Protein AF-0000000077102905 (afdb_homodimer)

InterPro domains:
  IPR018094 Thymidylate kinase [MF_00165] (4-221)
  IPR027417 P-loop containing nucleoside triphosphate hydrolase [G3DSA:3.40.50.300] (5-215)
  IPR027417 P-loop containing nucleoside triphosphate hydrolase [SSF52540] (1-198)
  IPR039430 Thymidylate kinase-like domain [PF02223] (8-188)

Structure (mmCIF, N/CA/C/O backbone):
data_AF-0000000077102905-model_v1
#
loop_
_entity.id
_entity.type
_entity.pdbx_description
1 polymer 'Thymidylate kinase'
#
loop_
_atom_site.group_PDB
_atom_site.id
_atom_site.type_symbol
_atom_site.label_atom_id
_atom_site.label_alt_id
_atom_site.label_comp_id
_atom_site.label_asym_id
_atom_site.label_entity_id
_atom_site.label_seq_id
_atom_site.pdbx_PDB_ins_code
_atom_site.Cartn_x
_atom_site.Cartn_y
_atom_site.Cartn_z
_atom_site.occupancy
_atom_site.B_iso_or_equiv
_atom_site.auth_seq_id
_atom_site.auth_comp_id
_atom_site.auth_asym_id
_atom_site.auth_atom_id
_atom_site.pdbx_PDB_model_num
ATOM 1 N N . MET A 1 1 ? -23.781 16.062 3.779 1 74.19 1 MET A N 1
ATOM 2 C CA . MET A 1 1 ? -22.656 16.938 3.488 1 74.19 1 MET A CA 1
ATOM 3 C C . MET A 1 1 ? -21.375 16.438 4.156 1 74.19 1 MET A C 1
ATOM 5 O O . MET A 1 1 ? -21.422 15.891 5.258 1 74.19 1 MET A O 1
ATOM 9 N N . ASN A 1 2 ? -20.188 16.266 3.43 1 89.12 2 ASN A N 1
ATOM 10 C CA . ASN A 1 2 ? -18.984 15.719 4.031 1 89.12 2 ASN A CA 1
ATOM 11 C C . ASN A 1 2 ? -18.406 16.672 5.074 1 89.12 2 ASN A C 1
ATOM 13 O O . ASN A 1 2 ? -18.641 17.875 5.027 1 89.12 2 ASN A O 1
ATOM 17 N N . GLY A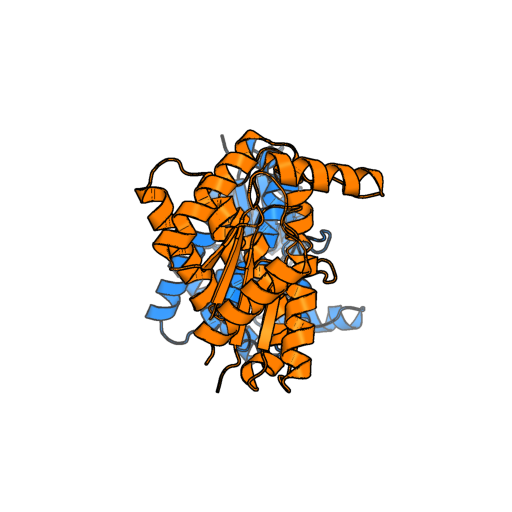 1 3 ? -17.844 16.156 6.117 1 96.62 3 GLY A N 1
ATOM 18 C CA . GLY A 1 3 ? -17.172 16.906 7.16 1 96.62 3 GLY A CA 1
ATOM 19 C C . GLY A 1 3 ? -15.992 17.719 6.645 1 96.62 3 GLY A C 1
ATOM 20 O O . GLY A 1 3 ? -15.898 18 5.449 1 96.62 3 GLY A O 1
ATOM 21 N N . LYS A 1 4 ? -15.266 18.359 7.574 1 98.06 4 LYS A N 1
ATOM 22 C CA . LYS A 1 4 ? -14.07 19.156 7.273 1 98.06 4 LYS A CA 1
ATOM 23 C C . LYS A 1 4 ? -12.812 18.438 7.762 1 98.06 4 LYS A C 1
ATOM 25 O O . LYS A 1 4 ? -12.812 17.828 8.828 1 98.06 4 LYS A O 1
ATOM 30 N N . LEU A 1 5 ? -11.789 18.484 6.949 1 98.62 5 LEU A N 1
ATOM 31 C CA . LEU A 1 5 ? -10.5 17.891 7.297 1 98.62 5 LEU A CA 1
ATOM 32 C C . LEU A 1 5 ? -9.422 18.969 7.402 1 98.62 5 LEU A C 1
ATOM 34 O O . LEU A 1 5 ? -9.117 19.656 6.418 1 98.62 5 LEU A O 1
ATOM 38 N N . ILE A 1 6 ? -8.891 19.156 8.578 1 98.69 6 ILE A N 1
ATOM 39 C CA . ILE A 1 6 ? -7.828 20.109 8.883 1 98.69 6 ILE A CA 1
ATOM 40 C C . ILE A 1 6 ? -6.531 19.359 9.172 1 98.69 6 ILE A C 1
ATOM 42 O O . ILE A 1 6 ? -6.496 18.469 10.031 1 98.69 6 ILE A O 1
ATOM 46 N N . VAL A 1 7 ? -5.445 19.734 8.484 1 98.81 7 VAL A N 1
ATOM 47 C CA . VAL A 1 7 ? -4.176 19.047 8.656 1 98.81 7 VAL A CA 1
ATOM 48 C C . VAL A 1 7 ? -3.131 20 9.219 1 98.81 7 VAL A C 1
ATOM 50 O O . VAL A 1 7 ? -2.973 21.125 8.727 1 98.81 7 VAL A O 1
ATOM 53 N N . LEU A 1 8 ? -2.465 19.562 10.266 1 98.69 8 LEU A N 1
ATOM 54 C CA . LEU A 1 8 ? -1.309 20.297 10.789 1 98.69 8 LEU A CA 1
ATOM 55 C C . LEU A 1 8 ? -0.01 19.594 10.383 1 98.69 8 LEU A C 1
ATOM 57 O O . LEU A 1 8 ? 0.156 18.391 10.617 1 98.69 8 LEU A O 1
ATOM 61 N N . GLU A 1 9 ? 0.853 20.375 9.773 1 98.5 9 GLU A N 1
ATOM 62 C CA . GLU A 1 9 ? 2.164 19.906 9.336 1 98.5 9 GLU A CA 1
ATOM 63 C C . GLU A 1 9 ? 3.285 20.672 10.039 1 98.5 9 GLU A C 1
ATOM 65 O O . GLU A 1 9 ? 3.066 21.766 10.562 1 98.5 9 GLU A O 1
ATOM 70 N N . GLY A 1 10 ? 4.426 20.078 9.977 1 96 10 GLY A N 1
ATOM 71 C CA . GLY A 1 10 ? 5.637 20.609 10.57 1 96 10 GLY A CA 1
ATOM 72 C C . GLY A 1 10 ? 6.668 19.547 10.891 1 96 10 GLY A C 1
ATOM 73 O O . GLY A 1 10 ? 6.332 18.375 11.047 1 96 10 GLY A O 1
ATOM 74 N N . ILE A 1 11 ? 7.875 20.031 10.977 1 90.62 11 ILE A N 1
ATOM 75 C CA . ILE A 1 11 ? 8.93 19.078 11.336 1 90.62 11 ILE A CA 1
ATOM 76 C C . ILE A 1 11 ? 8.742 18.609 12.773 1 90.62 11 ILE A C 1
ATOM 78 O O . ILE A 1 11 ? 7.988 19.219 13.539 1 90.62 11 ILE A O 1
ATOM 82 N N . ASP A 1 12 ? 9.328 17.469 13.062 1 86.94 12 ASP A N 1
ATOM 83 C CA . ASP A 1 12 ? 9.242 16.969 14.43 1 86.94 12 ASP A CA 1
ATOM 84 C C . ASP A 1 12 ? 9.758 18 15.43 1 86.94 12 ASP A C 1
ATOM 86 O O . ASP A 1 12 ? 10.812 18.594 15.219 1 86.94 12 ASP A O 1
ATOM 90 N N . GLY A 1 13 ? 8.969 18.25 16.453 1 86.5 13 GLY A N 1
ATOM 91 C CA . GLY A 1 13 ? 9.344 19.266 17.422 1 86.5 13 GLY A CA 1
ATOM 92 C C . GLY A 1 13 ? 8.758 20.625 17.125 1 86.5 13 GLY A C 1
ATOM 93 O O . GLY A 1 13 ? 9.047 21.609 17.828 1 86.5 13 GLY A O 1
ATOM 94 N N . SER A 1 14 ? 7.93 20.719 16.141 1 91.44 14 SER A N 1
ATOM 95 C CA . SER A 1 14 ? 7.367 22 15.734 1 91.44 14 SER A CA 1
ATOM 96 C C . SER A 1 14 ? 6.184 22.375 16.625 1 91.44 14 SER A C 1
ATOM 98 O O . SER A 1 14 ? 5.727 23.531 16.594 1 91.44 14 SER A O 1
ATOM 100 N N . GLY A 1 15 ? 5.645 21.422 17.391 1 91.81 15 GLY A N 1
ATOM 101 C CA . GLY A 1 15 ? 4.523 21.703 18.281 1 91.81 15 GLY A CA 1
ATOM 102 C C . GLY A 1 15 ? 3.186 21.297 17.688 1 91.81 15 GLY A C 1
ATOM 103 O O . GLY A 1 15 ? 2.137 21.781 18.125 1 91.81 15 GLY A O 1
ATOM 104 N N . LYS A 1 16 ? 3.166 20.422 16.672 1 93.81 16 LYS A N 1
ATOM 105 C CA . LYS A 1 16 ? 1.957 20 15.961 1 93.81 16 LYS A CA 1
ATOM 106 C C . LYS A 1 16 ? 0.938 19.406 16.938 1 93.81 16 LYS A C 1
ATOM 108 O O . LYS A 1 16 ? -0.224 19.812 16.953 1 93.81 16 LYS A O 1
ATOM 113 N N . ALA A 1 17 ? 1.426 18.484 17.781 1 93.75 17 ALA A N 1
ATOM 114 C CA . ALA A 1 17 ? 0.521 17.781 18.688 1 93.75 17 ALA A CA 1
ATOM 115 C C . ALA A 1 17 ? -0.108 18.766 19.688 1 93.75 17 ALA A C 1
ATOM 117 O O . ALA A 1 17 ? -1.302 18.672 19.984 1 93.75 17 ALA A O 1
ATOM 118 N N . THR A 1 18 ? 0.679 19.672 20.156 1 95.88 18 THR A N 1
ATOM 119 C CA . THR A 1 18 ? 0.189 20.688 21.078 1 95.88 18 THR A CA 1
ATOM 120 C C . THR A 1 18 ? -0.851 21.578 20.406 1 95.88 18 THR A C 1
ATOM 122 O O . THR A 1 18 ? -1.946 21.781 20.938 1 95.88 18 THR A O 1
ATOM 125 N N . GLN A 1 19 ? -0.541 22.094 19.297 1 98.25 19 GLN A N 1
ATOM 126 C CA . GLN A 1 19 ? -1.398 23.047 18.609 1 98.25 19 GLN A CA 1
ATOM 127 C C . GLN A 1 19 ? -2.67 22.391 18.094 1 98.25 19 GLN A C 1
ATOM 129 O O . GLN A 1 19 ? -3.742 23 18.109 1 98.25 19 GLN A O 1
ATOM 134 N N . SER A 1 20 ? -2.588 21.141 17.609 1 98.38 20 SER A N 1
ATOM 135 C CA . SER A 1 20 ? -3.785 20.438 17.156 1 98.38 20 SER A CA 1
ATOM 136 C C . SER A 1 20 ? -4.715 20.125 18.312 1 98.38 20 SER A C 1
ATOM 138 O O . SER A 1 20 ? -5.938 20.156 18.172 1 98.38 20 SER A O 1
ATOM 140 N N . GLY A 1 21 ? -4.121 19.766 19.453 1 98.38 21 GLY A N 1
ATOM 141 C CA . GLY A 1 21 ? -4.93 19.562 20.656 1 98.38 21 GLY A CA 1
ATOM 142 C C . GLY A 1 21 ? -5.688 20.812 21.078 1 98.38 21 GLY A C 1
ATOM 143 O O . GLY A 1 21 ? -6.871 20.734 21.406 1 98.38 21 GLY A O 1
ATOM 144 N N . LEU A 1 22 ? -5.035 21.938 21.109 1 98.69 22 LEU A N 1
ATOM 145 C CA . LEU A 1 22 ? -5.668 23.188 21.469 1 98.69 22 LEU A CA 1
ATOM 146 C C . LEU A 1 22 ? -6.75 23.562 20.453 1 98.69 22 LEU A C 1
ATOM 148 O O . LEU A 1 22 ? -7.805 24.078 20.844 1 98.69 22 LEU A O 1
ATOM 152 N N . LEU A 1 23 ? -6.48 23.344 19.203 1 98.62 23 LEU A N 1
ATOM 153 C CA . LEU A 1 23 ? -7.477 23.594 18.172 1 98.62 23 LEU A CA 1
ATOM 154 C C . LEU A 1 23 ? -8.727 22.766 18.406 1 98.62 23 LEU A C 1
ATOM 156 O O . LEU A 1 23 ? -9.852 23.266 18.25 1 98.62 23 LEU A O 1
ATOM 160 N N . GLU A 1 24 ? -8.508 21.438 18.672 1 98.69 24 GLU A N 1
ATOM 161 C CA . GLU A 1 24 ? -9.625 20.562 18.984 1 98.69 24 GLU A CA 1
ATOM 162 C C . GLU A 1 24 ? -10.484 21.156 20.109 1 98.69 24 GLU A C 1
ATOM 164 O O . GLU A 1 24 ? -11.703 21.25 19.984 1 98.69 24 GLU A O 1
ATOM 169 N N . ASP A 1 25 ? -9.867 21.594 21.188 1 98.44 25 ASP A N 1
ATOM 170 C CA . ASP A 1 25 ? -10.562 22.156 22.344 1 98.44 25 ASP A CA 1
ATOM 171 C C . ASP A 1 25 ? -11.367 23.391 21.938 1 98.44 25 ASP A C 1
ATOM 173 O O . ASP A 1 25 ? -12.531 23.531 22.328 1 98.44 25 ASP A O 1
ATOM 177 N N . HIS A 1 26 ? -10.75 24.234 21.172 1 98.12 26 HIS A N 1
ATOM 178 C CA . HIS A 1 26 ? -11.398 25.469 20.75 1 98.12 26 HIS A CA 1
ATOM 179 C C . HIS A 1 26 ? -12.641 25.172 19.906 1 98.12 26 HIS A C 1
ATOM 181 O O . HIS A 1 26 ? -13.68 25.797 20.078 1 98.12 26 HIS A O 1
ATOM 187 N N . LEU A 1 27 ? -12.555 24.219 19.016 1 97.94 27 LEU A N 1
ATOM 188 C CA . LEU A 1 27 ? -13.656 23.891 18.125 1 97.94 27 LEU A CA 1
ATOM 189 C C . LEU A 1 27 ? -14.789 23.203 18.875 1 97.94 27 LEU A C 1
ATOM 191 O O . LEU A 1 27 ? -15.969 23.469 18.609 1 97.94 27 LEU A O 1
ATOM 195 N N . ILE A 1 28 ? -14.375 22.344 19.828 1 98.12 28 ILE A N 1
ATOM 196 C CA . ILE A 1 28 ? -15.383 21.688 20.656 1 98.12 28 ILE A CA 1
ATOM 197 C C . ILE A 1 28 ? -16.156 22.734 21.453 1 98.12 28 ILE A C 1
ATOM 199 O O . ILE A 1 28 ? -17.391 22.688 21.516 1 98.12 28 ILE A O 1
ATOM 203 N N . LYS A 1 29 ? -15.484 23.688 22 1 97.5 29 LYS A N 1
ATOM 204 C CA . LYS A 1 29 ? -16.109 24.766 22.766 1 97.5 29 LYS A CA 1
ATOM 205 C C . LYS A 1 29 ? -17.047 25.594 21.906 1 97.5 29 LYS A C 1
ATOM 207 O O . LYS A 1 29 ? -18 26.203 22.406 1 97.5 29 LYS A O 1
ATOM 212 N N . ARG A 1 30 ? -16.828 25.562 20.688 1 95.94 30 ARG A N 1
ATOM 213 C CA . ARG A 1 30 ? -17.656 26.297 19.75 1 95.94 30 ARG A CA 1
ATOM 214 C C . ARG A 1 30 ? -18.797 25.438 19.219 1 95.94 30 ARG A C 1
ATOM 216 O O . ARG A 1 30 ? -19.484 25.812 18.266 1 95.94 30 ARG A O 1
ATOM 223 N N . GLY A 1 31 ? -18.906 24.172 19.688 1 96.38 31 GLY A N 1
ATOM 224 C CA . GLY A 1 31 ? -20.047 23.328 19.406 1 96.38 31 GLY A CA 1
ATOM 225 C C . GLY A 1 31 ? -19.828 22.391 18.234 1 96.38 31 GLY A C 1
ATOM 226 O O . GLY A 1 31 ? -20.781 21.812 17.703 1 96.38 31 GLY A O 1
ATOM 227 N N . LYS A 1 32 ? -18.594 22.281 17.812 1 97 32 LYS A N 1
ATOM 228 C CA . LYS A 1 32 ? -18.312 21.391 16.688 1 97 32 LYS A CA 1
ATOM 229 C C . LYS A 1 32 ? -18.062 19.969 17.172 1 97 32 LYS A C 1
ATOM 231 O O . LYS A 1 32 ? -17.547 19.75 18.281 1 97 32 LYS A O 1
ATOM 236 N N . ASP A 1 33 ? -18.531 18.984 16.391 1 97.69 33 ASP A N 1
ATOM 237 C CA . ASP A 1 33 ? -18.125 17.594 16.594 1 97.69 33 ASP A CA 1
ATOM 238 C C . ASP A 1 33 ? -16.75 17.344 15.984 1 97.69 33 ASP A C 1
ATOM 240 O O . ASP A 1 33 ? -16.562 17.438 14.773 1 97.69 33 ASP A O 1
ATOM 244 N N . VAL A 1 34 ? -15.758 17.047 16.875 1 98.5 34 VAL A N 1
ATOM 245 C CA . VAL A 1 34 ? -14.367 17.031 16.422 1 98.5 34 VAL A CA 1
ATOM 246 C C . VAL A 1 34 ? -13.742 15.672 16.719 1 98.5 34 VAL A C 1
ATOM 248 O O . VAL A 1 34 ? -13.992 15.086 17.766 1 98.5 34 VAL A O 1
ATOM 251 N N . MET A 1 35 ? -13.023 15.141 15.773 1 98.62 35 MET A N 1
ATOM 252 C CA . MET A 1 35 ? -12.164 13.977 15.961 1 98.62 35 MET A CA 1
ATOM 253 C C . MET A 1 35 ? -10.711 14.312 15.633 1 98.62 35 MET A C 1
ATOM 255 O O . MET A 1 35 ? -10.438 14.945 14.609 1 98.62 35 MET A O 1
ATOM 259 N N . HIS A 1 36 ? -9.867 13.977 16.516 1 98.56 36 HIS A N 1
ATOM 260 C CA . HIS A 1 36 ? -8.43 14.195 16.359 1 98.56 36 HIS A CA 1
ATOM 261 C C . HIS A 1 36 ? -7.715 12.891 16.016 1 98.56 36 HIS A C 1
ATOM 263 O O . HIS A 1 36 ? -7.852 11.898 16.734 1 98.56 36 HIS A O 1
ATOM 269 N N . ILE A 1 37 ? -6.969 12.875 14.906 1 98.31 37 ILE A N 1
ATOM 270 C CA . ILE A 1 37 ? -6.242 11.68 14.469 1 98.31 37 ILE A CA 1
ATOM 271 C C . ILE A 1 37 ? -4.793 12.047 14.156 1 98.31 37 ILE A C 1
ATOM 273 O O . ILE A 1 37 ? -4.445 13.227 14.094 1 98.31 37 ILE A O 1
ATOM 277 N N . SER A 1 38 ? -3.99 11.07 14.039 1 98.06 38 SER A N 1
ATOM 278 C CA . SER A 1 38 ? -2.58 11.266 13.711 1 98.06 38 SER A CA 1
ATOM 279 C C . SER A 1 38 ? -2.066 10.156 12.797 1 98.06 38 SER A C 1
ATOM 281 O O . SER A 1 38 ? -2.576 9.039 12.82 1 98.06 38 SER A O 1
ATOM 283 N N . PHE A 1 39 ? -1.075 10.508 12.008 1 98.12 39 PHE A N 1
ATOM 284 C CA . PHE A 1 39 ? -0.438 9.523 11.133 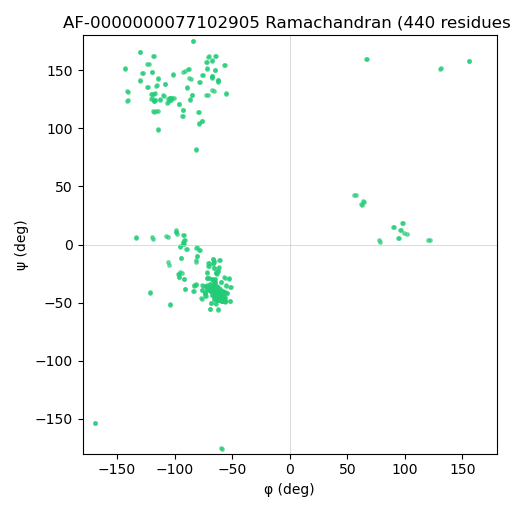1 98.12 39 PHE A CA 1
ATOM 285 C C . PHE A 1 39 ? 1.075 9.547 11.312 1 98.12 39 PHE A C 1
ATOM 287 O O . PHE A 1 39 ? 1.666 10.602 11.531 1 98.12 39 PHE A O 1
ATOM 294 N N . PRO A 1 40 ? 1.642 8.469 11.156 1 97.81 40 PRO A N 1
ATOM 295 C CA . PRO A 1 40 ? 1.045 7.141 11.016 1 97.81 40 PRO A CA 1
ATOM 296 C C . PRO A 1 40 ? 0.139 6.773 12.188 1 97.81 40 PRO A C 1
ATOM 298 O O . PRO A 1 40 ? 0.26 7.352 13.266 1 97.81 40 PRO A O 1
ATOM 301 N N . ASP A 1 41 ? -0.799 5.902 11.945 1 98.06 41 ASP A N 1
ATOM 302 C CA . ASP A 1 41 ? -1.675 5.438 13.016 1 98.06 41 ASP A CA 1
ATOM 303 C C . ASP A 1 41 ? -1.005 4.336 13.828 1 98.06 41 ASP A C 1
ATOM 305 O O . ASP A 1 41 ? -1.374 3.166 13.727 1 98.06 41 ASP A O 1
ATOM 309 N N . TYR A 1 42 ? -0.178 4.699 14.758 1 95.69 42 TYR A N 1
ATOM 310 C CA . TYR A 1 42 ? 0.683 3.77 15.477 1 95.69 42 TYR A CA 1
ATOM 311 C C . TYR A 1 42 ? -0.132 2.885 16.422 1 95.69 42 TYR A C 1
ATOM 313 O O . TYR A 1 42 ? 0.347 1.844 16.875 1 95.69 42 TYR A O 1
ATOM 321 N N . GLY A 1 43 ? -1.262 3.285 16.703 1 96 43 GLY A N 1
ATOM 322 C CA . GLY A 1 43 ? -2.125 2.492 17.578 1 96 43 GLY A CA 1
ATOM 323 C C . GLY A 1 43 ? -2.826 1.365 16.844 1 96 43 GLY A C 1
ATOM 324 O O . GLY A 1 43 ? -3.555 0.58 17.453 1 96 43 GLY A O 1
ATOM 325 N N . SER A 1 44 ? -2.637 1.265 15.57 1 97.25 44 SER A N 1
ATOM 326 C CA . SER A 1 44 ? -3.291 0.27 14.727 1 97.25 44 SER A CA 1
ATOM 327 C C . SER A 1 44 ? -2.27 -0.638 14.055 1 97.25 44 SER A C 1
ATOM 329 O O . SER A 1 44 ? -1.177 -0.193 13.695 1 97.25 44 SER A O 1
ATOM 331 N N . PRO A 1 45 ? -2.637 -1.919 13.812 1 97.56 45 PRO A N 1
ATOM 332 C CA . PRO A 1 45 ? -1.759 -2.791 13.031 1 97.56 45 PRO A CA 1
ATOM 333 C C . PRO A 1 45 ? -1.529 -2.277 11.609 1 97.56 45 PRO A C 1
ATOM 335 O O . PRO A 1 45 ? -0.593 -2.713 10.938 1 97.56 45 PRO A O 1
ATOM 338 N N . SER A 1 46 ? -2.324 -1.315 11.195 1 98.06 46 SER A N 1
ATOM 339 C CA . SER A 1 46 ? -2.225 -0.807 9.828 1 98.06 46 SER A CA 1
ATOM 340 C C . SER A 1 46 ? -0.897 -0.092 9.602 1 98.06 46 SER A C 1
ATOM 342 O O . SER A 1 46 ? -0.491 0.126 8.461 1 98.06 46 SER A O 1
ATOM 344 N N . SER A 1 47 ? -0.202 0.276 10.672 1 98.5 47 SER A N 1
ATOM 345 C CA . SER A 1 47 ? 1.039 1.032 10.539 1 98.5 47 SER A CA 1
ATOM 346 C C . SER A 1 47 ? 2.248 0.105 10.477 1 98.5 47 SER A C 1
ATOM 348 O O . SER A 1 47 ? 3.391 0.563 10.523 1 98.5 47 SER A O 1
ATOM 350 N N . ALA A 1 48 ? 2.014 -1.213 10.383 1 98.31 48 ALA A N 1
ATOM 351 C CA . ALA A 1 48 ? 3.092 -2.195 10.438 1 98.31 48 ALA A CA 1
ATOM 352 C C . ALA A 1 48 ? 4.141 -1.918 9.367 1 98.31 48 ALA A C 1
ATOM 354 O O . ALA A 1 48 ? 5.344 -1.926 9.641 1 98.31 48 ALA A O 1
ATOM 355 N N . LEU A 1 49 ? 3.719 -1.641 8.141 1 98.31 49 LEU A N 1
ATOM 356 C CA . LEU A 1 49 ? 4.652 -1.429 7.043 1 98.31 49 LEU A CA 1
ATOM 357 C C . LEU A 1 49 ? 5.414 -0.119 7.219 1 98.31 49 LEU A C 1
ATOM 359 O O . LEU A 1 49 ? 6.609 -0.045 6.922 1 98.31 49 LEU A O 1
ATOM 363 N N . VAL A 1 50 ? 4.73 0.9 7.715 1 97.81 50 VAL A N 1
ATOM 364 C CA . VAL A 1 50 ? 5.383 2.176 8 1 97.81 50 VAL A CA 1
ATOM 365 C C . VAL A 1 50 ? 6.445 1.984 9.078 1 97.81 50 VAL A C 1
ATOM 367 O O . VAL A 1 50 ? 7.555 2.508 8.961 1 97.81 50 VAL A O 1
ATOM 370 N N . LYS A 1 51 ? 6.078 1.223 10.094 1 97 51 LYS A N 1
ATOM 371 C CA . LYS A 1 51 ? 7.031 0.933 11.164 1 97 51 LYS A CA 1
ATOM 372 C C . LYS A 1 51 ? 8.258 0.208 10.625 1 97 51 LYS A C 1
ATOM 374 O O . LYS A 1 51 ? 9.391 0.543 10.984 1 97 51 LYS A O 1
ATOM 379 N N . MET A 1 52 ? 8.062 -0.751 9.781 1 96.69 52 MET A N 1
ATOM 380 C CA . MET A 1 52 ? 9.172 -1.459 9.148 1 96.69 52 MET A CA 1
ATOM 381 C C . MET A 1 52 ? 10.047 -0.498 8.352 1 96.69 52 MET A C 1
ATOM 383 O O . MET A 1 52 ? 11.281 -0.554 8.438 1 96.69 52 MET A O 1
ATOM 387 N N . TYR A 1 53 ? 9.414 0.365 7.66 1 96.62 53 TYR A N 1
ATOM 388 C CA . TYR A 1 53 ? 10.109 1.361 6.852 1 96.62 53 TYR A CA 1
ATOM 389 C C . TYR A 1 53 ? 10.953 2.281 7.727 1 96.62 53 TYR A C 1
ATOM 391 O O . TYR A 1 53 ? 12.141 2.482 7.461 1 96.62 53 TYR A O 1
ATOM 399 N N . LEU A 1 54 ? 10.375 2.777 8.789 1 93.69 54 LEU A N 1
ATOM 400 C CA . LEU A 1 54 ? 11.023 3.744 9.672 1 93.69 54 LEU A CA 1
ATOM 401 C C . LEU A 1 54 ? 12.125 3.08 10.484 1 93.69 54 LEU A C 1
ATOM 403 O O . LEU A 1 54 ? 13.078 3.744 10.914 1 93.69 54 LEU A O 1
ATOM 407 N N . ASN A 1 55 ? 11.953 1.765 10.625 1 93.19 55 ASN A N 1
ATOM 408 C CA . ASN A 1 55 ? 12.969 1.005 11.344 1 93.19 55 ASN A CA 1
ATOM 409 C C . ASN A 1 55 ? 14.172 0.685 10.461 1 93.19 55 ASN A C 1
ATOM 411 O O . ASN A 1 55 ? 15.156 0.119 10.922 1 93.19 55 ASN A O 1
ATOM 415 N N . GLY A 1 56 ? 14.039 0.942 9.203 1 93.88 56 GLY A N 1
ATOM 416 C CA . GLY A 1 56 ? 15.141 0.716 8.281 1 93.88 56 GLY A CA 1
ATOM 417 C C . GLY A 1 56 ? 15.141 -0.677 7.676 1 93.88 56 GLY A C 1
ATOM 418 O O . GLY A 1 56 ? 16.141 -1.116 7.113 1 93.88 56 GLY A O 1
ATOM 419 N N . ASP A 1 57 ? 14.031 -1.402 7.793 1 94.69 57 ASP A N 1
ATOM 420 C CA . ASP A 1 57 ? 13.945 -2.775 7.305 1 94.69 57 ASP A CA 1
ATOM 421 C C . ASP A 1 57 ? 14.102 -2.83 5.789 1 94.69 57 ASP A C 1
ATOM 423 O O . ASP A 1 57 ? 14.508 -3.855 5.238 1 94.69 57 ASP A O 1
ATOM 427 N N . PHE A 1 58 ? 13.789 -1.755 5.102 1 96.31 58 PHE A N 1
ATOM 428 C CA . PHE A 1 58 ? 13.844 -1.732 3.643 1 96.31 58 PHE A CA 1
ATOM 429 C C . PHE A 1 58 ? 15.055 -0.938 3.158 1 96.31 58 PHE A C 1
ATOM 431 O O . PHE A 1 58 ? 15.156 -0.614 1.973 1 96.31 58 PHE A O 1
ATOM 438 N N . GLY A 1 59 ? 15.828 -0.568 4.066 1 92.38 59 GLY A N 1
ATOM 439 C CA . GLY A 1 59 ? 16.969 0.303 3.824 1 92.38 59 GLY A CA 1
ATOM 440 C C . GLY A 1 59 ? 17.047 1.463 4.797 1 92.38 59 GLY A C 1
ATOM 441 O O . GLY A 1 59 ? 16.031 2.016 5.199 1 92.38 59 GLY A O 1
ATOM 442 N N . ARG A 1 60 ? 18.25 1.948 5.051 1 88.56 60 ARG A N 1
ATOM 443 C CA . ARG A 1 60 ? 18.438 2.904 6.137 1 88.56 60 ARG A CA 1
ATOM 444 C C . ARG A 1 60 ? 18.625 4.316 5.598 1 88.56 60 ARG A C 1
ATOM 446 O O . ARG A 1 60 ? 18.438 5.293 6.324 1 88.56 60 ARG A O 1
ATOM 453 N N . ALA A 1 61 ? 18.938 4.422 4.352 1 85.81 61 ALA A N 1
ATOM 454 C CA . ALA A 1 61 ? 19.078 5.75 3.764 1 85.81 61 ALA A CA 1
ATOM 455 C C . ALA A 1 61 ? 17.75 6.234 3.172 1 85.81 61 ALA A C 1
ATOM 457 O O . ALA A 1 61 ? 16.953 5.434 2.684 1 85.81 61 ALA A O 1
ATOM 458 N N . PRO A 1 62 ? 17.469 7.523 3.146 1 79.62 62 PRO A N 1
ATOM 459 C CA . PRO A 1 62 ? 16.203 8.055 2.617 1 79.62 62 PRO A CA 1
ATOM 460 C C . PRO A 1 62 ? 15.953 7.645 1.17 1 79.62 62 PRO A C 1
ATOM 462 O O . PRO A 1 62 ? 14.797 7.477 0.765 1 79.62 62 PRO A O 1
ATOM 465 N N . GLY A 1 63 ? 17 7.422 0.452 1 86.94 63 GLY A N 1
ATOM 466 C CA . GLY A 1 63 ? 16.859 7.105 -0.961 1 86.94 63 GLY A CA 1
ATOM 467 C C . GLY A 1 63 ? 16.781 5.613 -1.233 1 86.94 63 GLY A C 1
ATOM 468 O O . GLY A 1 63 ? 16.594 5.195 -2.377 1 86.94 63 GLY A O 1
ATOM 469 N N . ASP A 1 64 ? 16.844 4.785 -0.207 1 92.06 64 ASP A N 1
ATOM 470 C CA . ASP A 1 64 ? 16.875 3.34 -0.386 1 92.06 64 ASP A CA 1
ATOM 471 C C . ASP A 1 64 ? 15.539 2.807 -0.872 1 92.06 64 ASP A C 1
ATOM 473 O O . ASP A 1 64 ? 15.469 1.752 -1.506 1 92.06 64 ASP A O 1
ATOM 477 N N . VAL A 1 65 ? 14.516 3.521 -0.496 1 96.38 65 VAL A N 1
ATOM 478 C CA . VAL A 1 65 ? 13.172 3.223 -0.984 1 96.38 65 VAL A CA 1
ATOM 479 C C . VAL A 1 65 ? 12.688 4.359 -1.882 1 96.38 65 VAL A C 1
ATOM 481 O O . VAL A 1 65 ? 12.75 5.531 -1.502 1 96.38 65 VAL A O 1
ATOM 484 N N . ASN A 1 66 ? 12.297 4.039 -3.086 1 97.56 66 ASN A N 1
ATOM 485 C CA . ASN A 1 66 ? 11.883 5.086 -4.016 1 97.56 66 ASN A CA 1
ATOM 486 C C . ASN A 1 66 ? 10.625 5.801 -3.525 1 97.56 66 ASN A C 1
ATOM 488 O O . ASN A 1 66 ? 9.898 5.277 -2.676 1 97.56 66 ASN A O 1
ATOM 492 N N . PRO A 1 67 ? 10.312 6.973 -4.035 1 98 67 PRO A N 1
ATOM 493 C CA . PRO A 1 67 ? 9.242 7.801 -3.48 1 98 67 PRO A CA 1
ATOM 494 C C . PRO A 1 67 ? 7.859 7.168 -3.658 1 98 67 PRO A C 1
ATOM 496 O O . PRO A 1 67 ? 6.969 7.387 -2.834 1 98 67 PRO A O 1
ATOM 499 N N . TYR A 1 68 ? 7.648 6.391 -4.73 1 98.69 68 TYR A N 1
ATOM 500 C CA . TYR A 1 68 ? 6.352 5.77 -4.973 1 98.69 68 TYR A CA 1
ATOM 501 C C . TYR A 1 68 ? 6.059 4.699 -3.926 1 98.69 68 TYR A C 1
ATOM 503 O O . TYR A 1 68 ? 5.02 4.742 -3.262 1 98.69 68 TYR A O 1
ATOM 511 N N . ALA A 1 69 ? 7.023 3.803 -3.73 1 98.62 69 ALA A N 1
ATOM 512 C CA . ALA A 1 69 ? 6.867 2.729 -2.754 1 98.62 69 ALA A CA 1
ATOM 513 C C . ALA A 1 69 ? 6.699 3.289 -1.345 1 98.62 69 ALA A C 1
ATOM 515 O O . ALA A 1 69 ? 5.777 2.902 -0.621 1 98.62 69 ALA A O 1
ATOM 516 N N . ALA A 1 70 ? 7.578 4.227 -0.982 1 98.25 70 ALA A N 1
ATOM 517 C CA . ALA A 1 70 ? 7.5 4.832 0.346 1 98.25 70 ALA A CA 1
ATOM 518 C C . ALA A 1 70 ? 6.141 5.477 0.576 1 98.25 70 ALA A C 1
ATOM 520 O O . ALA A 1 70 ? 5.543 5.324 1.646 1 98.25 70 ALA A O 1
ATOM 521 N N . SER A 1 71 ? 5.625 6.148 -0.408 1 98.75 71 SER A N 1
ATOM 522 C CA . SER A 1 71 ? 4.332 6.82 -0.297 1 98.75 71 SER A CA 1
ATOM 523 C C . SER A 1 71 ? 3.203 5.82 -0.088 1 98.75 71 SER A C 1
ATOM 525 O O . SER A 1 71 ? 2.295 6.059 0.711 1 98.75 71 SER A O 1
ATOM 527 N N . MET A 1 72 ? 3.264 4.715 -0.778 1 98.88 72 MET A N 1
ATOM 528 C CA . MET A 1 72 ? 2.195 3.723 -0.685 1 98.88 72 MET A CA 1
ATOM 529 C C . MET A 1 72 ? 2.137 3.117 0.713 1 98.88 72 MET A C 1
ATOM 531 O O . MET A 1 72 ? 1.055 2.816 1.22 1 98.88 72 MET A O 1
ATOM 535 N N . LEU A 1 73 ? 3.312 2.934 1.354 1 98.69 73 LEU A N 1
ATOM 536 C CA . LEU A 1 73 ? 3.346 2.375 2.701 1 98.69 73 LEU A CA 1
ATOM 537 C C . LEU A 1 73 ? 2.549 3.244 3.67 1 98.69 73 LEU A C 1
ATOM 539 O O . LEU A 1 73 ? 1.791 2.727 4.496 1 98.69 73 LEU A O 1
ATOM 543 N N . TYR A 1 74 ? 2.654 4.562 3.543 1 98.75 74 TYR A N 1
ATOM 544 C CA . TYR A 1 74 ? 1.914 5.488 4.395 1 98.75 74 TYR A CA 1
ATOM 545 C C . TYR A 1 74 ? 0.452 5.566 3.967 1 98.75 74 TYR A C 1
ATOM 547 O O . TYR A 1 74 ? -0.442 5.648 4.812 1 98.75 74 TYR A O 1
ATOM 555 N N . ALA A 1 75 ? 0.222 5.551 2.68 1 98.88 75 ALA A N 1
ATOM 556 C CA . ALA A 1 75 ? -1.11 5.789 2.131 1 98.88 75 ALA A CA 1
ATOM 557 C C . ALA A 1 75 ? -2.076 4.68 2.533 1 98.88 75 ALA A C 1
ATOM 559 O O . ALA A 1 75 ? -3.238 4.945 2.855 1 98.88 75 ALA A O 1
ATOM 560 N N . VAL A 1 76 ? -1.596 3.455 2.523 1 98.88 76 VAL A N 1
ATOM 561 C CA . VAL A 1 76 ? -2.49 2.352 2.859 1 98.88 76 VAL A CA 1
ATOM 562 C C . VAL A 1 76 ? -2.801 2.375 4.355 1 98.88 76 VAL A C 1
ATOM 564 O O . VAL A 1 76 ? -3.871 1.931 4.777 1 98.88 76 VAL A O 1
ATOM 567 N N . ASP A 1 77 ? -1.894 2.889 5.188 1 98.88 77 ASP A N 1
ATOM 568 C CA . ASP A 1 77 ? -2.199 3.141 6.59 1 98.88 77 ASP A CA 1
ATOM 569 C C . ASP A 1 77 ? -3.336 4.152 6.734 1 98.88 77 ASP A C 1
ATOM 571 O O . ASP A 1 77 ? -4.258 3.949 7.527 1 98.88 77 ASP A O 1
ATOM 575 N N . ARG A 1 78 ? -3.25 5.234 5.965 1 98.88 78 ARG A N 1
ATOM 576 C CA . ARG A 1 78 ? -4.293 6.25 5.98 1 98.88 78 ARG A CA 1
ATOM 577 C C . ARG A 1 78 ? -5.621 5.68 5.488 1 98.88 78 ARG A C 1
ATOM 579 O O . ARG A 1 78 ? -6.68 5.996 6.039 1 98.88 78 ARG A O 1
ATOM 586 N N . PHE A 1 79 ? -5.551 4.812 4.473 1 98.88 79 PHE A N 1
ATOM 587 C CA . PHE A 1 79 ? -6.754 4.16 3.963 1 98.88 79 PHE A CA 1
ATOM 588 C C . PHE A 1 79 ? -7.438 3.354 5.059 1 98.88 79 PHE A C 1
ATOM 590 O O . PHE A 1 79 ? -8.648 3.48 5.27 1 98.88 79 PHE A O 1
ATOM 597 N N . ALA A 1 80 ? -6.652 2.561 5.75 1 98.81 80 ALA A N 1
ATOM 598 C CA . ALA A 1 80 ? -7.199 1.732 6.82 1 98.81 80 ALA A CA 1
ATOM 599 C C . ALA A 1 80 ? -7.805 2.592 7.926 1 98.81 80 ALA A C 1
ATOM 601 O O . ALA A 1 80 ? -8.898 2.307 8.414 1 98.81 80 ALA A O 1
ATOM 602 N N . SER A 1 81 ? -7.094 3.621 8.32 1 98.75 81 SER A N 1
ATOM 603 C CA . SER A 1 81 ? -7.578 4.527 9.359 1 98.75 81 SER A CA 1
ATOM 604 C C . SER A 1 81 ? -8.898 5.176 8.953 1 98.75 81 SER A C 1
ATOM 606 O O . SER A 1 81 ? -9.852 5.195 9.742 1 98.75 81 SER A O 1
ATOM 608 N N . PHE A 1 82 ? -8.953 5.668 7.715 1 98.75 82 PHE A N 1
ATOM 609 C CA . PHE A 1 82 ? -10.164 6.312 7.215 1 98.75 82 PHE A CA 1
ATOM 610 C C . PHE A 1 82 ? -11.344 5.352 7.266 1 98.75 82 PHE A C 1
ATOM 612 O O . PHE A 1 82 ? -12.391 5.68 7.824 1 98.75 82 PHE A O 1
ATOM 619 N N . ARG A 1 83 ? -11.125 4.129 6.789 1 98 83 ARG A N 1
ATOM 620 C CA . ARG A 1 83 ? -12.203 3.148 6.668 1 98 83 ARG A CA 1
ATOM 621 C C . ARG A 1 83 ? -12.672 2.68 8.039 1 98 83 ARG A C 1
ATOM 623 O O . ARG A 1 83 ? -13.859 2.447 8.25 1 98 83 ARG A O 1
ATOM 630 N N . MET A 1 84 ? -11.758 2.598 8.984 1 97.44 84 MET A N 1
ATOM 631 C CA . MET A 1 84 ? -12.062 1.951 10.258 1 97.44 84 MET A CA 1
ATOM 632 C C . MET A 1 84 ? -12.469 2.98 11.305 1 97.44 84 MET A C 1
ATOM 634 O O . MET A 1 84 ? -13.234 2.672 12.219 1 97.44 84 MET A O 1
ATOM 638 N N . LYS A 1 85 ? -11.992 4.219 11.188 1 97.88 85 LYS A N 1
ATOM 639 C CA . LYS A 1 85 ? -12.062 5.062 12.383 1 97.88 85 LYS A CA 1
ATOM 640 C C . LYS A 1 85 ? -12.883 6.324 12.109 1 97.88 85 LYS A C 1
ATOM 642 O O . LYS A 1 85 ? -13.664 6.75 12.961 1 97.88 85 LYS A O 1
ATOM 647 N N . TRP A 1 86 ? -12.68 6.941 10.898 1 98.25 86 TRP A N 1
ATOM 648 C CA . TRP A 1 86 ? -13.227 8.289 10.922 1 98.25 86 TRP A CA 1
ATOM 649 C C . TRP A 1 86 ? -14.047 8.57 9.664 1 98.25 86 TRP A C 1
ATOM 651 O O . TRP A 1 86 ? -14.602 9.656 9.5 1 98.25 86 TRP A O 1
ATOM 661 N N . LYS A 1 87 ? -14.273 7.57 8.805 1 98 87 LYS A N 1
ATOM 662 C CA . LYS A 1 87 ? -15.055 7.742 7.586 1 98 87 LYS A CA 1
ATOM 663 C C . LYS A 1 87 ? -16.5 8.141 7.914 1 98 87 LYS A 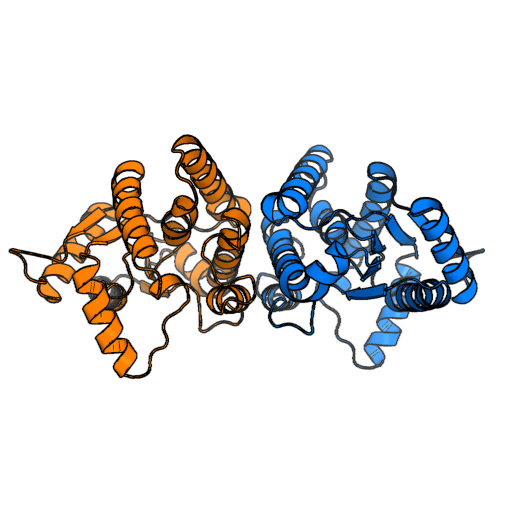C 1
ATOM 665 O O . LYS A 1 87 ? -17 9.148 7.406 1 98 87 LYS A O 1
ATOM 670 N N . SER A 1 88 ? -17.203 7.348 8.727 1 97.69 88 SER A N 1
ATOM 671 C CA . SER A 1 88 ? -18.594 7.637 9.078 1 97.69 88 SER A CA 1
ATOM 672 C C . SER A 1 88 ? -18.719 8.992 9.766 1 97.69 88 SER A C 1
ATOM 674 O O . SER A 1 88 ? -19.641 9.766 9.469 1 97.69 88 SER A O 1
ATOM 676 N N . PHE A 1 89 ? -17.828 9.289 10.672 1 98.31 89 PHE A N 1
ATOM 677 C CA . PHE A 1 89 ? -17.812 10.562 11.391 1 98.31 89 PHE A CA 1
ATOM 678 C C . PHE A 1 89 ? -17.688 11.727 10.414 1 98.31 89 PHE A C 1
ATOM 680 O O . PHE A 1 89 ? -18.453 12.695 10.5 1 98.31 89 PHE A O 1
ATOM 687 N N . TYR A 1 90 ? -16.75 11.594 9.453 1 98.5 90 TYR A N 1
ATOM 688 C CA . TYR A 1 90 ? -16.484 12.609 8.438 1 98.5 90 TYR A CA 1
ATOM 689 C C . TYR A 1 90 ? -17.688 12.773 7.512 1 98.5 90 TYR A C 1
ATOM 691 O O . TYR A 1 90 ? -18.109 13.898 7.23 1 98.5 90 TYR A O 1
ATOM 699 N N . GLU A 1 91 ? -18.219 11.633 7.117 1 97.69 91 GLU A N 1
ATOM 700 C CA . GLU A 1 91 ? -19.328 11.656 6.172 1 97.69 91 GLU A CA 1
ATOM 701 C C . GLU A 1 91 ? -20.594 12.188 6.828 1 97.69 91 GLU A C 1
ATOM 703 O O . GLU A 1 91 ? -21.531 12.594 6.137 1 97.69 91 GLU A O 1
ATOM 708 N N . ASN A 1 92 ? -20.641 12.25 8.148 1 97.5 92 ASN A N 1
ATOM 709 C CA . ASN A 1 92 ? -21.797 12.766 8.883 1 97.5 92 ASN A CA 1
ATOM 710 C C . ASN A 1 92 ? -21.578 14.219 9.297 1 97.5 92 ASN A C 1
ATOM 712 O O . ASN A 1 92 ? -22.281 14.727 10.18 1 97.5 92 ASN A O 1
ATOM 716 N N . GLY A 1 93 ? -20.531 14.844 8.766 1 97.25 93 GLY A N 1
ATOM 717 C CA . GLY A 1 93 ? -20.391 16.281 8.914 1 97.25 93 GLY A CA 1
ATOM 718 C C . GLY A 1 93 ? -19.391 16.672 9.992 1 97.25 93 GLY A C 1
ATOM 719 O O . GLY A 1 93 ? -19.266 17.844 10.328 1 97.25 93 GLY A O 1
ATOM 720 N N . GLY A 1 94 ? -18.641 15.734 10.547 1 97.69 94 GLY A N 1
ATOM 721 C CA . GLY A 1 94 ? -17.672 15.992 11.609 1 97.69 94 GLY A CA 1
ATOM 722 C C . GLY A 1 94 ? -16.438 16.719 11.133 1 97.69 94 GLY A C 1
ATOM 723 O O . GLY A 1 94 ? -16.109 16.688 9.945 1 97.69 94 GLY A O 1
ATOM 724 N N . VAL A 1 95 ? -15.75 17.406 12.094 1 98.25 95 VAL A N 1
ATOM 725 C CA . VAL A 1 95 ? -14.469 18.047 11.82 1 98.25 95 VAL A CA 1
ATOM 726 C C . VAL A 1 95 ? -13.328 17.125 12.25 1 98.25 95 VAL A C 1
ATOM 728 O O . VAL A 1 95 ? -13.258 16.703 13.406 1 98.25 95 VAL A O 1
ATOM 731 N N . VAL A 1 96 ? -12.492 16.781 11.281 1 98.75 96 VAL A N 1
ATOM 732 C CA . VAL A 1 96 ? -11.344 15.938 11.57 1 98.75 96 VAL A CA 1
ATOM 733 C C . VAL A 1 96 ? -10.062 16.781 11.578 1 98.75 96 VAL A C 1
ATOM 735 O O . VAL A 1 96 ? -9.812 17.547 10.641 1 98.75 96 VAL A O 1
ATOM 738 N N . ILE A 1 97 ? -9.297 16.719 12.648 1 98.88 97 ILE A N 1
ATOM 739 C CA . ILE A 1 97 ? -7.973 17.328 12.758 1 98.88 97 ILE A CA 1
ATOM 740 C C . ILE A 1 97 ? -6.902 16.234 12.695 1 98.88 97 ILE A C 1
ATOM 742 O O . ILE A 1 97 ? -6.895 15.312 13.508 1 98.88 97 ILE A O 1
ATOM 746 N N . ALA A 1 98 ? -6.027 16.359 11.742 1 98.75 98 ALA A N 1
ATOM 747 C CA . ALA A 1 98 ? -5.016 15.32 11.547 1 98.75 98 ALA A CA 1
ATOM 748 C C . ALA A 1 98 ? -3.611 15.875 11.773 1 98.75 98 ALA A C 1
ATOM 750 O O . ALA A 1 98 ? -3.227 16.875 11.156 1 98.75 98 ALA A O 1
ATOM 751 N N . ASP A 1 99 ? -2.898 15.25 12.656 1 98.44 99 ASP A N 1
ATOM 752 C CA . ASP A 1 99 ? -1.454 15.461 12.688 1 98.44 99 ASP A CA 1
ATOM 753 C C . ASP A 1 99 ? -0.765 14.703 11.562 1 98.44 99 ASP A C 1
ATOM 755 O O . ASP A 1 99 ? -0.607 13.477 11.641 1 98.44 99 ASP A O 1
ATOM 759 N N . ARG A 1 100 ? -0.341 15.43 10.578 1 98.56 100 ARG A N 1
ATOM 760 C CA . ARG A 1 100 ? 0.19 14.883 9.328 1 98.56 100 ARG A CA 1
ATOM 761 C C . ARG A 1 100 ? -0.898 14.172 8.539 1 98.56 100 ARG A C 1
ATOM 763 O O . ARG A 1 100 ? -1.956 13.844 9.078 1 98.56 100 ARG A O 1
ATOM 770 N N . TYR A 1 101 ? -0.702 13.992 7.25 1 98.69 101 TYR A N 1
ATOM 771 C CA . TYR A 1 101 ? -1.625 13.359 6.316 1 98.69 101 TYR A CA 1
ATOM 772 C C . TYR A 1 101 ? -0.945 13.086 4.98 1 98.69 101 TYR A C 1
ATOM 774 O O . TYR A 1 101 ? 0.252 12.789 4.938 1 98.69 101 TYR A O 1
ATOM 782 N N . THR A 1 102 ? -1.668 13.023 3.869 1 98.69 102 THR A N 1
ATOM 783 C CA . THR A 1 102 ? -1.124 12.883 2.523 1 98.69 102 THR A CA 1
ATOM 784 C C . THR A 1 102 ? -0.076 13.961 2.25 1 98.69 102 THR A C 1
ATOM 786 O O . THR A 1 102 ? 0.908 13.711 1.55 1 98.69 102 THR A O 1
ATOM 789 N N . THR A 1 103 ? -0.222 15.094 2.898 1 98.69 103 THR A N 1
ATOM 790 C CA . THR A 1 103 ? 0.664 16.234 2.729 1 98.69 103 THR A CA 1
ATOM 791 C C . THR A 1 103 ? 2.074 15.914 3.209 1 98.69 103 THR A C 1
ATOM 793 O O . THR A 1 103 ? 3.057 16.406 2.65 1 98.69 103 THR A O 1
ATOM 796 N N . SER A 1 104 ? 2.154 15.031 4.184 1 98.25 104 SER A N 1
ATOM 797 C CA . SER A 1 104 ? 3.473 14.602 4.652 1 98.25 104 SER A CA 1
ATOM 798 C C . SER A 1 104 ? 4.203 13.797 3.584 1 98.25 104 SER A C 1
ATOM 800 O O . SER A 1 104 ? 5.422 13.922 3.432 1 98.25 104 SER A O 1
ATOM 802 N N . ASN A 1 105 ? 3.471 12.914 2.83 1 98.25 105 ASN A N 1
ATOM 803 C CA . ASN A 1 105 ? 4.074 12.227 1.69 1 98.25 105 ASN A CA 1
ATOM 804 C C . ASN A 1 105 ? 4.609 13.219 0.661 1 98.25 105 ASN A C 1
ATOM 806 O O . ASN A 1 105 ? 5.691 13.023 0.105 1 98.25 105 ASN A O 1
ATOM 810 N N . MET A 1 106 ? 3.814 14.312 0.419 1 98.5 106 MET A N 1
ATOM 811 C CA . MET A 1 106 ? 4.27 15.336 -0.52 1 98.5 106 MET A CA 1
ATOM 812 C C . MET A 1 106 ? 5.633 15.883 -0.111 1 98.5 106 MET A C 1
ATOM 814 O O . MET A 1 106 ? 6.562 15.906 -0.918 1 98.5 106 MET A O 1
ATOM 818 N N . VAL A 1 107 ? 5.754 16.234 1.149 1 97.69 107 VAL A N 1
ATOM 819 C CA . VAL A 1 107 ? 6.945 16.891 1.667 1 97.69 107 VAL A CA 1
ATOM 820 C C . VAL A 1 107 ? 8.117 15.914 1.666 1 97.69 107 VAL A C 1
ATOM 822 O O . VAL A 1 107 ? 9.133 16.156 1.011 1 97.69 107 VAL A O 1
ATOM 825 N N . HIS A 1 108 ? 7.988 14.789 2.279 1 96.25 108 HIS A N 1
ATOM 826 C CA . HIS A 1 108 ? 9.094 13.883 2.547 1 96.25 108 HIS A CA 1
ATOM 827 C C . HIS A 1 108 ? 9.586 13.219 1.263 1 96.25 108 HIS A C 1
ATOM 829 O O . HIS A 1 108 ? 10.789 13.109 1.034 1 96.25 108 HIS A O 1
ATOM 835 N N . GLN A 1 109 ? 8.695 12.875 0.38 1 97.12 109 GLN A N 1
ATOM 836 C CA . GLN A 1 109 ? 9.094 12.039 -0.75 1 97.12 109 GLN A CA 1
ATOM 837 C C . GLN A 1 109 ? 9.5 12.898 -1.946 1 97.12 109 GLN A C 1
ATOM 839 O O . GLN A 1 109 ? 10.359 12.508 -2.738 1 97.12 109 GLN A O 1
ATOM 844 N N . MET A 1 110 ? 8.898 14.086 -2.068 1 95.81 110 MET A N 1
ATOM 845 C CA . MET A 1 110 ? 9.312 14.93 -3.188 1 95.81 110 MET A CA 1
ATOM 846 C C . MET A 1 110 ? 10.766 15.367 -3.031 1 95.81 110 MET A C 1
ATOM 848 O O . MET A 1 110 ? 11.406 15.758 -4.008 1 95.81 110 MET A O 1
ATOM 852 N N . THR A 1 111 ? 11.312 15.312 -1.759 1 94.75 111 THR A N 1
ATOM 853 C CA . THR A 1 111 ? 12.695 15.719 -1.511 1 94.75 111 THR A CA 1
ATOM 854 C C . THR A 1 111 ? 13.672 14.781 -2.213 1 94.75 111 THR A C 1
ATOM 856 O O . THR A 1 111 ? 14.859 15.094 -2.346 1 94.75 111 THR A O 1
ATOM 859 N N . LYS A 1 112 ? 13.188 13.68 -2.637 1 94.5 112 LYS A N 1
ATOM 860 C CA . LYS A 1 112 ? 14.039 12.695 -3.289 1 94.5 112 LYS A CA 1
ATOM 861 C C . LYS A 1 112 ? 14.32 13.078 -4.738 1 94.5 112 LYS A C 1
ATOM 863 O O . LYS A 1 112 ? 15.133 12.438 -5.41 1 94.5 112 LYS A O 1
ATOM 868 N N . TYR A 1 113 ? 13.703 14.164 -5.219 1 95.69 113 TYR A N 1
ATOM 869 C CA . TYR A 1 113 ? 13.93 14.688 -6.562 1 95.69 113 TYR A CA 1
ATOM 870 C C . TYR A 1 113 ? 14.555 16.078 -6.504 1 95.69 113 TYR A C 1
ATOM 872 O O . TYR A 1 113 ? 14.117 16.938 -5.727 1 95.69 113 TYR A O 1
ATOM 880 N N . ASP A 1 114 ? 15.516 16.297 -7.316 1 92.19 114 ASP A N 1
ATOM 881 C CA . ASP A 1 114 ? 16.078 17.641 -7.469 1 92.19 114 ASP A CA 1
ATOM 882 C C . ASP A 1 114 ? 15.414 18.391 -8.625 1 92.19 114 ASP A C 1
ATOM 884 O O . ASP A 1 114 ? 15.352 19.609 -8.625 1 92.19 114 ASP A O 1
ATOM 888 N N . ASP A 1 115 ? 14.883 17.656 -9.547 1 94.94 115 ASP A N 1
ATOM 889 C CA . ASP A 1 115 ? 14.281 18.188 -10.758 1 94.94 115 ASP A CA 1
ATOM 890 C C . ASP A 1 115 ? 12.828 18.594 -10.508 1 94.94 115 ASP A C 1
ATOM 892 O O . ASP A 1 115 ? 12.023 17.797 -10.031 1 94.94 115 ASP A O 1
ATOM 896 N N . GLU A 1 116 ? 12.445 19.812 -10.875 1 95.44 116 GLU A N 1
ATOM 897 C CA . GLU A 1 116 ? 11.109 20.359 -10.641 1 95.44 116 GLU A CA 1
ATOM 898 C C . GLU A 1 116 ? 10.055 19.578 -11.414 1 95.44 116 GLU A C 1
ATOM 900 O O . GLU A 1 116 ? 8.945 19.359 -10.93 1 95.44 116 GLU A O 1
ATOM 905 N N . GLY A 1 117 ? 10.43 19.219 -12.586 1 97.25 117 GLY A N 1
ATOM 906 C CA . GLY A 1 117 ? 9.508 18.422 -13.383 1 97.25 117 GLY A CA 1
ATOM 907 C C . GLY A 1 117 ? 9.164 17.094 -12.75 1 97.25 117 GLY A C 1
ATOM 908 O O . GLY A 1 117 ? 7.992 16.703 -12.727 1 97.25 117 GLY A O 1
ATOM 909 N N . LYS A 1 118 ? 10.18 16.422 -12.219 1 97.56 118 LYS A N 1
ATOM 910 C CA . LYS A 1 118 ? 9.969 15.148 -11.555 1 97.56 118 LYS A CA 1
ATOM 911 C C . LYS A 1 118 ? 9.156 15.328 -10.273 1 97.56 118 LYS A C 1
ATOM 913 O O . LYS A 1 118 ? 8.336 14.477 -9.93 1 97.56 118 LYS A O 1
ATOM 918 N N . ARG A 1 119 ? 9.375 16.438 -9.594 1 97.81 119 ARG A N 1
ATOM 919 C CA . ARG A 1 119 ? 8.586 16.734 -8.406 1 97.81 119 ARG A CA 1
ATOM 920 C C . ARG A 1 119 ? 7.109 16.906 -8.766 1 97.81 119 ARG A C 1
ATOM 922 O O . ARG A 1 119 ? 6.238 16.359 -8.086 1 97.81 119 ARG A O 1
ATOM 929 N N . LYS A 1 120 ? 6.859 17.594 -9.828 1 98.12 120 LYS A N 1
ATOM 930 C CA . LYS A 1 120 ? 5.484 17.844 -10.258 1 98.12 120 LYS A CA 1
ATOM 931 C C . LYS A 1 120 ? 4.793 16.562 -10.672 1 98.12 120 LYS A C 1
ATOM 933 O O . LYS A 1 120 ? 3.627 16.328 -10.344 1 98.12 120 LYS A O 1
ATOM 938 N N . GLU A 1 121 ? 5.523 15.766 -11.406 1 98.38 121 GLU A N 1
ATOM 939 C CA . GLU A 1 121 ? 4.996 14.461 -11.812 1 98.38 121 GLU A CA 1
ATOM 940 C C . GLU A 1 121 ? 4.656 13.602 -10.594 1 98.38 121 GLU A C 1
ATOM 942 O O . GLU A 1 121 ? 3.586 13 -10.539 1 98.38 121 GLU A O 1
ATOM 947 N N . PHE A 1 122 ? 5.547 13.617 -9.688 1 98.5 122 PHE A N 1
ATOM 948 C CA . PHE A 1 122 ? 5.352 12.836 -8.477 1 98.5 122 PHE A CA 1
ATOM 949 C C . PHE A 1 122 ? 4.148 13.344 -7.688 1 98.5 122 PHE A C 1
ATOM 951 O O . PHE A 1 122 ? 3.324 12.555 -7.227 1 98.5 122 PHE A O 1
ATOM 958 N N . LEU A 1 123 ? 4.023 14.633 -7.523 1 98.69 123 LEU A N 1
ATOM 959 C CA . LEU A 1 123 ? 2.93 15.219 -6.758 1 98.69 123 LEU A CA 1
ATOM 960 C C . LEU A 1 123 ? 1.587 14.938 -7.422 1 98.69 123 LEU A C 1
ATOM 962 O O . LEU A 1 123 ? 0.591 14.695 -6.738 1 98.69 123 LEU A O 1
ATOM 966 N N . SER A 1 124 ? 1.553 14.953 -8.719 1 98.75 124 SER A N 1
ATOM 967 C CA . SER A 1 124 ? 0.34 14.609 -9.453 1 98.75 124 SER A CA 1
ATOM 968 C C . SER A 1 124 ? -0.038 13.148 -9.234 1 98.75 124 SER A C 1
ATOM 970 O O . SER A 1 124 ? -1.21 12.828 -9.023 1 98.75 124 SER A O 1
ATOM 972 N N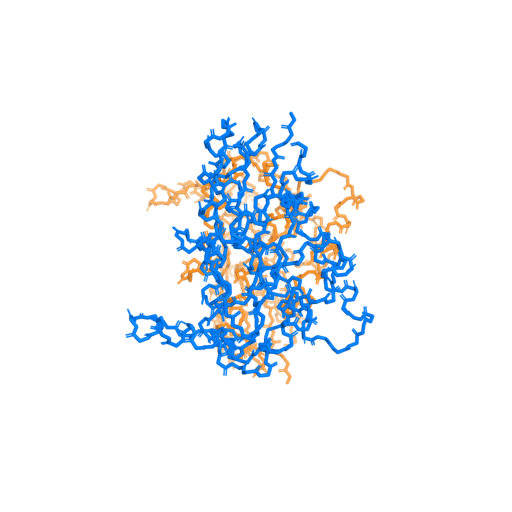 . TRP A 1 125 ? 0.957 12.289 -9.344 1 98.75 125 TRP A N 1
ATOM 973 C CA . TRP A 1 125 ? 0.743 10.875 -9.078 1 98.75 125 TRP A CA 1
ATOM 974 C C . TRP A 1 125 ? 0.202 10.656 -7.668 1 98.75 125 TRP A C 1
ATOM 976 O O . TRP A 1 125 ? -0.771 9.922 -7.477 1 98.75 125 TRP A O 1
ATOM 986 N N . LEU A 1 126 ? 0.821 11.328 -6.727 1 98.81 126 LEU A N 1
ATOM 987 C CA . LEU A 1 126 ? 0.437 11.188 -5.328 1 98.81 126 LEU A CA 1
ATOM 988 C C . LEU A 1 126 ? -1.009 11.617 -5.113 1 98.81 126 LEU A C 1
ATOM 990 O O . LEU A 1 126 ? -1.763 10.953 -4.402 1 98.81 126 LEU A O 1
ATOM 994 N N . ASP A 1 127 ? -1.361 12.727 -5.68 1 98.69 127 ASP A N 1
ATOM 995 C CA . ASP A 1 127 ? -2.717 13.258 -5.609 1 98.69 127 ASP A CA 1
ATOM 996 C C . ASP A 1 127 ? -3.736 12.25 -6.129 1 98.69 127 ASP A C 1
ATOM 998 O O . ASP A 1 127 ? -4.715 11.938 -5.445 1 98.69 127 ASP A O 1
ATOM 1002 N N . HIS A 1 128 ? -3.449 11.711 -7.254 1 98.75 128 HIS A N 1
ATOM 1003 C CA . HIS A 1 128 ? -4.344 10.742 -7.875 1 98.75 128 HIS A CA 1
ATOM 1004 C C . HIS A 1 128 ? -4.441 9.469 -7.039 1 98.75 128 HIS A C 1
ATOM 1006 O O . HIS A 1 128 ? -5.539 8.961 -6.805 1 98.75 128 HIS A O 1
ATOM 1012 N N . MET A 1 129 ? -3.32 8.93 -6.59 1 98.81 129 MET A N 1
ATOM 1013 C CA . MET A 1 129 ? -3.275 7.684 -5.832 1 98.81 129 MET A CA 1
ATOM 1014 C C . MET A 1 129 ? -4.016 7.824 -4.508 1 98.81 129 MET A C 1
ATOM 1016 O O . MET A 1 129 ? -4.875 7.004 -4.18 1 98.81 129 MET A O 1
ATOM 1020 N N . GLU A 1 130 ? -3.844 8.906 -3.781 1 98.75 130 GLU A N 1
ATOM 1021 C CA . GLU A 1 130 ? -4.398 9.016 -2.436 1 98.75 130 GLU A CA 1
ATOM 1022 C C . GLU A 1 130 ? -5.859 9.461 -2.477 1 98.75 130 GLU A C 1
ATOM 1024 O O . GLU A 1 130 ? -6.699 8.906 -1.767 1 98.75 130 GLU A O 1
ATOM 1029 N N . TYR A 1 131 ? -6.199 10.398 -3.379 1 98.75 131 TYR A N 1
ATOM 1030 C CA . TYR A 1 131 ? -7.531 10.992 -3.299 1 98.75 131 TYR A CA 1
ATOM 1031 C C . TYR A 1 131 ? -8.492 10.297 -4.258 1 98.75 131 TYR A C 1
ATOM 1033 O O . TYR A 1 131 ? -9.703 10.273 -4.023 1 98.75 131 TYR A O 1
ATOM 1041 N N . GLU A 1 132 ? -8.031 9.68 -5.328 1 98.5 132 GLU A N 1
ATOM 1042 C CA . GLU A 1 132 ? -8.922 9.023 -6.281 1 98.5 132 GLU A CA 1
ATOM 1043 C C . GLU A 1 132 ? -8.883 7.508 -6.117 1 98.5 132 GLU A C 1
ATOM 1045 O O . GLU A 1 132 ? -9.922 6.875 -5.918 1 98.5 132 GLU A O 1
ATOM 1050 N N . GLU A 1 133 ? -7.727 6.906 -6.109 1 98.62 133 GLU A N 1
ATOM 1051 C CA . GLU A 1 133 ? -7.625 5.453 -6.027 1 98.62 133 GLU A CA 1
ATOM 1052 C C . GLU A 1 133 ? -7.949 4.953 -4.625 1 98.62 133 GLU A C 1
ATOM 1054 O O . GLU A 1 133 ? -8.68 3.973 -4.461 1 98.62 133 GLU A O 1
ATOM 1059 N N . LEU A 1 134 ? -7.449 5.68 -3.615 1 98.75 134 LEU A N 1
ATOM 1060 C CA . LEU A 1 134 ? -7.711 5.266 -2.242 1 98.75 134 LEU A CA 1
ATOM 1061 C C . LEU A 1 134 ? -8.922 5.992 -1.675 1 98.75 134 LEU A C 1
ATOM 1063 O O . LEU A 1 134 ? -9.391 5.668 -0.581 1 98.75 134 LEU A O 1
ATOM 1067 N N . GLU A 1 135 ? -9.391 7.031 -2.379 1 98.25 135 GLU A N 1
ATOM 1068 C CA . GLU A 1 135 ? -10.625 7.754 -2.078 1 98.25 135 GLU A CA 1
ATOM 1069 C C . GLU A 1 135 ? -10.547 8.43 -0.714 1 98.25 135 GLU A C 1
ATOM 1071 O O . GLU A 1 135 ? -11.539 8.469 0.022 1 98.25 135 GLU A O 1
ATOM 1076 N N . LEU A 1 136 ? -9.359 8.875 -0.366 1 98.69 136 LEU A N 1
ATOM 1077 C CA . LEU A 1 136 ? -9.188 9.648 0.864 1 98.69 136 LEU A CA 1
ATOM 1078 C C . LEU A 1 136 ? -9.703 11.07 0.692 1 98.69 136 LEU A C 1
ATOM 1080 O O . LEU A 1 136 ? -9.57 11.656 -0.384 1 98.69 136 LEU A O 1
ATOM 1084 N N . PRO A 1 137 ? -10.25 11.664 1.725 1 98.56 137 PRO A N 1
ATOM 1085 C CA . PRO A 1 137 ? -10.719 13.047 1.61 1 98.56 137 PRO A CA 1
ATOM 1086 C C . PRO A 1 137 ? -9.578 14.047 1.426 1 98.56 137 PRO A C 1
ATOM 1088 O O . PRO A 1 137 ? -8.508 13.883 2.014 1 98.56 137 PRO A O 1
ATOM 1091 N N . ARG A 1 138 ? -9.82 15.055 0.665 1 98.31 138 ARG A N 1
ATOM 1092 C CA . ARG A 1 138 ? -8.875 16.156 0.537 1 98.31 138 ARG A CA 1
ATOM 1093 C C . ARG A 1 138 ? -8.969 17.094 1.739 1 98.31 138 ARG A C 1
ATOM 1095 O O . ARG A 1 138 ? -10.062 17.375 2.232 1 98.31 138 ARG A O 1
ATOM 1102 N N . PRO A 1 139 ? -7.859 17.547 2.186 1 98.31 139 PRO A N 1
ATOM 1103 C CA . PRO A 1 139 ? -7.926 18.531 3.266 1 98.31 139 PRO A CA 1
ATOM 1104 C C . PRO A 1 139 ? -8.633 19.812 2.844 1 98.31 139 PRO A C 1
ATOM 1106 O O . PRO A 1 139 ? -8.461 20.266 1.711 1 98.31 139 PRO A O 1
ATOM 1109 N N . ASP A 1 140 ? -9.406 20.344 3.766 1 97.81 140 ASP A N 1
ATOM 1110 C CA . ASP A 1 140 ? -9.977 21.688 3.572 1 97.81 140 ASP A CA 1
ATOM 1111 C C . ASP A 1 140 ? -8.969 22.766 3.93 1 97.81 140 ASP A C 1
ATOM 1113 O O . ASP A 1 140 ? -8.969 23.844 3.334 1 97.81 140 ASP A O 1
ATOM 1117 N N . VAL A 1 141 ? -8.164 22.469 4.922 1 98.06 141 VAL A N 1
ATOM 1118 C CA . VAL A 1 141 ? -7.152 23.391 5.418 1 98.06 141 VAL A CA 1
ATOM 1119 C C . VAL A 1 141 ? -5.879 22.625 5.762 1 98.06 141 VAL A C 1
ATOM 1121 O O . VAL A 1 141 ? -5.938 21.547 6.359 1 98.06 141 VAL A O 1
ATOM 1124 N N . VAL A 1 142 ? -4.773 23.094 5.305 1 98.69 142 VAL A N 1
ATOM 1125 C CA . VAL A 1 142 ? -3.467 22.609 5.73 1 98.69 142 VAL A CA 1
ATOM 1126 C C . VAL A 1 142 ? -2.666 23.75 6.359 1 98.69 142 VAL A C 1
ATOM 1128 O O . VAL A 1 142 ? -2.494 24.797 5.746 1 98.69 142 VAL A O 1
ATOM 1131 N N . ILE A 1 143 ? -2.193 23.531 7.578 1 98.69 143 ILE A N 1
ATOM 1132 C CA . ILE A 1 143 ? -1.415 24.531 8.297 1 98.69 143 ILE A CA 1
ATOM 1133 C C . ILE A 1 143 ? -0.013 24 8.578 1 98.69 143 ILE A C 1
ATOM 1135 O O . ILE A 1 143 ? 0.144 22.953 9.203 1 98.69 143 ILE A O 1
ATOM 1139 N N . LEU A 1 144 ? 0.984 24.734 8.125 1 98.69 144 LEU A N 1
ATOM 1140 C CA . LEU A 1 144 ? 2.373 24.453 8.477 1 98.69 144 LEU A CA 1
ATOM 1141 C C . LEU A 1 144 ? 2.791 25.266 9.703 1 98.69 144 LEU A C 1
ATOM 1143 O O . LEU A 1 144 ? 2.746 26.5 9.68 1 98.69 144 LEU A O 1
ATOM 1147 N N . LEU A 1 145 ? 3.096 24.578 10.75 1 98.12 145 LEU A N 1
ATOM 1148 C CA . LEU A 1 145 ? 3.818 25.219 11.836 1 98.12 145 LEU A CA 1
ATOM 1149 C C . LEU A 1 145 ? 5.301 25.344 11.516 1 98.12 145 LEU A C 1
ATOM 1151 O O . LEU A 1 145 ? 6.047 24.359 11.633 1 98.12 145 LEU A O 1
ATOM 1155 N N . ASP A 1 146 ? 5.672 26.547 11.18 1 96.94 146 ASP A N 1
ATOM 1156 C CA . ASP A 1 146 ? 7 26.812 10.633 1 96.94 146 ASP A CA 1
ATOM 1157 C C . ASP A 1 146 ? 7.98 27.203 11.742 1 96.94 146 ASP A C 1
ATOM 1159 O O . ASP A 1 146 ? 7.852 28.266 12.344 1 96.94 146 ASP A O 1
ATOM 1163 N N . VAL A 1 147 ? 8.891 26.312 11.984 1 93.5 147 VAL A N 1
ATOM 1164 C CA . VAL A 1 147 ? 9.945 26.531 12.969 1 93.5 147 VAL A CA 1
ATOM 1165 C C . VAL A 1 147 ? 11.305 26.219 12.352 1 93.5 147 VAL A C 1
ATOM 1167 O O . VAL A 1 147 ? 11.438 25.266 11.578 1 93.5 147 VAL A O 1
ATOM 1170 N N . PRO A 1 148 ? 12.328 26.984 12.672 1 89.69 148 PRO A N 1
ATOM 1171 C CA . PRO A 1 148 ? 13.656 26.656 12.156 1 89.69 148 PRO A CA 1
ATOM 1172 C C . PRO A 1 148 ? 14.156 25.297 12.648 1 89.69 148 PRO A C 1
ATOM 1174 O O . PRO A 1 148 ? 13.953 24.953 13.812 1 89.69 148 PRO A O 1
ATOM 1177 N N . PRO A 1 149 ? 14.805 24.578 11.703 1 87.06 149 PRO A N 1
ATOM 1178 C CA . PRO A 1 149 ? 15.312 23.266 12.07 1 87.06 149 PRO A CA 1
ATOM 1179 C C . PRO A 1 149 ? 16.156 23.281 13.344 1 87.06 149 PRO A C 1
ATOM 1181 O O . PRO A 1 149 ? 16.094 22.344 14.141 1 87.06 149 PRO A O 1
ATOM 1184 N N . ALA A 1 150 ? 16.922 24.328 13.539 1 84 150 ALA A N 1
ATOM 1185 C CA . ALA A 1 150 ? 17.797 24.422 14.711 1 84 150 ALA A CA 1
ATOM 1186 C C . ALA A 1 150 ? 16.984 24.453 16 1 84 150 ALA A C 1
ATOM 1188 O O . ALA A 1 150 ? 17.406 23.891 17.016 1 84 150 ALA A O 1
ATOM 1189 N N . VAL A 1 151 ? 15.93 25.062 15.938 1 82.56 151 VAL A N 1
ATOM 1190 C CA . VAL A 1 151 ? 15.047 25.156 17.094 1 82.56 151 VAL A CA 1
ATOM 1191 C C . VAL A 1 151 ? 14.352 23.812 17.328 1 82.56 151 VAL A C 1
ATOM 1193 O O . VAL A 1 151 ? 14.266 23.328 18.453 1 82.56 151 VAL A O 1
ATOM 1196 N N . SER A 1 152 ? 13.875 23.219 16.234 1 79.69 152 SER A N 1
ATOM 1197 C CA . SER A 1 152 ? 13.172 21.938 16.297 1 79.69 152 SER A CA 1
ATOM 1198 C C . SER A 1 152 ? 14.062 20.828 16.859 1 79.69 152 SER A C 1
ATOM 1200 O O . SER A 1 152 ? 13.617 20.016 17.672 1 79.69 152 SER A O 1
ATOM 1202 N N . LYS A 1 153 ? 15.289 20.828 16.359 1 78.44 153 LYS A N 1
ATOM 1203 C CA . LYS A 1 153 ? 16.25 19.812 16.812 1 78.44 153 LYS A CA 1
ATOM 1204 C C . LYS A 1 153 ? 16.422 19.875 18.328 1 78.44 153 LYS A C 1
ATOM 1206 O O . LYS A 1 153 ? 16.531 18.828 18.984 1 78.44 153 LYS A O 1
ATOM 1211 N N . LYS A 1 154 ? 16.469 21.047 18.844 1 77.38 154 LYS A N 1
ATOM 1212 C CA . LYS A 1 154 ? 16.609 21.219 20.281 1 77.38 154 LYS A CA 1
ATOM 1213 C C . LYS A 1 154 ? 15.414 20.641 21.016 1 77.38 154 LYS A C 1
ATOM 1215 O O . LYS A 1 154 ? 15.578 19.969 22.047 1 77.38 154 LYS A O 1
ATOM 1220 N N . LEU A 1 155 ? 14.328 20.766 20.453 1 71.44 155 LEU A N 1
ATOM 1221 C CA . LEU A 1 155 ? 13.102 20.281 21.078 1 71.44 155 LEU A CA 1
ATOM 1222 C C . LEU A 1 155 ? 12.992 18.766 20.984 1 71.44 155 LEU A C 1
ATOM 1224 O O . LEU A 1 155 ? 12.539 18.125 21.938 1 71.44 155 LEU A O 1
ATOM 1228 N N . VAL A 1 156 ? 13.484 18.172 19.859 1 68.75 156 VAL A N 1
ATOM 1229 C CA . VAL A 1 156 ? 13.461 16.734 19.656 1 68.75 156 VAL A CA 1
ATOM 1230 C C . VAL A 1 156 ? 14.438 16.047 20.609 1 68.75 156 VAL A C 1
ATOM 1232 O O . VAL A 1 156 ? 14.109 15.023 21.203 1 68.75 156 VAL A O 1
ATOM 1235 N N . ARG A 1 157 ? 15.547 16.688 20.781 1 71.69 157 ARG A N 1
ATOM 1236 C CA . ARG A 1 157 ? 16.578 16.141 21.672 1 71.69 157 ARG A CA 1
ATOM 1237 C C . ARG A 1 157 ? 16.094 16.172 23.125 1 71.69 157 ARG A C 1
ATOM 1239 O O . ARG A 1 157 ? 16.359 15.227 23.875 1 71.69 157 ARG A O 1
ATOM 1246 N N . GLU A 1 158 ? 15.445 17.172 23.422 1 68.81 158 GLU A N 1
ATOM 1247 C CA . GLU A 1 158 ? 14.914 17.281 24.781 1 68.81 158 GLU A CA 1
ATOM 1248 C C . GLU A 1 158 ? 13.875 16.203 25.047 1 68.81 158 GLU A C 1
ATOM 1250 O O . GLU A 1 158 ? 13.836 15.633 26.141 1 68.81 158 GLU A O 1
ATOM 1255 N N . ARG A 1 159 ? 13.195 15.844 24.062 1 67.19 159 ARG A N 1
ATOM 1256 C CA . ARG A 1 159 ? 12.188 14.789 24.188 1 67.19 159 ARG A CA 1
ATOM 1257 C C . ARG A 1 159 ? 12.836 13.414 24.234 1 67.19 159 ARG A C 1
ATOM 1259 O O . ARG A 1 159 ? 12.406 12.539 24.984 1 67.19 159 ARG A O 1
ATOM 1266 N N . ALA A 1 160 ? 13.812 13.234 23.266 1 64.12 160 ALA A N 1
ATOM 1267 C CA . ALA A 1 160 ? 14.508 11.961 23.203 1 64.12 160 ALA A CA 1
ATOM 1268 C C . ALA A 1 160 ? 15.156 11.609 24.531 1 64.12 160 ALA A C 1
ATOM 1270 O O . ALA A 1 160 ? 15.18 10.438 24.938 1 64.12 160 ALA A O 1
ATOM 1271 N N . LYS A 1 161 ? 15.656 12.492 25.281 1 63.16 161 LYS A N 1
ATOM 1272 C CA . LYS A 1 161 ? 16.25 12.297 26.609 1 63.16 161 LYS A CA 1
ATOM 1273 C C . LYS A 1 161 ? 15.227 11.734 27.594 1 63.16 161 LYS A C 1
ATOM 1275 O O . LYS A 1 161 ? 15.594 11.102 28.578 1 63.16 161 LYS A O 1
ATOM 1280 N N . GLN A 1 162 ? 13.945 11.898 27.234 1 61.75 162 GLN A N 1
ATOM 1281 C CA . GLN A 1 162 ? 12.867 11.445 28.109 1 61.75 162 GLN A CA 1
ATOM 1282 C C . GLN A 1 162 ? 12.336 10.086 27.672 1 61.75 162 GLN A C 1
ATOM 1284 O O . GLN A 1 162 ? 11.266 9.664 28.109 1 61.75 162 GLN A O 1
ATOM 1289 N N . GLY A 1 163 ? 13.031 9.367 26.719 1 60.69 163 GLY A N 1
ATOM 1290 C CA . GLY A 1 163 ? 12.703 7.992 26.391 1 60.69 163 GLY A CA 1
ATOM 1291 C C . GLY A 1 163 ? 12.312 7.801 24.938 1 60.69 163 GLY A C 1
ATOM 1292 O O . GLY A 1 163 ? 11.828 6.73 24.547 1 60.69 163 GLY A O 1
ATOM 1293 N N . GLY A 1 164 ? 12.406 8.852 24.219 1 59.84 164 GLY A N 1
ATOM 1294 C CA . GLY A 1 164 ? 12.016 8.664 22.828 1 59.84 164 GLY A CA 1
ATOM 1295 C C . GLY A 1 164 ? 13.156 8.195 21.953 1 59.84 164 GLY A C 1
ATOM 1296 O O . GLY A 1 164 ? 14.305 8.133 22.391 1 59.84 164 GLY A O 1
ATOM 1297 N N . SER A 1 165 ? 12.844 7.402 20.828 1 58.56 165 SER A N 1
ATOM 1298 C CA . SER A 1 165 ? 13.844 7.02 19.828 1 58.56 165 SER A CA 1
ATOM 1299 C C . SER A 1 165 ? 13.742 7.879 18.578 1 58.56 165 SER A C 1
ATOM 1301 O O . SER A 1 165 ? 12.664 8.391 18.25 1 58.56 165 SER A O 1
ATOM 1303 N N . MET A 1 166 ? 14.938 8.172 17.922 1 67.25 166 MET A N 1
ATOM 1304 C CA . MET A 1 166 ? 14.977 8.867 16.641 1 67.25 166 MET A CA 1
ATOM 1305 C C . MET A 1 166 ? 14.898 7.875 15.484 1 67.25 166 MET A C 1
ATOM 1307 O O . MET A 1 166 ? 15.562 6.84 15.5 1 67.25 166 MET A O 1
ATOM 1311 N N . ASP A 1 167 ? 14.07 8.203 14.5 1 72.31 167 ASP A N 1
ATOM 1312 C CA . ASP A 1 167 ? 14.008 7.359 13.312 1 72.31 167 ASP A CA 1
ATOM 1313 C C . ASP A 1 167 ? 15.102 7.727 12.32 1 72.31 167 ASP A C 1
ATOM 1315 O O . ASP A 1 167 ? 15.898 8.633 12.57 1 72.31 167 ASP A O 1
ATOM 1319 N N . ILE A 1 168 ? 15.273 7.066 11.273 1 71.44 168 ILE A N 1
ATOM 1320 C CA . ILE A 1 168 ? 16.391 7.195 10.336 1 71.44 168 ILE A CA 1
ATOM 1321 C C . ILE A 1 168 ? 16.359 8.586 9.703 1 71.44 168 ILE A C 1
ATOM 1323 O O . ILE A 1 168 ? 17.406 9.109 9.305 1 71.44 168 ILE A O 1
ATOM 1327 N N . HIS A 1 169 ? 15.234 9.156 9.672 1 72.31 169 HIS A N 1
ATOM 1328 C CA . HIS A 1 169 ? 15.125 10.453 9 1 72.31 169 HIS A CA 1
ATOM 1329 C C . HIS A 1 169 ? 15.539 11.586 9.93 1 72.31 169 HIS A C 1
ATOM 1331 O O . HIS A 1 169 ? 16.188 12.547 9.492 1 72.31 169 HIS A O 1
ATOM 1337 N N . GLU A 1 170 ? 15.242 11.453 11.188 1 67.31 170 GLU A N 1
ATOM 1338 C CA . GLU A 1 170 ? 15.562 12.469 12.18 1 67.31 170 GLU A CA 1
ATOM 1339 C C . GLU A 1 170 ? 17.078 12.609 12.359 1 67.31 170 GLU A C 1
ATOM 1341 O O . GLU A 1 170 ? 17.562 13.641 12.828 1 67.31 170 GLU A O 1
ATOM 1346 N N . GLN A 1 171 ? 17.734 11.664 11.805 1 67.19 171 GLN A N 1
ATOM 1347 C CA . GLN A 1 171 ? 19.172 11.602 12.016 1 67.19 171 GLN A CA 1
ATOM 1348 C C . GLN A 1 171 ? 19.922 12.289 10.883 1 67.19 171 GLN A C 1
ATOM 1350 O O . GLN A 1 171 ? 21.141 12.484 10.961 1 67.19 171 GLN A O 1
ATOM 1355 N N . HIS A 1 172 ? 19.172 12.75 9.93 1 76.94 172 HIS A N 1
ATOM 1356 C CA . HIS A 1 172 ? 19.812 13.336 8.766 1 76.94 172 HIS A CA 1
ATOM 1357 C C . HIS A 1 172 ? 19.516 14.82 8.648 1 76.94 172 HIS A C 1
ATOM 1359 O O . HIS A 1 172 ? 18.469 15.211 8.133 1 76.94 172 HIS A O 1
ATOM 1365 N N . SER A 1 173 ? 20.438 15.703 9.094 1 78.69 173 SER A N 1
ATOM 1366 C CA . SER A 1 173 ? 20.234 17.141 9.125 1 78.69 173 SER A CA 1
ATOM 1367 C C . SER A 1 173 ? 19.938 17.688 7.734 1 78.69 173 SER A C 1
ATOM 1369 O O . SER A 1 173 ? 19.062 18.562 7.574 1 78.69 173 SER A O 1
ATOM 1371 N N . ALA A 1 174 ? 20.719 17.203 6.754 1 84.25 174 ALA A N 1
ATOM 1372 C CA . ALA A 1 174 ? 20.484 17.656 5.383 1 84.25 174 ALA A CA 1
ATOM 1373 C C . ALA A 1 174 ? 19.078 17.328 4.918 1 84.25 174 ALA A C 1
ATOM 1375 O O . ALA A 1 174 ? 18.438 18.109 4.211 1 84.25 174 ALA A O 1
ATOM 1376 N N . TYR A 1 175 ? 18.594 16.297 5.375 1 86.5 175 TYR A N 1
ATOM 1377 C CA . TYR A 1 175 ? 17.234 15.867 5.047 1 86.5 175 TYR A CA 1
ATOM 1378 C C . TYR A 1 175 ? 16.203 16.812 5.641 1 86.5 175 TYR A C 1
ATOM 1380 O O . TYR A 1 175 ? 15.242 17.203 4.969 1 86.5 175 TYR A O 1
ATOM 1388 N N . LEU A 1 176 ? 16.406 17.203 6.859 1 86.88 176 LEU A N 1
ATOM 1389 C CA . LEU A 1 176 ? 15.477 18.109 7.531 1 86.88 176 LEU A CA 1
ATOM 1390 C C . LEU A 1 176 ? 15.43 19.453 6.836 1 86.88 176 LEU A C 1
ATOM 1392 O O . LEU A 1 176 ? 14.359 20.062 6.719 1 86.88 176 LEU A O 1
ATOM 1396 N N . GLU A 1 177 ? 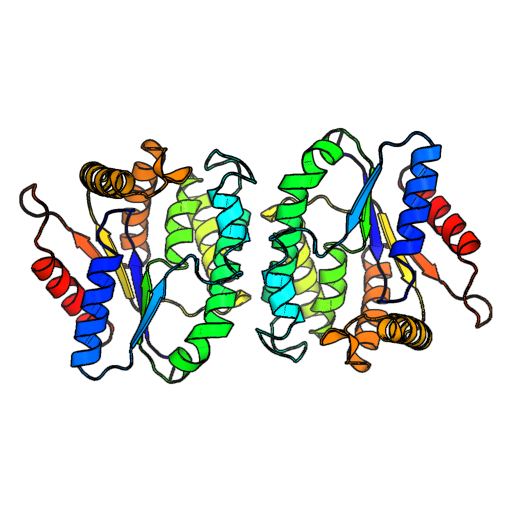16.531 19.859 6.422 1 89.56 177 GLU A N 1
ATOM 1397 C CA . GLU A 1 177 ? 16.594 21.109 5.688 1 89.56 177 GLU A CA 1
ATOM 1398 C C . GLU A 1 177 ? 15.828 21.016 4.371 1 89.56 177 GLU A C 1
ATOM 1400 O O . GLU A 1 177 ? 15.117 21.953 3.992 1 89.56 177 GLU A O 1
ATOM 1405 N N . LYS A 1 178 ? 16.016 19.891 3.699 1 92.19 178 LYS A N 1
ATOM 1406 C CA . LYS A 1 178 ? 15.281 19.656 2.463 1 92.19 178 LYS A CA 1
ATOM 1407 C C . LYS A 1 178 ? 13.773 19.656 2.719 1 92.19 178 LYS A C 1
ATOM 1409 O O . LYS A 1 178 ? 13 20.156 1.902 1 92.19 178 LYS A O 1
ATOM 1414 N N . CYS A 1 179 ? 13.398 19.109 3.82 1 93.88 179 CYS A N 1
ATOM 1415 C CA . CYS A 1 179 ? 11.984 19.078 4.176 1 93.88 179 CYS A CA 1
ATOM 1416 C C . CYS A 1 179 ? 11.461 20.484 4.414 1 93.88 179 CYS A C 1
ATOM 1418 O O . CYS A 1 179 ? 10.367 20.828 3.961 1 93.88 179 CYS A O 1
ATOM 1420 N N . CYS A 1 180 ? 12.242 21.281 5.121 1 93.69 180 CYS A N 1
ATOM 1421 C CA . CYS A 1 180 ? 11.844 22.656 5.383 1 93.69 180 CYS A CA 1
ATOM 1422 C C . CYS A 1 180 ? 11.641 23.422 4.078 1 93.69 180 CYS A C 1
ATOM 1424 O O . CYS A 1 180 ? 10.648 24.141 3.928 1 93.69 180 CYS A O 1
ATOM 1426 N N . ASP A 1 181 ? 12.531 23.203 3.168 1 94.75 181 ASP A N 1
ATOM 1427 C CA . ASP A 1 181 ? 12.398 23.828 1.856 1 94.75 181 ASP A CA 1
ATOM 1428 C C . ASP A 1 181 ? 11.156 23.328 1.127 1 94.75 181 ASP A C 1
ATOM 1430 O O . ASP A 1 181 ? 10.445 24.109 0.495 1 94.75 181 ASP A O 1
ATOM 1434 N N . ALA A 1 182 ? 10.93 22.062 1.192 1 96.62 182 ALA A N 1
ATOM 1435 C CA . ALA A 1 182 ? 9.766 21.453 0.55 1 96.62 182 ALA A CA 1
ATOM 1436 C C . ALA A 1 182 ? 8.469 22.031 1.104 1 96.62 182 ALA A C 1
ATOM 1438 O O . ALA A 1 182 ? 7.535 22.328 0.348 1 96.62 182 ALA A O 1
ATOM 1439 N N . TYR A 1 183 ? 8.438 22.234 2.389 1 97.62 183 TYR A N 1
ATOM 1440 C CA . TYR A 1 183 ? 7.262 22.828 3.012 1 97.62 183 TYR A CA 1
ATOM 1441 C C . TYR A 1 183 ? 6.961 24.203 2.41 1 97.62 183 TYR A C 1
ATOM 1443 O O . TYR A 1 183 ? 5.805 24.516 2.113 1 97.62 183 TYR A O 1
ATOM 1451 N N . GLN A 1 184 ? 7.992 24.938 2.246 1 96.75 184 GLN A N 1
ATOM 1452 C CA . GLN A 1 184 ? 7.801 26.281 1.717 1 96.75 184 GLN A CA 1
ATOM 1453 C C . GLN A 1 184 ? 7.254 26.234 0.293 1 96.75 184 GLN A C 1
ATOM 1455 O O . GLN A 1 184 ? 6.328 26.984 -0.043 1 96.75 184 GLN A O 1
ATOM 1460 N N . VAL A 1 185 ? 7.809 25.375 -0.51 1 97.25 185 VAL A N 1
ATOM 1461 C CA . VAL A 1 185 ? 7.371 25.219 -1.893 1 97.25 185 VAL A CA 1
ATOM 1462 C C . VAL A 1 185 ? 5.906 24.797 -1.925 1 97.25 185 VAL A C 1
ATOM 1464 O O . VAL A 1 185 ? 5.109 25.328 -2.695 1 97.25 185 VAL A O 1
ATOM 1467 N N . LEU A 1 186 ? 5.535 23.906 -1.1 1 98.19 186 LEU A N 1
ATOM 1468 C CA . LEU A 1 186 ? 4.188 23.344 -1.108 1 98.19 186 LEU A CA 1
ATOM 1469 C C . LEU A 1 186 ? 3.178 24.359 -0.561 1 98.19 186 LEU A C 1
ATOM 1471 O O . LEU A 1 186 ? 2.027 24.391 -1.004 1 98.19 186 LEU A O 1
ATOM 1475 N N . CYS A 1 187 ? 3.561 25.172 0.443 1 97.94 187 CYS A N 1
ATOM 1476 C CA . CYS A 1 187 ? 2.699 26.234 0.923 1 97.94 187 CYS A CA 1
ATOM 1477 C C . CYS A 1 187 ? 2.312 27.172 -0.214 1 97.94 187 CYS A C 1
ATOM 1479 O O . CYS A 1 187 ? 1.146 27.547 -0.351 1 97.94 187 CYS A O 1
ATOM 1481 N N . GLU A 1 188 ? 3.27 27.438 -1.006 1 97.25 188 GLU A N 1
ATOM 1482 C CA . GLU A 1 188 ? 3.033 28.344 -2.127 1 97.25 188 GLU A CA 1
ATOM 1483 C C . GLU A 1 188 ? 2.219 27.672 -3.223 1 97.25 188 GLU A C 1
ATOM 1485 O O . GLU A 1 188 ? 1.306 28.266 -3.789 1 97.25 188 GLU A O 1
ATOM 1490 N N . THR A 1 189 ? 2.508 26.438 -3.541 1 97.12 189 THR A N 1
ATOM 1491 C CA . THR A 1 189 ? 1.919 25.719 -4.66 1 97.12 189 THR A CA 1
ATOM 1492 C C . THR A 1 189 ? 0.461 25.375 -4.371 1 97.12 189 THR A C 1
ATOM 1494 O O . THR A 1 189 ? -0.38 25.406 -5.273 1 97.12 189 THR A O 1
ATOM 1497 N N . TYR A 1 190 ? 0.154 25.078 -3.127 1 97.44 190 TYR A N 1
ATOM 1498 C CA . TYR A 1 190 ? -1.164 24.531 -2.83 1 97.44 190 TYR A CA 1
ATOM 1499 C C . TYR A 1 190 ? -1.932 25.438 -1.879 1 97.44 190 TYR A C 1
ATOM 1501 O O . TYR A 1 190 ? -2.973 25.062 -1.343 1 97.44 190 TYR A O 1
ATOM 1509 N N . ASP A 1 191 ? -1.379 26.594 -1.584 1 96.38 191 ASP A N 1
ATOM 1510 C CA . ASP A 1 191 ? -2.021 27.609 -0.752 1 96.38 191 ASP A CA 1
ATOM 1511 C C . ASP A 1 191 ? -2.234 27.094 0.671 1 96.38 191 ASP A C 1
ATOM 1513 O O . ASP A 1 191 ? -3.316 27.25 1.24 1 96.38 191 ASP A O 1
ATOM 1517 N N . TRP A 1 192 ? -1.255 26.297 1.201 1 97.94 192 TRP A N 1
ATOM 1518 C CA . TRP A 1 192 ? -1.252 25.969 2.621 1 97.94 192 TRP A CA 1
ATOM 1519 C C . TRP A 1 192 ? -1.037 27.219 3.473 1 97.94 192 TRP A C 1
ATOM 1521 O O . TRP A 1 192 ? -0.416 28.172 3.023 1 97.94 192 TRP A O 1
ATOM 1531 N N . LEU A 1 193 ? -1.571 27.219 4.656 1 97.94 193 LEU A N 1
ATOM 1532 C CA . LEU A 1 193 ? -1.342 28.328 5.57 1 97.94 193 LEU A CA 1
ATOM 1533 C C . LEU A 1 193 ? -0.063 28.125 6.375 1 97.94 193 LEU A C 1
ATOM 1535 O O . LEU A 1 193 ? 0.125 27.062 6.98 1 97.94 193 LEU A O 1
ATOM 1539 N N . ARG A 1 194 ? 0.805 29.078 6.293 1 97.88 194 ARG A N 1
ATOM 1540 C CA . ARG A 1 194 ? 2.057 29.031 7.039 1 97.88 194 ARG A CA 1
ATOM 1541 C C . ARG A 1 194 ? 1.985 29.906 8.289 1 97.88 194 ARG A C 1
ATOM 1543 O O . ARG A 1 194 ? 1.651 31.094 8.203 1 97.88 194 ARG A O 1
ATOM 1550 N N . ILE A 1 195 ? 2.273 29.344 9.383 1 98 195 ILE A N 1
ATOM 1551 C CA . ILE A 1 195 ? 2.316 30.078 10.641 1 98 195 ILE A CA 1
ATOM 1552 C C . ILE A 1 195 ? 3.723 30.016 11.234 1 98 195 ILE A C 1
ATOM 1554 O O . ILE A 1 195 ? 4.195 28.938 11.609 1 98 195 ILE A O 1
ATOM 1558 N N . SER A 1 196 ? 4.379 31.141 11.328 1 97.12 196 SER A N 1
ATOM 1559 C CA . SER A 1 196 ? 5.695 31.203 11.953 1 97.12 196 SER A CA 1
ATOM 1560 C C . SER A 1 196 ? 5.598 31.047 13.461 1 97.12 196 SER A C 1
ATOM 1562 O O . SER A 1 196 ? 4.848 31.766 14.125 1 97.12 196 SER A O 1
ATOM 1564 N N . CYS A 1 197 ? 6.414 30.125 13.922 1 96.31 197 CYS A N 1
ATOM 1565 C CA . CYS A 1 197 ? 6.406 29.906 15.367 1 96.31 197 CYS A CA 1
ATOM 1566 C C . CYS A 1 197 ? 7.441 30.781 16.062 1 96.31 197 CYS A C 1
ATOM 1568 O O . CYS A 1 197 ? 7.625 30.688 17.281 1 96.31 197 CYS A O 1
ATOM 1570 N N . MET A 1 198 ? 8.062 31.594 15.305 1 94.62 198 MET A N 1
ATOM 1571 C CA . MET A 1 198 ? 9.102 32.469 15.828 1 94.62 198 MET A CA 1
ATOM 1572 C C . MET A 1 198 ? 8.664 33.938 15.734 1 94.62 198 MET A C 1
ATOM 1574 O O . MET A 1 198 ? 7.957 34.312 14.805 1 94.62 198 MET A O 1
ATOM 1578 N N . ALA A 1 199 ? 9.023 34.688 16.719 1 93.38 199 ALA A N 1
ATOM 1579 C CA . ALA A 1 199 ? 8.906 36.125 16.703 1 93.38 199 ALA A CA 1
ATOM 1580 C C . ALA A 1 199 ? 10.109 36.781 17.375 1 93.38 199 ALA A C 1
ATOM 1582 O O . ALA A 1 199 ? 10.453 36.438 18.516 1 93.38 199 ALA A O 1
ATOM 1583 N N . ASP A 1 200 ? 10.781 37.625 16.688 1 92.62 200 ASP A N 1
ATOM 1584 C CA . ASP A 1 200 ? 11.945 38.375 17.172 1 92.62 200 ASP A CA 1
ATOM 1585 C C . ASP A 1 200 ? 13.031 37.406 17.656 1 92.62 200 ASP A C 1
ATOM 1587 O O . ASP A 1 200 ? 13.555 37.594 18.766 1 92.62 200 ASP A O 1
ATOM 1591 N N . GLY A 1 201 ? 13.258 36.344 16.922 1 87.81 201 GLY A N 1
ATOM 1592 C CA . GLY A 1 201 ? 14.336 35.406 17.203 1 87.81 201 GLY A CA 1
ATOM 1593 C C . GLY A 1 201 ? 14.016 34.438 18.328 1 87.81 201 GLY A C 1
ATOM 1594 O O . GLY A 1 201 ? 14.867 33.656 18.75 1 87.81 201 GLY A O 1
ATOM 1595 N N . ARG A 1 202 ? 12.82 34.594 18.812 1 92.62 202 ARG A N 1
ATOM 1596 C CA . ARG A 1 202 ? 12.414 33.719 19.922 1 92.62 202 ARG A CA 1
ATOM 1597 C C . ARG A 1 202 ? 11.156 32.938 19.562 1 92.62 202 ARG A C 1
ATOM 1599 O O . ARG A 1 202 ? 10.352 33.375 18.734 1 92.62 202 ARG A O 1
ATOM 1606 N N . LEU A 1 203 ? 11 31.812 20.219 1 92.94 203 LEU A N 1
ATOM 1607 C CA . LEU A 1 203 ? 9.789 31.016 20.062 1 92.94 203 LEU A CA 1
ATOM 1608 C C . LEU A 1 203 ? 8.57 31.75 20.609 1 92.94 203 LEU A C 1
ATOM 1610 O O . LEU A 1 203 ? 8.625 32.312 21.719 1 92.94 203 LEU A O 1
ATOM 1614 N N . ARG A 1 204 ? 7.551 31.766 19.844 1 96.12 204 ARG A N 1
ATOM 1615 C CA . ARG A 1 204 ? 6.301 32.375 20.297 1 96.12 204 ARG A CA 1
ATOM 1616 C C . ARG A 1 204 ? 5.645 31.531 21.391 1 96.12 204 ARG A C 1
ATOM 1618 O O . ARG A 1 204 ? 5.965 30.344 21.531 1 96.12 204 ARG A O 1
ATOM 1625 N N . SER A 1 205 ? 4.719 32.188 22.125 1 96.31 205 SER A N 1
ATOM 1626 C CA . SER A 1 205 ? 4.008 31.422 23.141 1 96.31 205 SER A CA 1
ATOM 1627 C C . SER A 1 205 ? 3.021 30.453 22.516 1 96.31 205 SER A C 1
ATOM 1629 O O . S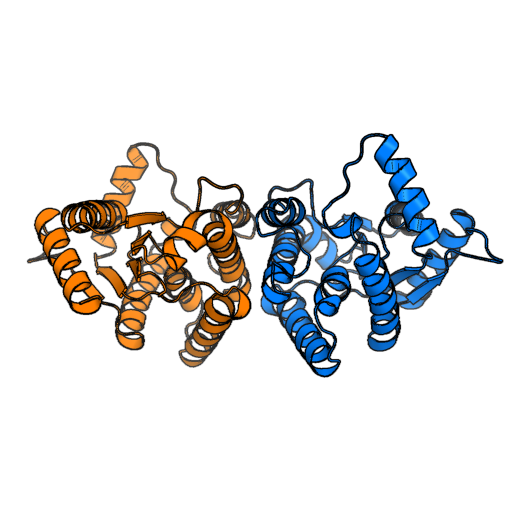ER A 1 205 ? 2.492 30.703 21.438 1 96.31 205 SER A O 1
ATOM 1631 N N . THR A 1 206 ? 2.783 29.359 23.219 1 96.69 206 THR A N 1
ATOM 1632 C CA . THR A 1 206 ? 1.818 28.359 22.781 1 96.69 206 THR A CA 1
ATOM 1633 C C . THR A 1 206 ? 0.458 29 22.516 1 96.69 206 THR A C 1
ATOM 1635 O O . THR A 1 206 ? -0.188 28.703 21.516 1 96.69 206 THR A O 1
ATOM 1638 N N . ASP A 1 207 ? 0.043 29.922 23.391 1 97.75 207 ASP A N 1
ATOM 1639 C CA . ASP A 1 207 ? -1.267 30.547 23.297 1 97.75 207 ASP A CA 1
ATOM 1640 C C . ASP A 1 207 ? -1.344 31.469 22.078 1 97.75 207 ASP A C 1
ATOM 1642 O O . ASP A 1 207 ? -2.379 31.531 21.406 1 97.75 207 ASP A O 1
ATOM 1646 N N . ASP A 1 208 ? -0.31 32.156 21.859 1 97.62 208 ASP A N 1
ATOM 1647 C CA . ASP A 1 208 ? -0.266 33.031 20.703 1 97.62 208 ASP A CA 1
ATOM 1648 C C . ASP A 1 208 ? -0.396 32.25 19.406 1 97.62 208 ASP A C 1
ATOM 1650 O O . ASP A 1 208 ? -1.151 32.656 18.516 1 97.62 208 ASP A O 1
ATOM 1654 N N . ILE A 1 209 ? 0.334 31.219 19.281 1 98.12 209 ILE A N 1
ATOM 1655 C CA . ILE A 1 209 ? 0.282 30.375 18.094 1 98.12 209 ILE A CA 1
ATOM 1656 C C . ILE A 1 209 ? -1.11 29.75 17.953 1 98.12 209 ILE A C 1
ATOM 1658 O O . ILE A 1 209 ? -1.682 29.734 16.859 1 98.12 209 ILE A O 1
ATOM 1662 N N . SER A 1 210 ? -1.662 29.312 19.078 1 98.5 210 SER A N 1
ATOM 1663 C CA . SER A 1 210 ? -2.977 28.672 19.094 1 98.5 210 SER A CA 1
ATOM 1664 C C . SER A 1 210 ? -4.055 29.625 18.562 1 98.5 210 SER A C 1
ATOM 1666 O O . SER A 1 210 ? -4.93 29.203 17.812 1 98.5 210 SER A O 1
ATOM 1668 N N . LYS A 1 211 ? -3.947 30.844 19.016 1 98.12 211 LYS A N 1
ATOM 1669 C CA . LYS A 1 211 ? -4.906 31.844 18.547 1 98.12 211 LYS A CA 1
ATOM 1670 C C . LYS A 1 211 ? -4.809 32.031 17.031 1 98.12 211 LYS A C 1
ATOM 1672 O O . LYS A 1 211 ? -5.828 32.094 16.344 1 98.12 211 LYS A O 1
ATOM 1677 N N . GLU A 1 212 ? -3.646 32.125 16.578 1 98.31 212 GLU A N 1
ATOM 1678 C CA . GLU A 1 212 ? -3.453 32.312 15.141 1 98.31 212 GLU A CA 1
ATOM 1679 C C . GLU A 1 212 ? -3.932 31.078 14.352 1 98.31 212 GLU A C 1
ATOM 1681 O O . GLU A 1 212 ? -4.512 31.219 13.273 1 98.31 212 GLU A O 1
ATOM 1686 N N . VAL A 1 213 ? -3.656 29.906 14.844 1 98.44 213 VAL A N 1
ATOM 1687 C CA . VAL A 1 213 ? -4.121 28.672 14.211 1 98.44 213 VAL A CA 1
ATOM 1688 C C . VAL A 1 213 ? -5.645 28.672 14.133 1 98.44 213 VAL A C 1
ATOM 1690 O O . VAL A 1 213 ? -6.219 28.406 13.078 1 98.44 213 VAL A O 1
ATOM 1693 N N . LEU A 1 214 ? -6.293 28.984 15.258 1 98.31 214 LEU A N 1
ATOM 1694 C CA . LEU A 1 214 ? -7.75 29 15.297 1 98.31 214 LEU A CA 1
ATOM 1695 C C . LEU A 1 214 ? -8.305 30 14.297 1 98.31 214 LEU A C 1
ATOM 1697 O O . LEU A 1 214 ? -9.234 29.703 13.547 1 98.31 214 LEU A O 1
ATOM 1701 N N . ASP A 1 215 ? -7.742 31.188 14.32 1 97.62 215 ASP A N 1
ATOM 1702 C CA . ASP A 1 215 ? -8.195 32.25 13.414 1 97.62 215 ASP A CA 1
ATOM 1703 C C . ASP A 1 215 ? -8.062 31.797 11.953 1 97.62 215 ASP A C 1
ATOM 1705 O O . ASP A 1 215 ? -8.945 32.062 11.141 1 97.62 215 ASP A O 1
ATOM 1709 N N . ALA A 1 216 ? -6.961 31.203 11.648 1 96.5 216 ALA A N 1
ATOM 1710 C CA . ALA A 1 216 ? -6.699 30.719 10.297 1 96.5 216 ALA A CA 1
ATOM 1711 C C . ALA A 1 216 ? -7.742 29.688 9.875 1 96.5 216 ALA A C 1
ATOM 1713 O O . ALA A 1 216 ? -8.258 29.734 8.758 1 96.5 216 ALA A O 1
ATOM 1714 N N . VAL A 1 217 ? -8.055 28.75 10.719 1 97.44 217 VAL A N 1
ATOM 1715 C CA . VAL A 1 217 ? -9.016 27.688 10.438 1 97.44 217 VAL A CA 1
ATOM 1716 C C . VAL A 1 217 ? -10.406 28.281 10.242 1 97.44 217 VAL A C 1
ATOM 1718 O O . VAL A 1 217 ? -11.102 27.953 9.281 1 97.44 217 VAL A O 1
ATOM 1721 N N . LEU A 1 218 ? -10.789 29.188 11.125 1 95.88 218 LEU A N 1
ATOM 1722 C CA . LEU A 1 218 ? -12.117 29.781 11.055 1 95.88 218 LEU A CA 1
ATOM 1723 C C . LEU A 1 218 ? -12.281 30.625 9.797 1 95.88 218 LEU A C 1
ATOM 1725 O O . LEU A 1 218 ? -13.367 30.703 9.227 1 95.88 218 LEU A O 1
ATOM 1729 N N . SER A 1 219 ? -11.227 31.203 9.422 1 93.62 219 SER A N 1
ATOM 1730 C CA . SER A 1 219 ? -11.266 32.031 8.219 1 93.62 219 SER A CA 1
ATOM 1731 C C . SER A 1 219 ? -11.484 31.188 6.969 1 93.62 219 SER A C 1
ATOM 1733 O O . SER A 1 219 ? -12.055 31.656 5.98 1 93.62 219 SER A O 1
ATOM 1735 N N . ARG A 1 220 ? -11.023 29.953 6.992 1 90.62 220 ARG A N 1
ATOM 1736 C CA . ARG A 1 220 ? -11.102 29.078 5.824 1 90.62 220 ARG A CA 1
ATOM 1737 C C . ARG A 1 220 ? -12.391 28.266 5.832 1 90.62 220 ARG A C 1
ATOM 1739 O O . ARG A 1 220 ? -12.938 27.938 4.773 1 90.62 220 ARG A O 1
ATOM 1746 N N . LEU A 1 221 ? -12.883 27.781 7.012 1 87.25 221 LEU A N 1
ATOM 1747 C CA . LEU A 1 221 ? -14.039 26.891 7.094 1 87.25 221 LEU A CA 1
ATOM 1748 C C . LEU A 1 221 ? -15.328 27.703 7.215 1 87.25 221 LEU A C 1
ATOM 1750 O O . LEU A 1 221 ? -16.422 27.188 6.961 1 87.25 221 LEU A O 1
ATOM 1754 N N . GLY A 1 222 ? -15.312 29.062 7.32 1 76.56 222 GLY A N 1
ATOM 1755 C CA . GLY A 1 222 ? -16.484 29.891 7.516 1 76.56 222 GLY A CA 1
ATOM 1756 C C . GLY A 1 222 ? -17.109 29.734 8.891 1 76.56 222 GLY A C 1
ATOM 1757 O O . GLY A 1 222 ? -16.859 28.75 9.578 1 76.56 222 GLY A O 1
ATOM 1758 N N . MET B 1 1 ? 23.203 -11.531 -13.023 1 73.88 1 MET B N 1
ATOM 1759 C CA . MET B 1 1 ? 22.016 -11.992 -13.742 1 73.88 1 MET B CA 1
ATOM 1760 C C . MET B 1 1 ? 20.875 -12.258 -12.781 1 73.88 1 MET B C 1
ATOM 1762 O O . MET B 1 1 ? 21.094 -12.711 -11.656 1 73.88 1 MET B O 1
ATOM 1766 N N . ASN B 1 2 ? 19.609 -11.672 -12.969 1 89.12 2 ASN B N 1
ATOM 1767 C CA . ASN B 1 2 ? 18.516 -11.852 -12.023 1 89.12 2 ASN B CA 1
ATOM 1768 C C . ASN B 1 2 ? 18.016 -13.289 -12.016 1 89.12 2 ASN B C 1
ATOM 1770 O O . ASN B 1 2 ? 18.172 -14.016 -13.008 1 89.12 2 ASN B O 1
ATOM 1774 N N . GLY B 1 3 ? 17.641 -13.812 -10.898 1 96.62 3 GLY B N 1
ATOM 1775 C CA . GLY B 1 3 ? 17.062 -15.141 -10.734 1 96.62 3 GLY B CA 1
ATOM 1776 C C . GLY B 1 3 ? 15.773 -15.328 -11.531 1 96.62 3 GLY B C 1
ATOM 1777 O O . GLY B 1 3 ? 15.516 -14.594 -12.484 1 96.62 3 GLY B O 1
ATOM 1778 N N . LYS B 1 4 ? 15.141 -16.5 -11.359 1 98.06 4 LYS B N 1
ATOM 1779 C CA . LYS B 1 4 ? 13.875 -16.828 -12 1 98.06 4 LYS B CA 1
ATOM 1780 C C . LYS B 1 4 ? 12.727 -16.844 -10.992 1 98.06 4 LYS B C 1
ATOM 1782 O O . LYS B 1 4 ? 12.906 -17.281 -9.852 1 98.06 4 LYS B O 1
ATOM 1787 N N . LEU B 1 5 ? 11.609 -16.297 -11.391 1 98.62 5 LEU B N 1
ATOM 1788 C CA . LEU B 1 5 ? 10.406 -16.266 -10.562 1 98.62 5 LEU B CA 1
ATOM 1789 C C . LEU B 1 5 ? 9.297 -17.094 -11.188 1 98.62 5 LEU B C 1
ATOM 1791 O O . LEU B 1 5 ? 8.836 -16.797 -12.289 1 98.62 5 LEU B O 1
ATOM 1795 N N . ILE B 1 6 ? 8.898 -18.156 -10.531 1 98.69 6 ILE B N 1
ATOM 1796 C CA . ILE B 1 6 ? 7.828 -19.047 -10.945 1 98.69 6 ILE B CA 1
ATOM 1797 C C . ILE B 1 6 ? 6.625 -18.891 -10.023 1 98.69 6 ILE B C 1
ATOM 1799 O O . ILE B 1 6 ? 6.754 -18.984 -8.797 1 98.69 6 ILE B O 1
ATOM 1803 N N . VAL B 1 7 ? 5.453 -18.672 -10.609 1 98.81 7 VAL B N 1
ATOM 1804 C CA . VAL B 1 7 ? 4.258 -18.422 -9.805 1 98.81 7 VAL B CA 1
ATOM 1805 C C . VAL B 1 7 ? 3.238 -19.531 -10.062 1 98.81 7 VAL B C 1
ATOM 1807 O O . VAL B 1 7 ? 2.951 -19.875 -11.211 1 98.81 7 VAL B O 1
ATOM 1810 N N . LEU B 1 8 ? 2.732 -20.109 -8.977 1 98.75 8 LEU B N 1
ATOM 1811 C CA . LEU B 1 8 ? 1.608 -21.031 -9.062 1 98.75 8 LEU B CA 1
ATOM 1812 C C . LEU B 1 8 ? 0.314 -20.359 -8.617 1 98.75 8 LEU B C 1
ATOM 1814 O O . LEU B 1 8 ? 0.251 -19.781 -7.531 1 98.75 8 LEU B O 1
ATOM 1818 N N . GLU B 1 9 ? -0.667 -20.438 -9.492 1 98.5 9 GLU B N 1
ATOM 1819 C CA . GLU B 1 9 ? -1.991 -19.875 -9.242 1 98.5 9 GLU B CA 1
ATOM 1820 C C . GLU B 1 9 ? -3.061 -20.969 -9.25 1 98.5 9 GLU B C 1
ATOM 1822 O O . GLU B 1 9 ? -2.846 -22.047 -9.797 1 98.5 9 GLU B O 1
ATOM 1827 N N . GLY B 1 10 ? -4.168 -20.609 -8.688 1 96.06 10 GLY B N 1
ATOM 1828 C CA . GLY B 1 10 ? -5.324 -21.484 -8.578 1 96.06 10 GLY B CA 1
ATOM 1829 C C . GLY B 1 10 ? -6.246 -21.125 -7.43 1 96.06 10 GLY B C 1
ATOM 1830 O O . GLY B 1 10 ? -5.824 -20.469 -6.477 1 96.06 10 GLY B O 1
ATOM 1831 N N . ILE B 1 11 ? -7.453 -21.562 -7.582 1 90.81 11 ILE B N 1
ATOM 1832 C CA . ILE B 1 11 ? -8.398 -21.312 -6.504 1 90.81 11 ILE B CA 1
ATOM 1833 C C . ILE B 1 11 ? -7.996 -22.109 -5.266 1 90.81 11 ILE B C 1
ATOM 1835 O O . ILE B 1 11 ? -7.188 -23.031 -5.352 1 90.81 11 ILE B O 1
ATOM 1839 N N . ASP B 1 12 ? -8.469 -21.641 -4.121 1 87.19 12 ASP B N 1
ATOM 1840 C CA . ASP B 1 12 ? -8.18 -22.375 -2.893 1 87.19 12 ASP B CA 1
ATOM 1841 C C . ASP B 1 12 ? -8.633 -23.828 -3 1 87.19 12 ASP B C 1
ATOM 1843 O O . ASP B 1 12 ? -9.742 -24.109 -3.459 1 87.19 12 ASP B O 1
ATOM 1847 N N . GLY B 1 13 ? -7.734 -24.719 -2.668 1 86.62 13 GLY B N 1
ATOM 1848 C CA . GLY B 1 13 ? -8.039 -26.141 -2.783 1 86.62 13 GLY B CA 1
ATOM 1849 C C . GLY B 1 13 ? -7.582 -26.75 -4.098 1 86.62 13 GLY B C 1
ATOM 1850 O O . GLY B 1 13 ? -7.836 -27.922 -4.367 1 86.62 13 GLY B O 1
ATOM 1851 N N . SER B 1 14 ? -6.898 -25.984 -4.891 1 91.62 14 SER B N 1
ATOM 1852 C CA . SER B 1 14 ? -6.469 -26.469 -6.199 1 91.62 14 SER B CA 1
ATOM 1853 C C . SER B 1 14 ? -5.211 -27.312 -6.094 1 91.62 14 SER B C 1
ATOM 1855 O O . SER B 1 14 ? -4.836 -28 -7.051 1 91.62 14 SER B O 1
ATOM 1857 N N . GLY B 1 15 ? -4.52 -27.281 -4.941 1 91.88 15 GLY B N 1
ATOM 1858 C CA . GLY B 1 15 ? -3.309 -28.062 -4.754 1 91.88 15 GLY B CA 1
ATOM 1859 C C . GLY B 1 15 ? -2.037 -27.266 -4.98 1 91.88 15 GLY B C 1
ATOM 1860 O O . GLY B 1 15 ? -0.969 -27.828 -5.203 1 91.88 15 GLY B O 1
ATOM 1861 N N . LYS B 1 16 ? -2.1 -25.922 -4.941 1 93.88 16 LYS B N 1
ATOM 1862 C CA . LYS B 1 16 ? -0.967 -25.031 -5.203 1 93.88 16 LYS B CA 1
ATOM 1863 C C . LYS B 1 16 ? 0.198 -25.344 -4.266 1 93.88 16 LYS B C 1
ATOM 1865 O O . LYS B 1 16 ? 1.328 -25.531 -4.719 1 93.88 16 LYS B O 1
ATOM 1870 N N . ALA B 1 17 ? -0.125 -25.438 -2.967 1 93.81 17 ALA B N 1
ATOM 1871 C CA . ALA B 1 17 ? 0.927 -25.641 -1.976 1 93.81 17 ALA B CA 1
ATOM 1872 C C . ALA B 1 17 ? 1.618 -26.984 -2.184 1 93.81 17 ALA B C 1
ATOM 1874 O O . ALA B 1 17 ? 2.842 -27.094 -2.078 1 93.81 17 ALA B O 1
ATOM 1875 N N . THR B 1 18 ? 0.845 -27.984 -2.504 1 95.88 18 THR B N 1
ATOM 1876 C CA . THR B 1 18 ? 1.388 -29.312 -2.766 1 95.88 18 THR B CA 1
ATOM 1877 C C . THR B 1 18 ? 2.281 -29.297 -4 1 95.88 18 THR B C 1
ATOM 1879 O O . THR B 1 18 ? 3.422 -29.766 -3.953 1 95.88 18 THR B O 1
ATOM 1882 N N . GLN B 1 19 ? 1.807 -28.766 -5.043 1 98.25 19 GLN B N 1
ATOM 1883 C CA . GLN B 1 19 ? 2.516 -28.812 -6.316 1 98.25 19 GLN B CA 1
ATOM 1884 C C . GLN B 1 19 ? 3.746 -27.906 -6.293 1 98.25 19 GLN B C 1
ATOM 1886 O O . GLN B 1 19 ? 4.773 -28.234 -6.895 1 98.25 19 GLN B O 1
ATOM 1891 N N . SER B 1 20 ? 3.674 -26.75 -5.633 1 98.38 20 SER B N 1
ATOM 1892 C CA . SER B 1 20 ? 4.844 -25.875 -5.527 1 98.38 20 SER B CA 1
ATOM 1893 C C . SER B 1 20 ? 5.93 -26.516 -4.668 1 98.38 20 SER B C 1
ATOM 1895 O O . SER B 1 20 ? 7.121 -26.359 -4.941 1 98.38 20 SER B O 1
ATOM 1897 N N . GLY B 1 21 ? 5.512 -27.219 -3.605 1 98.44 21 GLY B N 1
ATOM 1898 C CA . GLY B 1 21 ? 6.477 -27.953 -2.805 1 98.44 21 GLY B CA 1
ATOM 1899 C C . GLY B 1 21 ? 7.207 -29.031 -3.588 1 98.44 21 GLY B C 1
ATOM 1900 O O . GLY B 1 21 ? 8.43 -29.156 -3.48 1 98.44 21 GLY B O 1
ATOM 1901 N N . LEU B 1 22 ? 6.496 -29.797 -4.352 1 98.69 22 LEU B N 1
ATOM 1902 C CA . LEU B 1 22 ? 7.094 -30.844 -5.18 1 98.69 22 LEU B CA 1
ATOM 1903 C C . LEU B 1 22 ? 8.016 -30.234 -6.234 1 98.69 22 LEU B C 1
ATOM 1905 O O . LEU B 1 22 ? 9.078 -30.797 -6.523 1 98.69 22 LEU B O 1
ATOM 1909 N N . LEU B 1 23 ? 7.602 -29.141 -6.82 1 98.62 23 LEU B N 1
ATOM 1910 C CA . LEU B 1 23 ? 8.438 -28.453 -7.789 1 98.62 23 LEU B CA 1
ATOM 1911 C C . LEU B 1 23 ? 9.758 -28.031 -7.156 1 98.62 23 LEU B C 1
ATOM 1913 O O . LEU B 1 23 ? 10.82 -28.172 -7.773 1 98.62 23 LEU B O 1
ATOM 1917 N N . GLU B 1 24 ? 9.664 -27.406 -5.941 1 98.69 24 GLU B N 1
ATOM 1918 C CA . GLU B 1 24 ? 10.859 -27.031 -5.207 1 98.69 24 GLU B CA 1
ATOM 1919 C C . GLU B 1 24 ? 11.812 -28.219 -5.062 1 98.69 24 GLU B C 1
ATOM 1921 O O . GLU B 1 24 ? 13.008 -28.109 -5.371 1 98.69 24 GLU B O 1
ATOM 1926 N N . ASP B 1 25 ? 11.312 -29.359 -4.637 1 98.5 25 ASP B N 1
ATOM 1927 C CA . ASP B 1 25 ? 12.109 -30.562 -4.449 1 98.5 25 ASP B CA 1
ATOM 1928 C C . ASP B 1 25 ? 12.789 -30.984 -5.754 1 98.5 25 ASP B C 1
ATOM 1930 O O . ASP B 1 25 ? 13.977 -31.312 -5.77 1 98.5 25 ASP B O 1
ATOM 1934 N N . HIS B 1 26 ? 12.031 -30.984 -6.793 1 98.19 26 HIS B N 1
ATOM 1935 C CA . HIS B 1 26 ? 12.547 -31.391 -8.094 1 98.19 26 HIS B CA 1
ATOM 1936 C C . HIS B 1 26 ? 13.68 -30.484 -8.547 1 98.19 26 HIS B C 1
ATOM 1938 O O . HIS B 1 26 ? 14.695 -30.969 -9.062 1 98.19 26 HIS B O 1
ATOM 1944 N N . LEU B 1 27 ? 13.547 -29.188 -8.367 1 97.94 27 LEU B N 1
ATOM 1945 C CA . LEU B 1 27 ? 14.539 -28.234 -8.82 1 97.94 27 LEU B CA 1
ATOM 1946 C C . LEU B 1 27 ? 15.797 -28.312 -7.965 1 97.94 27 LEU B C 1
ATOM 1948 O O . LEU B 1 27 ? 16.922 -28.203 -8.477 1 97.94 27 LEU B O 1
ATOM 1952 N N . ILE B 1 28 ? 15.562 -28.516 -6.648 1 98.12 28 ILE B N 1
ATOM 1953 C CA . ILE B 1 28 ? 16.703 -28.672 -5.758 1 98.12 28 ILE B CA 1
ATOM 1954 C C . ILE B 1 28 ? 17.516 -29.906 -6.164 1 98.12 28 ILE B C 1
ATOM 1956 O O . ILE B 1 28 ? 18.734 -29.859 -6.238 1 98.12 28 ILE B O 1
ATOM 1960 N N . LYS B 1 29 ? 16.859 -30.984 -6.465 1 97.5 29 LYS B N 1
ATOM 1961 C CA . LYS B 1 29 ? 17.5 -32.219 -6.891 1 97.5 29 LYS B CA 1
ATOM 1962 C C . LYS B 1 29 ? 18.266 -32.031 -8.188 1 97.5 29 LYS B C 1
ATOM 1964 O O . LYS B 1 29 ? 19.234 -32.75 -8.461 1 97.5 29 LYS B O 1
ATOM 1969 N N . ARG B 1 30 ? 17.891 -31.078 -8.891 1 95.94 30 ARG B N 1
ATOM 1970 C CA . ARG B 1 30 ? 18.562 -30.781 -10.156 1 95.94 30 ARG B CA 1
ATOM 1971 C C . ARG B 1 30 ? 19.672 -29.766 -9.969 1 95.94 30 ARG B C 1
ATOM 1973 O O . ARG B 1 30 ? 20.203 -29.234 -10.945 1 95.94 30 ARG B O 1
ATOM 1980 N N . GLY B 1 31 ? 19.922 -29.312 -8.734 1 96.38 31 GLY B N 1
ATOM 1981 C CA . GLY B 1 31 ? 21.062 -28.484 -8.398 1 96.38 31 GLY B CA 1
ATOM 1982 C C . GLY B 1 31 ? 20.75 -27 -8.383 1 96.38 31 GLY B C 1
ATOM 1983 O O . GLY B 1 31 ? 21.672 -26.172 -8.367 1 96.38 31 GLY B O 1
ATOM 1984 N N . LYS B 1 32 ? 19.484 -26.688 -8.414 1 97 32 LYS B N 1
ATOM 1985 C CA . LYS B 1 32 ? 19.109 -25.266 -8.383 1 97 32 LYS B CA 1
ATOM 1986 C C . LYS B 1 32 ? 19.016 -24.75 -6.953 1 97 32 LYS B C 1
ATOM 1988 O O . LYS B 1 32 ? 18.656 -25.5 -6.043 1 97 32 LYS B O 1
ATOM 1993 N N . ASP B 1 33 ? 19.453 -23.5 -6.742 1 97.69 33 ASP B N 1
ATOM 1994 C CA . ASP B 1 33 ? 19.156 -22.797 -5.5 1 97.69 33 ASP B CA 1
ATOM 1995 C C . ASP B 1 33 ? 17.719 -22.25 -5.504 1 97.69 33 ASP B C 1
ATOM 1997 O O . ASP B 1 33 ? 17.391 -21.391 -6.316 1 97.69 33 ASP B O 1
ATOM 2001 N N . VAL B 1 34 ? 16.875 -22.797 -4.598 1 98.5 34 VAL B N 1
ATOM 2002 C CA . VAL B 1 34 ? 15.445 -22.516 -4.695 1 98.5 34 VAL B CA 1
ATOM 2003 C C . VAL B 1 34 ? 14.945 -21.922 -3.381 1 98.5 34 VAL B C 1
ATOM 2005 O O . VAL B 1 34 ? 15.367 -22.344 -2.301 1 98.5 34 VAL B O 1
ATOM 2008 N N . MET B 1 35 ? 14.156 -20.906 -3.463 1 98.62 35 MET B N 1
ATOM 2009 C CA . MET B 1 35 ? 13.391 -20.359 -2.336 1 98.62 35 MET B CA 1
ATOM 2010 C C . MET B 1 35 ? 11.898 -20.422 -2.617 1 98.62 35 MET B C 1
ATOM 2012 O O . MET B 1 35 ? 11.453 -20.047 -3.705 1 98.62 35 MET B O 1
ATOM 2016 N N . HIS B 1 36 ? 11.188 -20.953 -1.706 1 98.56 36 HIS B N 1
ATOM 2017 C CA . HIS B 1 36 ? 9.734 -21.047 -1.787 1 98.56 36 HIS B CA 1
ATOM 2018 C C . HIS B 1 36 ? 9.055 -20 -0.908 1 98.56 36 HIS B C 1
ATOM 2020 O O . HIS B 1 36 ? 9.336 -19.922 0.289 1 98.56 36 HIS B O 1
ATOM 2026 N N . ILE B 1 37 ? 8.18 -19.172 -1.494 1 98.31 37 ILE B N 1
ATOM 2027 C CA . ILE B 1 37 ? 7.473 -18.141 -0.751 1 98.31 37 ILE B CA 1
ATOM 2028 C C . ILE B 1 37 ? 5.977 -18.203 -1.049 1 98.31 37 ILE B C 1
ATOM 2030 O O . ILE B 1 37 ? 5.555 -18.938 -1.956 1 98.31 37 ILE B O 1
ATOM 2034 N N . SER B 1 38 ? 5.223 -17.547 -0.262 1 98.06 38 SER B N 1
ATOM 2035 C CA . SER B 1 38 ? 3.775 -17.5 -0.441 1 98.06 38 SER B CA 1
ATOM 2036 C C . SER B 1 38 ? 3.215 -16.125 -0.099 1 98.06 38 SER B C 1
ATOM 2038 O O . SER B 1 38 ? 3.789 -15.398 0.717 1 98.06 38 SER B O 1
ATOM 2040 N N . PHE B 1 39 ? 2.123 -15.797 -0.749 1 98.12 39 PHE B N 1
ATOM 2041 C CA . PHE B 1 39 ? 1.44 -14.539 -0.46 1 98.12 39 PHE B CA 1
ATOM 2042 C C . PHE B 1 39 ? -0.037 -14.781 -0.173 1 98.12 39 PHE B C 1
ATOM 2044 O O . PHE B 1 39 ? -0.657 -15.656 -0.779 1 98.12 39 PHE B O 1
ATOM 2051 N N . PRO B 1 40 ? -0.548 -14.016 0.639 1 97.81 40 PRO B N 1
ATOM 2052 C CA . PRO B 1 40 ? 0.105 -13.031 1.503 1 97.81 40 PRO B CA 1
ATOM 2053 C C . PRO B 1 40 ? 1.172 -13.648 2.404 1 97.81 40 PRO B C 1
ATOM 2055 O O . PRO B 1 40 ? 1.151 -14.852 2.65 1 97.81 40 PRO B O 1
ATOM 2058 N N . ASP B 1 41 ? 2.121 -12.852 2.795 1 98.12 41 ASP B N 1
ATOM 2059 C CA . ASP B 1 41 ? 3.15 -13.328 3.711 1 98.12 41 ASP B CA 1
ATOM 2060 C C . ASP B 1 41 ? 2.658 -13.305 5.156 1 98.12 41 ASP B C 1
ATOM 2062 O O . ASP B 1 41 ? 3.078 -12.453 5.941 1 98.12 41 ASP B O 1
ATOM 2066 N N . TYR B 1 42 ? 1.933 -14.297 5.555 1 95.69 42 TYR B N 1
ATOM 2067 C CA . TYR B 1 42 ? 1.229 -14.312 6.832 1 95.69 42 TYR B CA 1
ATOM 2068 C C . TYR B 1 42 ? 2.209 -14.43 7.996 1 95.69 42 TYR B C 1
ATOM 2070 O O . TYR B 1 42 ? 1.857 -14.156 9.141 1 95.69 42 TYR B O 1
ATOM 2078 N N . GLY B 1 43 ? 3.342 -14.844 7.723 1 95.94 43 GLY B N 1
ATOM 2079 C CA . GLY B 1 43 ? 4.355 -14.961 8.758 1 95.94 43 GLY B CA 1
ATOM 2080 C C . GLY B 1 43 ? 5.031 -13.641 9.086 1 95.94 43 GLY B C 1
ATOM 2081 O O . GLY B 1 43 ? 5.883 -13.57 9.977 1 95.94 43 GLY B O 1
ATOM 2082 N N . SER B 1 44 ? 4.684 -12.602 8.406 1 97.25 44 SER B N 1
ATOM 2083 C CA . SER B 1 44 ? 5.289 -11.289 8.562 1 97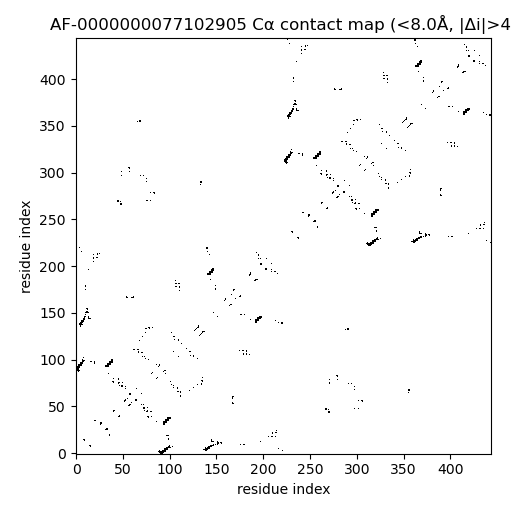.25 44 SER B CA 1
ATOM 2084 C C . SER B 1 44 ? 4.25 -10.25 8.977 1 97.25 44 SER B C 1
ATOM 2086 O O . SER B 1 44 ? 3.094 -10.32 8.555 1 97.25 44 SER B O 1
ATOM 2088 N N . PRO B 1 45 ? 4.656 -9.227 9.766 1 97.56 45 PRO B N 1
ATOM 2089 C CA . PRO B 1 45 ? 3.746 -8.117 10.062 1 97.56 45 PRO B CA 1
ATOM 2090 C C . PRO B 1 45 ? 3.307 -7.367 8.812 1 97.56 45 PRO B C 1
ATOM 2092 O O . PRO B 1 45 ? 2.324 -6.621 8.844 1 97.56 45 PRO B O 1
ATOM 2095 N N . SER B 1 46 ? 3.979 -7.609 7.703 1 98.06 46 SER B N 1
ATOM 2096 C CA . SER B 1 46 ? 3.676 -6.891 6.473 1 98.06 46 SER B CA 1
ATOM 2097 C C . SER B 1 46 ? 2.289 -7.246 5.949 1 98.06 46 SER B C 1
ATOM 2099 O O . SER B 1 46 ? 1.727 -6.527 5.121 1 98.06 46 SER B O 1
ATOM 2101 N N . SER B 1 47 ? 1.712 -8.328 6.43 1 98.5 47 SER B N 1
ATOM 2102 C CA . SER B 1 47 ? 0.421 -8.781 5.922 1 98.5 47 SER B CA 1
ATOM 2103 C C . SER B 1 47 ? -0.728 -8.219 6.75 1 98.5 47 SER B C 1
ATOM 2105 O O . SER B 1 47 ? -1.881 -8.617 6.574 1 98.5 47 SER B O 1
ATOM 2107 N N . ALA B 1 48 ? -0.429 -7.301 7.676 1 98.31 48 ALA B N 1
ATOM 2108 C CA . ALA B 1 48 ? -1.431 -6.781 8.602 1 98.31 48 ALA B CA 1
ATOM 2109 C C . ALA B 1 48 ? -2.621 -6.195 7.852 1 98.31 48 ALA B C 1
ATOM 2111 O O . ALA B 1 48 ? -3.775 -6.48 8.18 1 98.31 48 ALA B O 1
ATOM 2112 N N . LEU B 1 49 ? -2.375 -5.398 6.82 1 98.31 49 LEU B N 1
ATOM 2113 C CA . LEU B 1 49 ? -3.453 -4.742 6.09 1 98.31 49 LEU B CA 1
ATOM 2114 C C . LEU B 1 49 ? -4.262 -5.754 5.289 1 98.31 49 LEU B C 1
ATOM 2116 O O . LEU B 1 49 ? -5.488 -5.645 5.199 1 98.31 49 LEU B O 1
ATOM 2120 N N . VAL B 1 50 ? -3.584 -6.746 4.73 1 97.81 50 VAL B N 1
ATOM 2121 C CA . VAL B 1 50 ? -4.27 -7.809 4.004 1 97.81 50 VAL B CA 1
ATOM 2122 C C . VAL B 1 50 ? -5.176 -8.586 4.957 1 97.81 50 VAL B C 1
ATOM 2124 O O . VAL B 1 50 ? -6.324 -8.891 4.625 1 97.81 50 VAL B O 1
ATOM 2127 N N . LYS B 1 51 ? -4.637 -8.867 6.137 1 97 51 LYS B N 1
ATOM 2128 C CA . LYS B 1 51 ? -5.426 -9.57 7.145 1 97 51 LYS B CA 1
ATOM 2129 C C . LYS B 1 51 ? -6.668 -8.766 7.523 1 97 51 LYS B C 1
ATOM 2131 O O . LYS B 1 51 ? -7.762 -9.32 7.629 1 97 51 LYS B O 1
ATOM 2136 N N . MET B 1 52 ? -6.531 -7.488 7.707 1 96.75 52 MET B N 1
ATOM 2137 C CA . MET B 1 52 ? -7.664 -6.617 8 1 96.75 52 MET B CA 1
ATOM 2138 C C . MET B 1 52 ? -8.688 -6.664 6.871 1 96.75 52 MET B C 1
ATOM 2140 O O . MET B 1 52 ? -9.891 -6.766 7.125 1 96.75 52 MET B O 1
ATOM 2144 N N . TYR B 1 53 ? -8.203 -6.648 5.695 1 96.69 53 TYR B N 1
ATOM 2145 C CA . TYR B 1 53 ? -9.055 -6.695 4.512 1 96.69 53 TYR B CA 1
ATOM 2146 C C . TYR B 1 53 ? -9.836 -8 4.453 1 96.69 53 TYR B C 1
ATOM 2148 O O . TYR B 1 53 ? -11.062 -7.996 4.285 1 96.69 53 TYR B O 1
ATOM 2156 N N . LEU B 1 54 ? -9.156 -9.102 4.664 1 93.75 54 LEU B N 1
ATOM 2157 C CA . LEU B 1 54 ? -9.742 -10.438 4.551 1 93.75 54 LEU B CA 1
ATOM 2158 C C . LEU B 1 54 ? -10.695 -10.703 5.707 1 93.75 54 LEU B C 1
ATOM 2160 O O . LEU B 1 54 ? -11.625 -11.508 5.578 1 93.75 54 LEU B O 1
ATOM 2164 N N . ASN B 1 55 ? -10.43 -9.969 6.789 1 93.25 55 ASN B N 1
ATOM 2165 C CA . ASN B 1 55 ? -11.297 -10.102 7.953 1 93.25 55 ASN B CA 1
ATOM 2166 C C . ASN B 1 55 ? -12.578 -9.281 7.793 1 93.25 55 ASN B C 1
ATOM 2168 O O . ASN B 1 55 ? -13.469 -9.344 8.648 1 93.25 55 ASN B O 1
ATOM 2172 N N . GLY B 1 56 ? -12.625 -8.469 6.797 1 93.94 56 GLY B N 1
ATOM 2173 C CA . GLY B 1 56 ? -13.812 -7.68 6.531 1 93.94 56 GLY B CA 1
ATOM 2174 C C . GLY B 1 56 ? -13.805 -6.332 7.23 1 93.94 56 GLY B C 1
ATOM 2175 O O . GLY B 1 56 ? -14.844 -5.676 7.34 1 93.94 56 GLY B O 1
ATOM 2176 N N . ASP B 1 57 ? -12.648 -5.895 7.723 1 94.81 57 ASP B N 1
ATOM 2177 C CA . ASP B 1 57 ? -12.539 -4.645 8.469 1 94.81 57 ASP B CA 1
ATOM 2178 C C . ASP B 1 57 ? -12.875 -3.445 7.586 1 94.81 57 ASP B C 1
ATOM 2180 O O . ASP B 1 57 ? -13.273 -2.389 8.086 1 94.81 57 ASP B O 1
ATOM 2184 N N . PHE B 1 58 ? -12.742 -3.582 6.281 1 96.31 58 PHE B N 1
ATOM 2185 C CA . PHE B 1 58 ? -12.977 -2.477 5.363 1 96.31 58 PHE B CA 1
ATOM 2186 C C . PHE B 1 58 ? -14.281 -2.674 4.598 1 96.31 58 PHE B C 1
ATOM 2188 O O . PHE B 1 58 ? -14.555 -1.967 3.627 1 96.31 58 PHE B O 1
ATOM 2195 N N . GLY B 1 59 ? -14.961 -3.648 4.988 1 92.38 59 GLY B N 1
ATOM 2196 C CA . GLY B 1 59 ? -16.172 -4.082 4.309 1 92.38 59 GLY B CA 1
ATOM 2197 C C . GLY B 1 59 ? -16.203 -5.57 4.031 1 92.38 59 GLY B C 1
ATOM 2198 O O . GLY B 1 59 ? -15.164 -6.168 3.715 1 92.38 59 GLY B O 1
ATOM 2199 N N . ARG B 1 6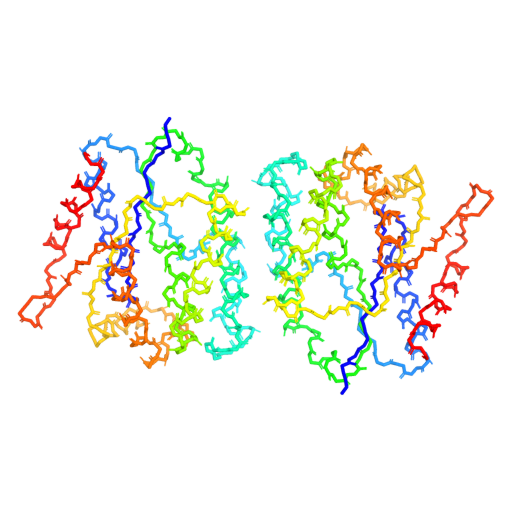0 ? -17.375 -6.152 3.973 1 88.56 60 ARG B N 1
ATOM 2200 C CA . ARG B 1 60 ? -17.469 -7.609 3.938 1 88.56 60 ARG B CA 1
ATOM 2201 C C . ARG B 1 60 ? -17.828 -8.102 2.537 1 88.56 60 ARG B C 1
ATOM 2203 O O . ARG B 1 60 ? -17.594 -9.266 2.209 1 88.56 60 ARG B O 1
ATOM 2210 N N . ALA B 1 61 ? -18.281 -7.223 1.715 1 86.12 61 ALA B N 1
ATOM 2211 C CA . ALA B 1 61 ? -18.594 -7.621 0.342 1 86.12 61 ALA B CA 1
ATOM 2212 C C . ALA B 1 61 ? -17.391 -7.391 -0.57 1 86.12 61 ALA B C 1
ATOM 2214 O O . ALA B 1 61 ? -16.609 -6.457 -0.36 1 86.12 61 ALA B O 1
ATOM 2215 N N . PRO B 1 62 ? -17.172 -8.172 -1.619 1 79.81 62 PRO B N 1
ATOM 2216 C CA . PRO B 1 62 ? -16.031 -8.031 -2.521 1 79.81 62 PRO B CA 1
ATOM 2217 C C . PRO B 1 62 ? -15.938 -6.633 -3.139 1 79.81 62 PRO B C 1
ATOM 2219 O O . PRO B 1 62 ? -14.836 -6.145 -3.41 1 79.81 62 PRO B O 1
ATOM 2222 N N . GLY B 1 63 ? -17.047 -5.992 -3.285 1 87 63 GLY B N 1
ATOM 2223 C CA . GLY B 1 63 ? -17.062 -4.695 -3.939 1 87 63 GLY B CA 1
ATOM 2224 C C . GLY B 1 63 ? -16.938 -3.535 -2.969 1 87 63 GLY B C 1
ATOM 2225 O O . GLY B 1 63 ? -16.875 -2.377 -3.383 1 87 63 GLY B O 1
ATOM 2226 N N . ASP B 1 64 ? -16.828 -3.811 -1.681 1 92.19 64 ASP B N 1
ATOM 2227 C CA . ASP B 1 64 ? -16.812 -2.756 -0.671 1 92.19 64 ASP B CA 1
ATOM 2228 C C . ASP B 1 64 ? -15.508 -1.962 -0.733 1 92.19 64 ASP B C 1
ATOM 2230 O O . ASP B 1 64 ? -15.461 -0.8 -0.323 1 92.19 64 ASP B O 1
ATOM 2234 N N . VAL B 1 65 ? -14.484 -2.654 -1.178 1 96.44 65 VAL B N 1
ATOM 2235 C CA . VAL B 1 65 ? -13.195 -2.01 -1.424 1 96.44 65 VAL B CA 1
ATOM 2236 C C . VAL B 1 65 ? -12.898 -2.006 -2.922 1 96.44 65 VAL B C 1
ATOM 2238 O O . VAL B 1 65 ? -12.984 -3.045 -3.58 1 96.44 65 VAL B O 1
ATOM 2241 N N . ASN B 1 66 ? -12.656 -0.849 -3.482 1 97.62 66 ASN B N 1
ATOM 2242 C CA . ASN B 1 66 ? -12.422 -0.774 -4.922 1 97.62 66 ASN B CA 1
ATOM 2243 C C . ASN B 1 66 ? -11.156 -1.528 -5.324 1 97.62 66 ASN B C 1
ATOM 2245 O O . ASN B 1 66 ? -10.297 -1.8 -4.48 1 97.62 66 ASN B O 1
ATOM 2249 N N . PRO B 1 67 ? -10.977 -1.866 -6.578 1 98 67 PRO B N 1
ATOM 2250 C CA . PRO B 1 67 ? -9.891 -2.752 -7.004 1 98 67 PRO B CA 1
ATOM 2251 C C . PRO B 1 67 ? -8.508 -2.131 -6.805 1 98 67 PRO B C 1
ATOM 2253 O O . PRO B 1 67 ? -7.535 -2.848 -6.566 1 98 67 PRO B O 1
ATOM 2256 N N . TYR B 1 68 ? -8.391 -0.799 -6.898 1 98.69 68 TYR B N 1
ATOM 2257 C CA . TYR B 1 68 ? -7.105 -0.138 -6.734 1 98.69 68 TYR B CA 1
ATOM 2258 C C . TYR B 1 68 ? -6.617 -0.245 -5.297 1 98.69 68 TYR B C 1
ATOM 2260 O O . TYR B 1 68 ? -5.508 -0.719 -5.043 1 98.69 68 TYR B O 1
ATOM 2268 N N . ALA B 1 69 ? -7.496 0.118 -4.363 1 98.62 69 ALA B N 1
ATOM 2269 C CA . ALA B 1 69 ? -7.152 0.057 -2.945 1 98.62 69 ALA B CA 1
ATOM 2270 C C . ALA B 1 69 ? -6.844 -1.374 -2.516 1 98.62 69 ALA B C 1
ATOM 2272 O O . ALA B 1 69 ? -5.82 -1.63 -1.876 1 98.62 69 ALA B O 1
ATOM 2273 N N . ALA B 1 70 ? -7.723 -2.299 -2.902 1 98.25 70 ALA B N 1
ATOM 2274 C CA . ALA B 1 70 ? -7.516 -3.701 -2.547 1 98.25 70 ALA B CA 1
ATOM 2275 C C . ALA B 1 70 ? -6.176 -4.207 -3.072 1 98.25 70 ALA B C 1
ATOM 2277 O O . ALA B 1 70 ? -5.441 -4.895 -2.357 1 98.25 70 ALA B O 1
ATOM 2278 N N . SER B 1 71 ? -5.828 -3.852 -4.27 1 98.75 71 SER B N 1
ATOM 2279 C CA . SER B 1 71 ? -4.574 -4.289 -4.883 1 98.75 71 SER B CA 1
ATOM 2280 C C . SER B 1 71 ? -3.371 -3.746 -4.117 1 98.75 71 SER B C 1
ATOM 2282 O O . SER B 1 71 ? -2.385 -4.461 -3.916 1 98.75 71 SER B O 1
ATOM 2284 N N . MET B 1 72 ? -3.447 -2.52 -3.688 1 98.88 72 MET B N 1
ATOM 2285 C CA . MET B 1 72 ? -2.32 -1.899 -3 1 98.88 72 MET B CA 1
ATOM 2286 C C . MET B 1 72 ? -2.049 -2.59 -1.667 1 98.88 72 MET B C 1
ATOM 2288 O O . MET B 1 72 ? -0.895 -2.719 -1.254 1 98.88 72 MET B O 1
ATOM 2292 N N . LEU B 1 73 ? -3.115 -3.045 -0.98 1 98.69 73 LEU B N 1
ATOM 2293 C CA . LEU B 1 73 ? -2.943 -3.732 0.295 1 98.69 73 LEU B CA 1
ATOM 2294 C C . LEU B 1 73 ? -2.084 -4.98 0.129 1 98.69 73 LEU B C 1
ATOM 2296 O O . LEU B 1 73 ? -1.201 -5.246 0.948 1 98.69 73 LEU B O 1
ATOM 2300 N N . TYR B 1 74 ? -2.287 -5.715 -0.96 1 98.75 74 TYR B N 1
ATOM 2301 C CA . TYR B 1 74 ? -1.5 -6.914 -1.238 1 98.75 74 TYR B CA 1
ATOM 2302 C C . TYR B 1 74 ? -0.111 -6.547 -1.747 1 98.75 74 TYR B C 1
ATOM 2304 O O . TYR B 1 74 ? 0.877 -7.195 -1.397 1 98.75 74 TYR B O 1
ATOM 2312 N N . ALA B 1 75 ? -0.047 -5.531 -2.57 1 98.88 75 ALA B N 1
ATOM 2313 C CA . ALA B 1 75 ? 1.188 -5.176 -3.266 1 98.88 75 ALA B CA 1
ATOM 2314 C C . ALA B 1 75 ? 2.262 -4.727 -2.277 1 98.88 75 ALA B C 1
ATOM 2316 O O . ALA B 1 75 ? 3.436 -5.07 -2.428 1 98.88 75 ALA B O 1
ATOM 2317 N N . VAL B 1 76 ? 1.86 -3.971 -1.273 1 98.88 76 VAL B N 1
ATOM 2318 C CA . VAL B 1 76 ? 2.854 -3.479 -0.324 1 98.88 76 VAL B CA 1
ATOM 2319 C C . VAL B 1 76 ? 3.352 -4.629 0.547 1 98.88 76 VAL B C 1
ATOM 2321 O O . VAL B 1 76 ? 4.492 -4.613 1.016 1 98.88 76 VAL B O 1
ATOM 2324 N N . ASP B 1 77 ? 2.525 -5.652 0.783 1 98.88 77 ASP B N 1
ATOM 2325 C CA . ASP B 1 77 ? 2.992 -6.879 1.423 1 98.88 77 ASP B CA 1
ATOM 2326 C C . ASP B 1 77 ? 4.074 -7.559 0.587 1 98.88 77 ASP B C 1
ATOM 2328 O O . ASP B 1 77 ? 5.098 -7.988 1.12 1 98.88 77 ASP B O 1
ATOM 2332 N N . ARG B 1 78 ? 3.832 -7.652 -0.714 1 98.88 78 ARG B N 1
ATOM 2333 C CA . ARG B 1 78 ? 4.809 -8.242 -1.624 1 98.88 78 ARG B CA 1
ATOM 2334 C C . ARG B 1 78 ? 6.094 -7.426 -1.654 1 98.88 78 ARG B C 1
ATOM 2336 O O . ARG B 1 78 ? 7.191 -7.984 -1.688 1 98.88 78 ARG B O 1
ATOM 2343 N N . PHE B 1 79 ? 5.945 -6.09 -1.61 1 98.88 79 PHE B N 1
ATOM 2344 C CA . PHE B 1 79 ? 7.109 -5.215 -1.576 1 98.88 79 PHE B CA 1
ATOM 2345 C C . PHE B 1 79 ? 7.973 -5.512 -0.358 1 98.88 79 PHE B C 1
ATOM 2347 O O . PHE B 1 79 ? 9.188 -5.68 -0.479 1 98.88 79 PHE B O 1
ATOM 2354 N N . ALA B 1 80 ? 7.336 -5.594 0.785 1 98.81 80 ALA B N 1
ATOM 2355 C CA . ALA B 1 80 ? 8.062 -5.867 2.021 1 98.81 80 ALA B CA 1
ATOM 2356 C C . ALA B 1 80 ? 8.75 -7.227 1.966 1 98.81 80 ALA B C 1
ATOM 2358 O O . ALA B 1 80 ? 9.914 -7.359 2.352 1 98.81 80 ALA B O 1
ATOM 2359 N N . SER B 1 81 ? 8.031 -8.227 1.503 1 98.75 81 SER B N 1
ATOM 2360 C CA . SER B 1 81 ? 8.586 -9.57 1.386 1 98.75 81 SER B CA 1
ATOM 2361 C C . SER B 1 81 ? 9.805 -9.586 0.472 1 98.75 81 SER B C 1
ATOM 2363 O O . SER B 1 81 ? 10.844 -10.156 0.823 1 98.75 81 SER B O 1
ATOM 2365 N N . PHE B 1 82 ? 9.672 -8.938 -0.688 1 98.75 82 PHE B N 1
ATOM 2366 C CA . PHE B 1 82 ? 10.766 -8.883 -1.649 1 98.75 82 PHE B CA 1
ATOM 2367 C C . PHE B 1 82 ? 12.008 -8.242 -1.029 1 98.75 82 PHE B C 1
ATOM 2369 O O . PHE B 1 82 ? 13.094 -8.82 -1.062 1 98.75 82 PHE B O 1
ATOM 2376 N N . ARG B 1 83 ? 11.797 -7.121 -0.356 1 98 83 ARG B N 1
ATOM 2377 C CA . ARG B 1 83 ? 12.906 -6.344 0.19 1 98 83 ARG B CA 1
ATOM 2378 C C . ARG B 1 83 ? 13.57 -7.078 1.35 1 98 83 ARG B C 1
ATOM 2380 O O . ARG B 1 83 ? 14.789 -7.02 1.51 1 98 83 ARG B O 1
ATOM 2387 N N . MET B 1 84 ? 12.797 -7.809 2.109 1 97.44 84 MET B N 1
ATOM 2388 C CA . MET B 1 84 ? 13.297 -8.367 3.365 1 97.44 84 MET B CA 1
ATOM 2389 C C . MET B 1 84 ? 13.766 -9.805 3.174 1 97.44 84 MET B C 1
ATOM 2391 O O . MET B 1 84 ? 14.656 -10.266 3.887 1 97.44 84 MET B O 1
ATOM 2395 N N . LYS B 1 85 ? 13.203 -10.531 2.211 1 97.88 85 LYS B N 1
ATOM 2396 C CA . LYS B 1 85 ? 13.383 -11.977 2.293 1 97.88 85 LYS B CA 1
ATOM 2397 C C . LYS B 1 85 ? 14.078 -12.516 1.05 1 97.88 85 LYS B C 1
ATOM 2399 O O . LYS B 1 85 ? 14.953 -13.383 1.147 1 97.88 85 LYS B O 1
ATOM 2404 N N . TRP B 1 86 ? 13.688 -11.984 -0.158 1 98.25 86 TRP B N 1
ATOM 2405 C CA . TRP B 1 86 ? 14.148 -12.828 -1.257 1 98.25 86 TRP B CA 1
ATOM 2406 C C . TRP B 1 86 ? 14.789 -11.984 -2.355 1 98.25 86 TRP B C 1
ATOM 2408 O O . TRP B 1 86 ? 15.258 -12.523 -3.363 1 98.25 86 TRP B O 1
ATOM 2418 N N . LYS B 1 87 ? 14.953 -10.672 -2.146 1 98 87 LYS B N 1
ATOM 2419 C CA . LYS B 1 87 ? 15.57 -9.797 -3.141 1 98 87 LYS B CA 1
ATOM 2420 C C . LYS B 1 87 ? 17.016 -10.211 -3.424 1 98 87 LYS B C 1
ATOM 2422 O O . LYS B 1 87 ? 17.391 -10.43 -4.578 1 98 87 LYS B O 1
ATOM 2427 N N . SER B 1 88 ? 17.875 -10.281 -2.396 1 97.69 88 SER B N 1
ATOM 2428 C CA . SER B 1 88 ? 19.266 -10.648 -2.578 1 97.69 88 SER B CA 1
ATOM 2429 C C . SER B 1 88 ? 19.406 -12.031 -3.205 1 97.69 88 SER B C 1
ATOM 2431 O O . SER B 1 88 ? 20.219 -12.242 -4.098 1 97.69 88 SER B O 1
ATOM 2433 N N . PHE B 1 89 ? 18.609 -12.977 -2.748 1 98.31 89 PHE B N 1
ATOM 2434 C CA . PHE B 1 89 ? 18.609 -14.336 -3.283 1 98.31 89 PHE B CA 1
ATOM 2435 C C . PHE B 1 89 ? 18.297 -14.328 -4.773 1 98.31 89 PHE B C 1
ATOM 2437 O O . PHE B 1 89 ? 19 -14.961 -5.562 1 98.31 89 PHE B O 1
ATOM 2444 N N . TYR B 1 90 ? 17.234 -13.57 -5.152 1 98.5 90 TYR B N 1
ATOM 2445 C CA . TYR B 1 90 ? 16.797 -13.445 -6.535 1 98.5 90 TYR B CA 1
ATOM 2446 C C . TYR B 1 90 ? 17.844 -12.766 -7.395 1 98.5 90 TYR B C 1
ATOM 2448 O O . TYR B 1 90 ? 18.156 -13.242 -8.492 1 98.5 90 TYR B O 1
ATOM 2456 N N . GLU B 1 91 ? 18.406 -11.703 -6.824 1 97.69 91 GLU B N 1
ATOM 2457 C CA . GLU B 1 91 ? 19.375 -10.922 -7.574 1 97.69 91 GLU B CA 1
ATOM 2458 C C . GLU B 1 91 ? 20.688 -11.688 -7.738 1 97.69 91 GLU B C 1
ATOM 2460 O O . GLU B 1 91 ? 21.5 -11.352 -8.594 1 97.69 91 GLU B O 1
ATOM 2465 N N . ASN B 1 92 ? 20.906 -12.742 -6.961 1 97.5 92 ASN B N 1
ATOM 2466 C CA . ASN B 1 92 ? 22.109 -13.562 -7.051 1 97.5 92 ASN B CA 1
ATOM 2467 C C . ASN B 1 92 ? 21.859 -14.828 -7.875 1 97.5 92 ASN B C 1
ATOM 2469 O O . ASN B 1 92 ? 22.625 -15.781 -7.797 1 97.5 92 ASN B O 1
ATOM 2473 N N . GLY B 1 93 ? 20.719 -14.859 -8.57 1 97.19 93 GLY B N 1
ATOM 2474 C CA . GLY B 1 93 ? 20.5 -15.898 -9.562 1 97.19 93 GLY B CA 1
ATOM 2475 C C . GLY B 1 93 ? 19.641 -17.031 -9.062 1 97.19 93 GLY B C 1
ATOM 2476 O O . GLY B 1 93 ? 19.484 -18.062 -9.734 1 97.19 93 GLY B O 1
ATOM 2477 N N . GLY B 1 94 ? 19.016 -16.922 -7.902 1 97.69 94 GLY B N 1
ATOM 2478 C CA . GLY B 1 94 ? 18.188 -17.953 -7.312 1 97.69 94 GLY B CA 1
ATOM 2479 C C . GLY B 1 94 ? 16.844 -18.125 -8.023 1 97.69 94 GLY B C 1
ATOM 2480 O O . GLY B 1 94 ? 16.375 -17.219 -8.695 1 97.69 94 GLY B O 1
ATOM 2481 N N . VAL B 1 95 ? 16.25 -19.344 -7.855 1 98.25 95 VAL B N 1
ATOM 2482 C CA . VAL B 1 95 ? 14.906 -19.625 -8.352 1 98.25 95 VAL B CA 1
ATOM 2483 C C . VAL B 1 95 ? 13.891 -19.422 -7.234 1 98.25 95 VAL B C 1
ATOM 2485 O O . VAL B 1 95 ? 13.984 -20.062 -6.18 1 98.25 95 VAL B O 1
ATOM 2488 N N . VAL B 1 96 ? 12.961 -18.516 -7.469 1 98.75 96 VAL B N 1
ATOM 2489 C CA . VAL B 1 96 ? 11.906 -18.266 -6.484 1 98.75 96 VAL B CA 1
ATOM 2490 C C . VAL B 1 96 ? 10.594 -18.875 -6.969 1 98.75 96 VAL B C 1
ATOM 2492 O O . VAL B 1 96 ? 10.188 -18.672 -8.109 1 98.75 96 VAL B O 1
ATOM 2495 N N . ILE B 1 97 ? 9.969 -19.719 -6.156 1 98.88 97 ILE B N 1
ATOM 2496 C CA . ILE B 1 97 ? 8.641 -20.266 -6.391 1 98.88 97 ILE B CA 1
ATOM 2497 C C . ILE B 1 97 ? 7.633 -19.594 -5.461 1 98.88 97 ILE B C 1
ATOM 2499 O O . ILE B 1 97 ? 7.785 -19.641 -4.238 1 98.88 97 ILE B O 1
ATOM 2503 N N . ALA B 1 98 ? 6.641 -19 -6.039 1 98.75 98 ALA B N 1
ATOM 2504 C CA . ALA B 1 98 ? 5.676 -18.25 -5.234 1 98.75 98 ALA B CA 1
ATOM 2505 C C . ALA B 1 98 ? 4.281 -18.875 -5.348 1 98.75 98 ALA B C 1
ATOM 2507 O O . ALA B 1 98 ? 3.764 -19.047 -6.449 1 98.75 98 ALA B O 1
ATOM 2508 N N . ASP B 1 99 ? 3.723 -19.203 -4.215 1 98.5 99 ASP B N 1
ATOM 2509 C CA . ASP B 1 99 ? 2.285 -19.438 -4.176 1 98.5 99 ASP B CA 1
ATOM 2510 C C . ASP B 1 99 ? 1.506 -18.125 -4.203 1 98.5 99 ASP B C 1
ATOM 2512 O O . ASP B 1 99 ? 1.436 -17.422 -3.195 1 98.5 99 ASP B O 1
ATOM 2516 N N . ARG B 1 100 ? 0.91 -17.859 -5.332 1 98.56 100 ARG B N 1
ATOM 2517 C CA . ARG B 1 100 ? 0.261 -16.578 -5.625 1 98.56 100 ARG B CA 1
ATOM 2518 C C . ARG B 1 100 ? 1.282 -15.453 -5.707 1 98.56 100 ARG B C 1
ATOM 2520 O O . ARG B 1 100 ? 2.42 -15.602 -5.254 1 98.56 100 ARG B O 1
ATOM 2527 N N . TYR B 1 101 ? 0.935 -14.359 -6.344 1 98.69 101 TYR B N 1
ATOM 2528 C CA . TYR B 1 101 ? 1.768 -13.18 -6.555 1 98.69 101 TYR B CA 1
ATOM 2529 C C . TYR B 1 101 ? 0.941 -12.016 -7.094 1 98.69 101 TYR B C 1
ATOM 2531 O O . TYR B 1 101 ? -0.235 -11.875 -6.75 1 98.69 101 TYR B O 1
ATOM 2539 N N . THR B 1 102 ? 1.519 -11.086 -7.824 1 98.69 102 THR B N 1
ATOM 2540 C CA . THR B 1 102 ? 0.818 -9.992 -8.492 1 98.69 102 THR B CA 1
ATOM 2541 C C . THR B 1 102 ? -0.317 -10.531 -9.359 1 98.69 102 THR B C 1
ATOM 2543 O O . THR B 1 102 ? -1.365 -9.891 -9.484 1 98.69 102 THR B O 1
ATOM 2546 N N . THR B 1 103 ? -0.148 -11.734 -9.852 1 98.75 103 THR B N 1
ATOM 2547 C CA . THR B 1 103 ? -1.116 -12.383 -10.734 1 98.75 103 THR B CA 1
ATOM 2548 C C . THR B 1 103 ? -2.432 -12.633 -10 1 98.75 103 THR B C 1
ATOM 2550 O O . THR B 1 103 ? -3.506 -12.57 -10.602 1 98.75 103 THR B O 1
ATOM 2553 N N . SER B 1 104 ? -2.342 -12.828 -8.695 1 98.25 104 SER B N 1
ATOM 2554 C CA . SER B 1 104 ? -3.561 -12.992 -7.91 1 98.25 104 SER B CA 1
ATOM 2555 C C . SER B 1 104 ? -4.367 -11.703 -7.859 1 98.25 104 SER B C 1
ATOM 2557 O O . SER B 1 104 ? -5.598 -11.734 -7.895 1 98.25 104 SER B O 1
ATOM 2559 N N . ASN B 1 105 ? -3.682 -10.516 -7.742 1 98.25 105 ASN B N 1
ATOM 2560 C CA . ASN B 1 105 ? -4.379 -9.242 -7.852 1 98.25 105 ASN B CA 1
ATOM 2561 C C . ASN B 1 105 ? -5.105 -9.109 -9.188 1 98.25 105 ASN B C 1
ATOM 2563 O O . ASN B 1 105 ? -6.234 -8.617 -9.242 1 98.25 105 ASN B O 1
ATOM 2567 N N . MET B 1 106 ? -4.414 -9.57 -10.281 1 98.5 106 MET B N 1
ATOM 2568 C CA . MET B 1 106 ? -5.043 -9.516 -11.594 1 98.5 106 MET B CA 1
ATOM 2569 C C . MET B 1 106 ? -6.375 -10.258 -11.586 1 98.5 106 MET B C 1
ATOM 2571 O O . MET B 1 106 ? -7.402 -9.703 -12 1 98.5 106 MET B O 1
ATOM 2575 N N . VAL B 1 107 ? -6.348 -11.453 -11.055 1 97.69 107 VAL B N 1
ATOM 2576 C CA . VAL B 1 107 ? -7.504 -12.344 -11.094 1 97.69 107 VAL B CA 1
ATOM 2577 C C . VAL B 1 107 ? -8.609 -11.797 -10.195 1 97.69 107 VAL B C 1
ATOM 2579 O O . VAL B 1 107 ? -9.711 -11.5 -10.664 1 97.69 107 VAL B O 1
ATOM 2582 N N . HIS B 1 108 ? -8.344 -11.555 -8.961 1 96.31 108 HIS B N 1
ATOM 2583 C CA . HIS B 1 108 ? -9.352 -11.25 -7.953 1 96.31 108 HIS B CA 1
ATOM 2584 C C . HIS B 1 108 ? -9.953 -9.867 -8.18 1 96.31 108 HIS B C 1
ATOM 2586 O O . HIS B 1 108 ? -11.172 -9.695 -8.086 1 96.31 108 HIS B O 1
ATOM 2592 N N . GLN B 1 109 ? -9.156 -8.914 -8.57 1 97.12 109 GLN B N 1
ATOM 2593 C CA . GLN B 1 109 ? -9.648 -7.539 -8.586 1 97.12 109 GLN B CA 1
ATOM 2594 C C . GLN B 1 109 ? -10.25 -7.18 -9.945 1 97.12 109 GLN B C 1
ATOM 2596 O O . GLN B 1 109 ? -11.18 -6.375 -10.023 1 97.12 109 GLN B O 1
ATOM 2601 N N . MET B 1 110 ? -9.75 -7.797 -11.016 1 95.88 110 MET B N 1
ATOM 2602 C CA . MET B 1 110 ? -10.344 -7.492 -12.312 1 95.88 110 MET B CA 1
ATOM 2603 C C . MET B 1 110 ? -11.789 -7.977 -12.375 1 95.88 110 MET B C 1
ATOM 2605 O O . MET B 1 110 ? -12.57 -7.512 -13.203 1 95.88 110 MET B O 1
ATOM 2609 N N . THR B 1 111 ? -12.172 -8.961 -11.469 1 94.81 111 THR B N 1
ATOM 2610 C CA . THR B 1 111 ? -13.531 -9.492 -11.453 1 94.81 111 THR B CA 1
ATOM 2611 C C . THR B 1 111 ? -14.523 -8.414 -11.039 1 94.81 111 THR B C 1
ATOM 2613 O O . THR B 1 111 ? -15.734 -8.586 -11.219 1 94.81 111 THR B O 1
ATOM 2616 N N . LYS B 1 112 ? -14.039 -7.367 -10.508 1 94.5 112 LYS B N 1
ATOM 2617 C CA . LYS B 1 112 ? -14.906 -6.289 -10.047 1 94.5 112 LYS B CA 1
ATOM 2618 C C . LYS B 1 112 ? -15.391 -5.434 -11.211 1 94.5 112 LYS B C 1
ATOM 2620 O O . LYS B 1 112 ? -16.234 -4.555 -11.031 1 94.5 112 LYS B O 1
ATOM 2625 N N . TYR B 1 113 ? -14.898 -5.707 -12.438 1 95.69 113 TYR B N 1
ATOM 2626 C CA . TYR B 1 113 ? -15.328 -5.02 -13.648 1 95.69 113 TYR B CA 1
ATOM 2627 C C . TYR B 1 113 ? -16.016 -5.98 -14.609 1 95.69 113 TYR B C 1
ATOM 2629 O O . TYR B 1 113 ? -15.547 -7.098 -14.828 1 95.69 113 TYR B O 1
ATOM 2637 N N . ASP B 1 114 ? -17.078 -5.543 -15.172 1 92.19 114 ASP B N 1
ATOM 2638 C CA . ASP B 1 114 ? -17.734 -6.312 -16.219 1 92.19 114 ASP B CA 1
ATOM 2639 C C . ASP B 1 114 ? -17.281 -5.848 -17.609 1 92.19 114 ASP B C 1
ATOM 2641 O O . ASP B 1 114 ? -17.297 -6.625 -18.562 1 92.19 114 ASP B O 1
ATOM 2645 N N . ASP B 1 115 ? -16.828 -4.652 -17.672 1 94.94 115 ASP B N 1
ATOM 2646 C CA . ASP B 1 115 ? -16.406 -4.023 -18.922 1 94.94 115 ASP B CA 1
ATOM 2647 C C . ASP B 1 115 ? -14.961 -4.383 -19.266 1 94.94 115 ASP B C 1
ATOM 2649 O O . ASP B 1 115 ? -14.062 -4.199 -18.453 1 94.94 115 ASP B O 1
ATOM 2653 N N . GLU B 1 116 ? -14.711 -4.852 -20.484 1 95.5 116 GLU B N 1
ATOM 2654 C CA . GLU B 1 116 ? -13.391 -5.289 -20.922 1 95.5 116 GLU B CA 1
ATOM 2655 C C . GLU B 1 116 ? -12.398 -4.133 -20.938 1 95.5 116 GLU B C 1
ATOM 2657 O O . GLU B 1 116 ? -11.219 -4.309 -20.609 1 95.5 116 GLU B O 1
ATOM 2662 N N . GLY B 1 117 ? -12.891 -3.025 -21.344 1 97.31 117 GLY B N 1
ATOM 2663 C CA . GLY B 1 117 ? -12.031 -1.851 -21.344 1 97.31 117 GLY B CA 1
ATOM 2664 C C . GLY B 1 117 ? -11.531 -1.474 -19.969 1 97.31 117 GLY B C 1
ATOM 2665 O O . GLY B 1 117 ? -10.344 -1.178 -19.797 1 97.31 117 GLY B O 1
ATOM 2666 N N . LYS B 1 118 ? -12.438 -1.527 -19 1 97.56 118 LYS B N 1
ATOM 2667 C CA . LYS B 1 118 ? -12.062 -1.221 -17.625 1 97.56 118 LYS B CA 1
ATOM 2668 C C . LYS B 1 118 ? -11.109 -2.271 -17.062 1 97.56 118 LYS B C 1
ATOM 2670 O O . LYS B 1 118 ? -10.203 -1.944 -16.297 1 97.56 118 LYS B O 1
ATOM 2675 N N . ARG B 1 119 ? -11.305 -3.512 -17.469 1 97.81 119 ARG B N 1
ATOM 2676 C CA . ARG B 1 119 ? -10.391 -4.574 -17.062 1 97.81 119 ARG B CA 1
ATOM 2677 C C . ARG B 1 119 ? -8.984 -4.32 -17.594 1 97.81 119 ARG B C 1
ATOM 2679 O O . ARG B 1 119 ? -8.008 -4.441 -16.859 1 97.81 119 ARG B O 1
ATOM 2686 N N . LYS B 1 120 ? -8.914 -3.92 -18.828 1 98.12 120 LYS B N 1
ATOM 2687 C CA . LYS B 1 120 ? -7.625 -3.666 -19.453 1 98.12 120 LYS B CA 1
ATOM 2688 C C . LYS B 1 120 ? -6.914 -2.484 -18.797 1 98.12 120 LYS B C 1
ATOM 2690 O O . LYS B 1 120 ? -5.707 -2.527 -18.562 1 98.12 120 LYS B O 1
ATOM 2695 N N . GLU B 1 121 ? -7.688 -1.459 -18.562 1 98.38 121 GLU B N 1
ATOM 2696 C CA . GLU B 1 121 ? -7.141 -0.292 -17.875 1 98.38 121 GLU B CA 1
ATOM 2697 C C . GLU B 1 121 ? -6.602 -0.663 -16.5 1 98.38 121 GLU B C 1
ATOM 2699 O O . GLU B 1 121 ? -5.496 -0.256 -16.125 1 98.38 121 GLU B O 1
ATOM 2704 N N . PHE B 1 122 ? -7.367 -1.418 -15.828 1 98.5 122 PHE B N 1
ATOM 2705 C CA . PHE B 1 122 ? -6.98 -1.854 -14.492 1 98.5 122 PHE B CA 1
ATOM 2706 C C . PHE B 1 122 ? -5.719 -2.709 -14.547 1 98.5 122 PHE B C 1
ATOM 2708 O O . PHE B 1 122 ? -4.797 -2.512 -13.75 1 98.5 122 PHE B O 1
ATOM 2715 N N . LEU B 1 123 ? -5.645 -3.648 -15.445 1 98.69 123 LEU B N 1
ATOM 2716 C CA . LEU B 1 123 ? -4.5 -4.547 -15.562 1 98.69 123 LEU B CA 1
ATOM 2717 C C . LEU B 1 123 ? -3.236 -3.773 -15.922 1 98.69 123 LEU B C 1
ATOM 2719 O O . LEU B 1 123 ? -2.148 -4.09 -15.438 1 98.69 123 LEU B O 1
ATOM 2723 N N . SER B 1 124 ? -3.365 -2.781 -16.75 1 98.75 124 SER B N 1
ATOM 2724 C CA . SER B 1 124 ? -2.236 -1.922 -17.094 1 98.75 124 SER B CA 1
ATOM 2725 C C . SER B 1 124 ? -1.747 -1.139 -15.883 1 98.75 124 SER B C 1
ATOM 2727 O O . SER B 1 124 ? -0.541 -1.029 -15.656 1 98.75 124 SER B O 1
ATOM 2729 N N . TRP B 1 125 ? -2.697 -0.582 -15.164 1 98.75 125 TRP B N 1
ATOM 2730 C CA . TRP B 1 125 ? -2.365 0.129 -13.938 1 98.75 125 TRP B CA 1
ATOM 2731 C C . TRP B 1 125 ? -1.641 -0.788 -12.953 1 98.75 125 TRP B C 1
ATOM 2733 O O . TRP B 1 125 ? -0.61 -0.413 -12.391 1 98.75 125 TRP B O 1
ATOM 2743 N N . LEU B 1 126 ? -2.176 -1.971 -12.812 1 98.81 126 LEU B N 1
ATOM 2744 C CA . LEU B 1 126 ? -1.61 -2.939 -11.875 1 98.81 126 LEU B CA 1
ATOM 2745 C C . LEU B 1 126 ? -0.178 -3.293 -12.266 1 98.81 126 LEU B C 1
ATOM 2747 O O . LEU B 1 126 ? 0.699 -3.375 -11.398 1 98.81 126 LEU B O 1
ATOM 2751 N N . ASP B 1 127 ? 0.039 -3.533 -13.516 1 98.69 127 ASP B N 1
ATOM 2752 C CA . ASP B 1 127 ? 1.357 -3.848 -14.055 1 98.69 127 ASP B CA 1
ATOM 2753 C C . ASP B 1 127 ? 2.361 -2.744 -13.727 1 98.69 127 ASP B C 1
ATOM 2755 O O . ASP B 1 127 ? 3.436 -3.014 -13.188 1 98.69 127 ASP B O 1
ATOM 2759 N N . HIS B 1 128 ? 1.967 -1.554 -13.977 1 98.75 128 HIS B N 1
ATOM 2760 C CA . HIS B 1 128 ? 2.834 -0.407 -13.734 1 98.75 128 HIS B CA 1
ATOM 2761 C C . HIS B 1 128 ? 3.111 -0.24 -12.242 1 98.75 128 HIS B C 1
ATOM 2763 O O . HIS B 1 128 ? 4.258 -0.029 -11.836 1 98.75 128 HIS B O 1
ATOM 2769 N N . MET B 1 129 ? 2.088 -0.314 -11.398 1 98.81 129 MET B N 1
ATOM 2770 C CA . MET B 1 129 ? 2.213 -0.112 -9.961 1 98.81 129 MET B CA 1
ATOM 2771 C C . MET B 1 129 ? 3.107 -1.181 -9.336 1 98.81 129 MET B C 1
ATOM 2773 O O . MET B 1 129 ? 4.047 -0.861 -8.609 1 98.81 129 MET B O 1
ATOM 2777 N N . GLU B 1 130 ? 2.959 -2.436 -9.688 1 98.75 130 GLU B N 1
ATOM 2778 C CA . GLU B 1 130 ? 3.672 -3.514 -9.008 1 98.75 130 GLU B CA 1
ATOM 2779 C C . GLU B 1 130 ? 5.086 -3.676 -9.555 1 98.75 130 GLU B C 1
ATOM 2781 O O . GLU B 1 130 ? 6.043 -3.82 -8.797 1 98.75 130 GLU B O 1
ATOM 2786 N N . TYR B 1 131 ? 5.258 -3.551 -10.891 1 98.75 131 TYR B N 1
ATOM 2787 C CA . TYR B 1 131 ? 6.555 -3.906 -11.461 1 98.75 131 TYR B CA 1
ATOM 2788 C C . TYR B 1 131 ? 7.426 -2.67 -11.648 1 98.75 131 TYR B C 1
ATOM 2790 O O . TYR B 1 131 ? 8.656 -2.764 -11.633 1 98.75 131 TYR B O 1
ATOM 2798 N N . GLU B 1 132 ? 6.863 -1.478 -11.789 1 98.5 132 GLU B N 1
ATOM 2799 C CA . GLU B 1 132 ? 7.664 -0.272 -11.992 1 98.5 132 GLU B CA 1
ATOM 2800 C C . GLU B 1 132 ? 7.742 0.557 -10.711 1 98.5 132 GLU B C 1
ATOM 2802 O O . GLU B 1 132 ? 8.836 0.856 -10.227 1 98.5 132 GLU B O 1
ATOM 2807 N N . GLU B 1 133 ? 6.633 0.867 -10.094 1 98.62 133 GLU B N 1
ATOM 2808 C CA . GLU B 1 133 ? 6.629 1.719 -8.914 1 98.62 133 GLU B CA 1
ATOM 2809 C C . GLU B 1 133 ? 7.16 0.968 -7.691 1 98.62 133 GLU B C 1
ATOM 2811 O O . GLU B 1 133 ? 7.961 1.505 -6.926 1 98.62 133 GLU B O 1
ATOM 2816 N N . LEU B 1 134 ? 6.742 -0.299 -7.559 1 98.75 134 LEU B N 1
ATOM 2817 C CA . LEU B 1 134 ? 7.195 -1.08 -6.41 1 98.75 134 LEU B CA 1
ATOM 2818 C C . LEU B 1 134 ? 8.422 -1.911 -6.773 1 98.75 134 LEU B C 1
ATOM 2820 O O . LEU B 1 134 ? 9.039 -2.527 -5.898 1 98.75 134 LEU B O 1
ATOM 2824 N N . GLU B 1 135 ? 8.742 -1.991 -8.07 1 98.25 135 GLU B N 1
ATOM 2825 C CA . GLU B 1 135 ? 9.953 -2.604 -8.594 1 98.25 135 GLU B CA 1
ATOM 2826 C C . GLU B 1 135 ? 10.016 -4.09 -8.258 1 98.25 135 GLU B C 1
ATOM 2828 O O . GLU B 1 135 ? 11.078 -4.625 -7.957 1 98.25 135 GLU B O 1
ATOM 2833 N N . LEU B 1 136 ? 8.852 -4.723 -8.242 1 98.69 136 LEU B N 1
ATOM 2834 C CA . LEU B 1 136 ? 8.789 -6.168 -8.047 1 98.69 136 LEU B CA 1
ATOM 2835 C C . LEU B 1 136 ? 9.195 -6.906 -9.32 1 98.69 136 LEU B C 1
ATOM 2837 O O . LEU B 1 136 ? 8.891 -6.457 -10.43 1 98.69 136 LEU B O 1
ATOM 2841 N N . PRO B 1 137 ? 9.836 -8.047 -9.203 1 98.62 137 PRO B N 1
ATOM 2842 C CA . PRO B 1 137 ? 10.203 -8.805 -10.406 1 98.62 137 PRO B CA 1
ATOM 2843 C C . PRO B 1 137 ? 8.992 -9.367 -11.141 1 98.62 137 PRO B C 1
ATOM 2845 O O . PRO B 1 137 ? 8.016 -9.781 -10.508 1 98.62 137 PRO B O 1
ATOM 2848 N N . ARG B 1 138 ? 9.062 -9.398 -12.43 1 98.31 138 ARG B N 1
ATOM 2849 C CA . ARG B 1 138 ? 8.047 -10.062 -13.242 1 98.31 138 ARG B CA 1
ATOM 2850 C C . ARG B 1 138 ? 8.234 -11.57 -13.227 1 98.31 138 ARG B C 1
ATOM 2852 O O . ARG B 1 138 ? 9.359 -12.062 -13.281 1 98.31 138 ARG B O 1
ATOM 2859 N N . PRO B 1 139 ? 7.172 -12.273 -13.148 1 98.31 139 PRO B N 1
ATOM 2860 C CA . PRO B 1 139 ? 7.316 -13.727 -13.242 1 98.31 139 PRO B CA 1
ATOM 2861 C C . PRO B 1 139 ? 7.883 -14.18 -14.586 1 98.31 139 PRO B C 1
ATOM 2863 O O . PRO B 1 139 ? 7.543 -13.602 -15.625 1 98.31 139 PRO B O 1
ATOM 2866 N N . ASP B 1 140 ? 8.734 -15.18 -14.523 1 97.81 140 ASP B N 1
ATOM 2867 C CA . ASP B 1 140 ? 9.195 -15.844 -15.742 1 97.81 140 ASP B CA 1
ATOM 2868 C C . ASP B 1 140 ? 8.172 -16.875 -16.234 1 97.81 140 ASP B C 1
ATOM 2870 O O . ASP B 1 140 ? 8.039 -17.094 -17.438 1 97.81 140 ASP B O 1
ATOM 2874 N N . VAL B 1 141 ? 7.527 -17.484 -15.273 1 98.06 141 VAL B N 1
ATOM 2875 C CA . VAL B 1 141 ? 6.527 -18.516 -15.555 1 98.06 141 VAL B CA 1
ATOM 2876 C C . VAL B 1 141 ? 5.355 -18.375 -14.586 1 98.06 141 VAL B C 1
ATOM 2878 O O . VAL B 1 141 ? 5.555 -18.156 -13.391 1 98.06 141 VAL B O 1
ATOM 2881 N N . VAL B 1 142 ? 4.18 -18.391 -15.094 1 98.69 142 VAL B N 1
ATOM 2882 C CA . VAL B 1 142 ? 2.967 -18.484 -14.289 1 98.69 142 VAL B CA 1
ATOM 2883 C C . VAL B 1 142 ? 2.186 -19.734 -14.672 1 98.69 142 VAL B C 1
ATOM 2885 O O . VAL B 1 142 ? 1.879 -19.953 -15.844 1 98.69 142 VAL B O 1
ATOM 2888 N N . ILE B 1 143 ? 1.88 -20.578 -13.688 1 98.69 143 ILE B N 1
ATOM 2889 C CA . ILE B 1 143 ? 1.14 -21.812 -13.914 1 98.69 143 ILE B CA 1
ATOM 2890 C C . ILE B 1 143 ? -0.181 -21.766 -13.148 1 98.69 143 ILE B C 1
ATOM 2892 O O . ILE B 1 143 ? -0.193 -21.594 -11.93 1 98.69 143 ILE B O 1
ATOM 2896 N N . LEU B 1 144 ? -1.267 -21.938 -13.859 1 98.69 144 LEU B N 1
ATOM 2897 C CA . LEU B 1 144 ? -2.58 -22.109 -13.258 1 98.69 144 LEU B CA 1
ATOM 2898 C C . LEU B 1 144 ? -2.889 -23.594 -13.062 1 98.69 144 LEU B C 1
ATOM 2900 O O . LEU B 1 144 ? -2.92 -24.359 -14.031 1 98.69 144 LEU B O 1
ATOM 2904 N N . LEU B 1 145 ? -3.012 -23.984 -11.836 1 98.19 145 LEU B N 1
ATOM 2905 C CA . LEU B 1 145 ? -3.627 -25.281 -11.562 1 98.19 145 LEU B CA 1
ATOM 2906 C C . LEU B 1 145 ? -5.148 -25.203 -11.664 1 98.19 145 LEU B C 1
ATOM 2908 O O . LEU B 1 145 ? -5.809 -24.703 -10.75 1 98.19 145 LEU B O 1
ATOM 2912 N N . ASP B 1 146 ? -5.637 -25.719 -12.75 1 96.94 146 ASP B N 1
ATOM 2913 C CA . ASP B 1 146 ? -7.035 -25.547 -13.125 1 96.94 146 ASP B CA 1
ATOM 2914 C C . ASP B 1 146 ? -7.887 -26.703 -12.609 1 96.94 146 ASP B C 1
ATOM 2916 O O . ASP B 1 146 ? -7.758 -27.844 -13.078 1 96.94 146 ASP B O 1
ATOM 2920 N N . VAL B 1 147 ? -8.703 -26.406 -11.664 1 93.5 147 VAL B N 1
ATOM 2921 C CA . VAL B 1 147 ? -9.633 -27.359 -11.078 1 93.5 147 VAL B CA 1
ATOM 2922 C C . VAL B 1 147 ? -11.039 -26.766 -11.047 1 93.5 147 VAL B C 1
ATOM 2924 O O . VAL B 1 147 ? -11.211 -25.562 -10.781 1 93.5 147 VAL B O 1
ATOM 2927 N N . PRO B 1 148 ? -12.055 -27.562 -11.32 1 89.75 148 PRO B N 1
ATOM 2928 C CA . PRO B 1 148 ? -13.422 -27.031 -11.219 1 89.75 148 PRO B CA 1
ATOM 2929 C C . PRO B 1 148 ? -13.773 -26.578 -9.805 1 89.75 148 PRO B C 1
ATOM 2931 O O . PRO B 1 148 ? -13.398 -27.234 -8.828 1 89.75 148 PRO B O 1
ATOM 2934 N N . PRO B 1 149 ? -14.492 -25.453 -9.758 1 87.19 149 PRO B N 1
ATOM 2935 C CA . PRO B 1 149 ? -14.867 -24.922 -8.445 1 87.19 149 PRO B CA 1
ATOM 2936 C C . PRO B 1 149 ? -15.539 -25.969 -7.559 1 87.19 149 PRO B C 1
ATOM 2938 O O . PRO B 1 149 ? -15.32 -25.984 -6.344 1 87.19 149 PRO B O 1
ATOM 2941 N N . ALA B 1 150 ? -16.328 -26.812 -8.148 1 84 150 ALA B N 1
ATOM 2942 C CA . ALA B 1 150 ? -17.047 -27.828 -7.379 1 84 150 ALA B CA 1
ATOM 2943 C C . ALA B 1 150 ? -16.078 -28.797 -6.695 1 84 150 ALA B C 1
ATOM 2945 O O . ALA B 1 150 ? -16.328 -29.234 -5.57 1 84 150 ALA B O 1
ATOM 2946 N N . VAL B 1 151 ? -15.094 -29.078 -7.332 1 82.56 151 VAL B N 1
ATOM 2947 C CA . VAL B 1 151 ? -14.07 -29.969 -6.797 1 82.56 151 VAL B CA 1
ATOM 2948 C C . VAL B 1 151 ? -13.273 -29.25 -5.711 1 82.56 151 VAL B C 1
ATOM 2950 O O . VAL B 1 151 ? -13.016 -29.828 -4.645 1 82.56 151 VAL B O 1
ATOM 2953 N N . SER B 1 152 ? -12.906 -28 -5.98 1 79.69 152 SER B N 1
ATOM 2954 C CA . SER B 1 152 ? -12.117 -27.203 -5.051 1 79.69 152 SER B CA 1
ATOM 2955 C C . SER B 1 152 ? -12.867 -26.984 -3.736 1 79.69 152 SER B C 1
ATOM 2957 O O . SER B 1 152 ? -12.273 -27.062 -2.66 1 79.69 152 SER B O 1
ATOM 2959 N N . LYS B 1 153 ? -14.156 -26.688 -3.891 1 78.88 153 LYS B N 1
ATOM 2960 C CA . LYS B 1 153 ? -14.977 -26.453 -2.709 1 78.88 153 LYS B CA 1
ATOM 2961 C C . LYS B 1 153 ? -14.969 -27.656 -1.779 1 78.88 153 LYS B C 1
ATOM 2963 O O . LYS B 1 153 ? -14.922 -27.516 -0.557 1 78.88 153 LYS B O 1
ATOM 2968 N N . LYS B 1 154 ? -15.023 -28.797 -2.375 1 77.38 154 LYS B N 1
ATOM 2969 C CA . LYS B 1 154 ? -14.992 -30.031 -1.589 1 77.38 154 LYS B CA 1
ATOM 2970 C C . LYS B 1 154 ? -13.68 -30.156 -0.827 1 77.38 154 LYS B C 1
ATOM 2972 O O . LYS B 1 154 ? -13.672 -30.531 0.35 1 77.38 154 LYS B O 1
ATOM 2977 N N . LEU B 1 155 ? -12.672 -29.734 -1.416 1 71.62 155 LEU B N 1
ATOM 2978 C CA . LEU B 1 155 ? -11.344 -29.844 -0.82 1 71.62 155 LEU B CA 1
ATOM 2979 C C . LEU B 1 155 ? -11.164 -28.812 0.282 1 71.62 155 LEU B C 1
ATOM 2981 O O . LEU B 1 155 ? -10.555 -29.094 1.317 1 71.62 155 LEU B O 1
ATOM 2985 N N . VAL B 1 156 ? -11.758 -27.594 0.099 1 69.25 156 VAL B N 1
ATOM 2986 C CA . VAL B 1 156 ? -11.68 -26.516 1.077 1 69.25 156 VAL B CA 1
ATOM 2987 C C . VAL B 1 156 ? -12.477 -26.891 2.322 1 69.25 156 VAL B C 1
ATOM 2989 O O . VAL B 1 156 ? -12.023 -26.672 3.449 1 69.25 156 VAL B O 1
ATOM 2992 N N . ARG B 1 157 ? -13.594 -27.484 2.074 1 72.25 157 ARG B N 1
ATOM 2993 C CA . ARG B 1 157 ? -14.461 -27.891 3.17 1 72.25 157 ARG B CA 1
ATOM 2994 C C . ARG B 1 157 ? -13.812 -29 4 1 72.25 157 ARG B C 1
ATOM 2996 O O . ARG B 1 157 ? -13.922 -29 5.23 1 72.25 157 ARG B O 1
ATOM 3003 N N . GLU B 1 158 ? -13.203 -29.828 3.344 1 69.31 158 GLU B N 1
ATOM 3004 C CA . GLU B 1 158 ? -12.516 -30.906 4.039 1 69.31 158 GLU B CA 1
ATOM 3005 C C . GLU B 1 158 ? -11.383 -30.375 4.914 1 69.31 158 GLU B C 1
ATOM 3007 O O . GLU B 1 158 ? -11.18 -30.859 6.031 1 69.31 158 GLU B O 1
ATOM 3012 N N . ARG B 1 159 ? -10.812 -29.359 4.477 1 67.62 159 ARG B N 1
ATOM 3013 C CA . ARG B 1 159 ? -9.734 -28.719 5.227 1 67.62 159 ARG B CA 1
ATOM 3014 C C . ARG B 1 159 ? -10.281 -27.922 6.406 1 67.62 159 ARG B C 1
ATOM 3016 O O . ARG B 1 159 ? -9.695 -27.938 7.492 1 67.62 159 ARG B O 1
ATOM 3023 N N . ALA B 1 160 ? -11.344 -27.125 6.078 1 64.69 160 ALA B N 1
ATOM 3024 C CA . ALA B 1 160 ? -11.969 -26.297 7.109 1 64.69 160 ALA B CA 1
ATOM 3025 C C . ALA B 1 160 ? -12.414 -27.156 8.297 1 64.69 160 ALA B C 1
ATOM 3027 O O . ALA B 1 160 ? -12.328 -26.719 9.445 1 64.69 160 ALA B O 1
ATOM 3028 N N . LYS B 1 161 ? -12.844 -28.312 8.141 1 62.78 161 LYS B N 1
ATOM 3029 C CA . LYS B 1 161 ? -13.25 -29.25 9.188 1 62.78 161 LYS B CA 1
ATOM 3030 C C . LYS B 1 161 ? -12.078 -29.594 10.102 1 62.78 161 LYS B C 1
ATOM 3032 O O . LYS B 1 161 ? -12.273 -30 11.25 1 62.78 161 LYS B O 1
ATOM 3037 N N . GLN B 1 162 ? -10.883 -29.359 9.586 1 62.66 162 GLN B N 1
ATOM 3038 C CA . GLN B 1 162 ? -9.68 -29.688 10.336 1 62.66 162 GLN B CA 1
ATOM 3039 C C . GLN B 1 162 ? -9.117 -28.453 11.047 1 62.66 162 GLN B C 1
ATOM 3041 O O . GLN B 1 162 ? -7.973 -28.469 11.5 1 62.66 162 GLN B O 1
ATOM 3046 N N . GLY B 1 163 ? -9.867 -27.297 11.062 1 61.22 163 GLY B N 1
ATOM 3047 C CA . GLY B 1 163 ? -9.492 -26.156 11.883 1 61.22 163 GLY B CA 1
ATOM 3048 C C . GLY B 1 163 ? -9.281 -24.891 11.07 1 61.22 163 GLY B C 1
ATOM 3049 O O . GLY B 1 163 ? -8.781 -23.891 11.594 1 61.22 163 GLY B O 1
ATOM 3050 N N . GLY B 1 164 ? -9.531 -25 9.828 1 60.62 164 GLY B N 1
ATOM 3051 C CA . GLY B 1 164 ? -9.32 -23.781 9.062 1 60.62 164 GLY B CA 1
ATOM 3052 C C . GLY B 1 164 ? -10.539 -22.891 9.023 1 60.62 164 GLY B C 1
ATOM 3053 O O . GLY B 1 164 ? -11.617 -23.281 9.477 1 60.62 164 GLY B O 1
ATOM 3054 N N . SER B 1 165 ? -10.344 -21.5 8.898 1 58.69 165 SER B N 1
ATOM 3055 C CA . SER B 1 165 ? -11.438 -20.547 8.703 1 58.69 165 SER B CA 1
ATOM 3056 C C . SER B 1 165 ? -11.547 -20.125 7.246 1 58.69 165 SER B C 1
ATOM 3058 O O . SER B 1 165 ? -10.555 -20.141 6.516 1 58.69 165 SER B O 1
ATOM 3060 N N . MET B 1 166 ? -12.828 -19.859 6.758 1 68.06 166 MET B N 1
ATOM 3061 C CA . MET B 1 166 ? -13.078 -19.297 5.43 1 68.06 166 MET B CA 1
ATOM 3062 C C . MET B 1 166 ? -13.078 -17.781 5.469 1 68.06 166 MET B C 1
ATOM 3064 O O . MET B 1 166 ? -13.664 -17.172 6.371 1 68.06 166 MET B O 1
ATOM 3068 N N . ASP B 1 167 ? -12.398 -17.188 4.508 1 72.69 167 ASP B N 1
ATOM 3069 C CA . ASP B 1 167 ? -12.43 -15.727 4.418 1 72.69 167 ASP B CA 1
ATOM 3070 C C . ASP B 1 167 ? -13.656 -15.25 3.648 1 72.69 167 ASP B C 1
ATOM 3072 O O . ASP B 1 167 ? -14.477 -16.062 3.213 1 72.69 167 ASP B O 1
ATOM 3076 N N . ILE B 1 168 ? -13.922 -14.031 3.529 1 71.88 168 ILE B N 1
ATOM 3077 C CA . ILE B 1 168 ? -15.141 -13.453 2.982 1 71.88 168 ILE B CA 1
ATOM 3078 C C . ILE B 1 168 ? -15.289 -13.844 1.515 1 71.88 168 ILE B C 1
ATOM 3080 O O . ILE B 1 168 ? -16.406 -13.922 0.993 1 71.88 168 ILE B O 1
ATOM 3084 N N . HIS B 1 169 ? -14.203 -14.125 0.903 1 72.81 169 HIS B N 1
ATOM 3085 C CA . HIS B 1 169 ? -14.258 -14.422 -0.524 1 72.81 169 HIS B CA 1
ATOM 3086 C C . HIS B 1 169 ? -14.633 -15.883 -0.769 1 72.81 169 HIS B C 1
ATOM 3088 O O . HIS B 1 169 ? -15.383 -16.188 -1.694 1 72.81 169 HIS B O 1
ATOM 3094 N N . GLU B 1 170 ? -14.172 -16.75 0.088 1 67.62 170 GLU B N 1
ATOM 3095 C CA . GLU B 1 170 ? -14.43 -18.188 -0.03 1 67.62 170 GLU B CA 1
ATOM 3096 C C . GLU B 1 170 ? -15.906 -18.5 0.174 1 67.62 170 GLU B C 1
ATOM 3098 O O . GLU B 1 170 ? -16.391 -19.547 -0.261 1 67.62 170 GLU B O 1
ATOM 3103 N N . GLN B 1 171 ? -16.578 -17.5 0.65 1 67.31 171 GLN B N 1
ATOM 3104 C CA . GLN B 1 171 ? -17.969 -17.719 1.014 1 67.31 171 GLN B CA 1
ATOM 3105 C C . GLN B 1 171 ? -18.906 -17.312 -0.13 1 67.31 171 GLN B C 1
ATOM 3107 O O . GLN B 1 171 ? -20.109 -17.562 -0.074 1 67.31 171 GLN B O 1
ATOM 3112 N N . HIS B 1 172 ? -18.297 -16.828 -1.177 1 77.06 172 HIS B N 1
ATOM 3113 C CA . HIS B 1 172 ? -19.125 -16.328 -2.271 1 77.06 172 HIS B CA 1
ATOM 3114 C C . HIS B 1 172 ? -18.938 -17.172 -3.529 1 77.06 172 HIS B C 1
ATOM 3116 O O . HIS B 1 172 ? -17.984 -16.969 -4.281 1 77.06 172 HIS B O 1
ATOM 3122 N N . SER B 1 173 ? -19.844 -18.109 -3.822 1 78.75 173 SER B N 1
ATOM 3123 C CA . SER B 1 173 ? -19.734 -19.047 -4.941 1 78.75 173 SER B CA 1
ATOM 3124 C C . SER B 1 173 ? -19.656 -18.297 -6.27 1 78.75 173 SER B C 1
ATOM 3126 O O . SER B 1 173 ? -18.875 -18.672 -7.148 1 78.75 173 SER B O 1
ATOM 3128 N N . ALA B 1 174 ? -20.531 -17.281 -6.414 1 84.25 174 ALA B N 1
ATOM 3129 C CA . ALA B 1 174 ? -20.5 -16.5 -7.645 1 84.25 174 ALA B CA 1
ATOM 3130 C C . ALA B 1 174 ? -19.141 -15.844 -7.855 1 84.25 174 ALA B C 1
ATOM 3132 O O . ALA B 1 174 ? -18.656 -15.758 -8.984 1 84.25 174 ALA B O 1
ATOM 3133 N N . TYR B 1 175 ? -18.547 -15.516 -6.852 1 86.69 175 TYR B N 1
ATOM 3134 C CA . TYR B 1 175 ? -17.219 -14.906 -6.898 1 86.69 175 TYR B CA 1
ATOM 3135 C C . TYR B 1 175 ? -16.172 -15.906 -7.387 1 86.69 175 TYR B C 1
ATOM 3137 O O . TYR B 1 175 ? -15.336 -15.578 -8.234 1 86.69 175 TYR B O 1
ATOM 3145 N N . LEU B 1 176 ? -16.234 -17.109 -6.898 1 87.12 176 LEU B N 1
ATOM 3146 C CA . LEU B 1 176 ? -15.289 -18.141 -7.289 1 87.12 176 LEU B CA 1
ATOM 3147 C C . LEU B 1 176 ? -15.414 -18.469 -8.773 1 87.12 176 LEU B C 1
ATOM 3149 O O . LEU B 1 176 ? -14.406 -18.688 -9.453 1 87.12 176 LEU B O 1
ATOM 3153 N N . GLU B 1 177 ? -16.594 -18.469 -9.188 1 89.62 177 GLU B N 1
ATOM 3154 C CA . GLU B 1 177 ? -16.828 -18.703 -10.609 1 89.62 177 GLU B CA 1
ATOM 3155 C C . GLU B 1 177 ? -16.219 -17.578 -11.461 1 89.62 177 GLU B C 1
ATOM 3157 O O . GLU B 1 177 ? -15.625 -17.844 -12.508 1 89.62 177 GLU B O 1
ATOM 3162 N N . LYS B 1 178 ? -16.422 -16.359 -10.984 1 92.31 178 LYS B N 1
ATOM 3163 C CA . LYS B 1 178 ? -15.836 -15.211 -11.672 1 92.31 178 LYS B CA 1
ATOM 3164 C C . LYS B 1 178 ? -14.312 -15.32 -11.703 1 92.31 178 LYS B C 1
ATOM 3166 O O . LYS B 1 178 ? -13.68 -14.961 -12.703 1 92.31 178 LYS B O 1
ATOM 3171 N N . CYS B 1 179 ? -13.766 -15.797 -10.641 1 93.94 179 CYS B N 1
ATOM 3172 C CA . CYS B 1 179 ? -12.32 -15.969 -10.578 1 93.94 179 CYS B CA 1
ATOM 3173 C C . CYS B 1 179 ? -11.852 -17.016 -11.586 1 93.94 179 CYS B C 1
ATOM 3175 O O . CYS B 1 179 ? -10.852 -16.812 -12.273 1 93.94 179 CYS B O 1
ATOM 3177 N N . CYS B 1 180 ? -12.586 -18.109 -11.648 1 93.75 180 CYS B N 1
ATOM 3178 C CA . CYS B 1 180 ? -12.242 -19.156 -12.602 1 93.75 180 CYS B CA 1
ATOM 3179 C C . CYS B 1 180 ? -12.25 -18.641 -14.031 1 93.75 180 CYS B C 1
ATOM 3181 O O . CYS B 1 180 ? -11.328 -18.906 -14.805 1 93.75 180 CYS B O 1
ATOM 3183 N N . ASP B 1 181 ? -13.242 -17.844 -14.312 1 94.81 181 ASP B N 1
ATOM 3184 C CA . ASP B 1 181 ? -13.312 -17.219 -15.633 1 94.81 181 ASP B CA 1
ATOM 3185 C C . ASP B 1 181 ? -12.148 -16.266 -15.859 1 94.81 181 ASP B C 1
ATOM 3187 O O . ASP B 1 181 ? -11.57 -16.234 -16.938 1 94.81 181 ASP B O 1
ATOM 3191 N N . ALA B 1 182 ? -11.836 -15.5 -14.883 1 96.69 182 ALA B N 1
ATOM 3192 C CA . ALA B 1 182 ? -10.727 -14.547 -14.961 1 96.69 182 ALA B CA 1
ATOM 3193 C C . ALA B 1 182 ? -9.406 -15.266 -15.227 1 96.69 182 ALA B C 1
ATOM 3195 O O . ALA B 1 182 ? -8.602 -14.805 -16.031 1 96.69 182 ALA B O 1
ATOM 3196 N N . TYR B 1 183 ? -9.227 -16.391 -14.578 1 97.69 183 TYR B N 1
ATOM 3197 C CA . TYR B 1 183 ? -8.016 -17.172 -14.805 1 97.69 183 TYR B CA 1
ATOM 3198 C C . TYR B 1 183 ? -7.883 -17.562 -16.266 1 97.69 183 TYR B C 1
ATOM 3200 O O . TYR B 1 183 ? -6.797 -17.453 -16.844 1 97.69 183 TYR B O 1
ATOM 3208 N N . GLN B 1 184 ? -8.969 -17.953 -16.812 1 96.81 184 GLN B N 1
ATOM 3209 C CA . GLN B 1 184 ? -8.93 -18.391 -18.203 1 96.81 184 GLN B CA 1
ATOM 3210 C C . GLN B 1 184 ? -8.562 -17.234 -19.125 1 96.81 184 GLN B C 1
ATOM 3212 O O . GLN B 1 184 ? -7.734 -17.391 -20.031 1 96.81 184 GLN B O 1
ATOM 3217 N N . VAL B 1 185 ? -9.172 -16.109 -18.891 1 97.25 185 VAL B N 1
ATOM 3218 C CA . VAL B 1 185 ? -8.906 -14.922 -19.688 1 97.25 185 VAL B CA 1
ATOM 3219 C C . VAL B 1 185 ? -7.434 -14.531 -19.562 1 97.25 185 VAL B C 1
ATOM 3221 O O . VAL B 1 185 ? -6.777 -14.234 -20.562 1 97.25 185 VAL B O 1
ATOM 3224 N N . LEU B 1 186 ? -6.898 -14.586 -18.406 1 98.19 186 LEU B N 1
ATOM 3225 C CA . LEU B 1 186 ? -5.531 -14.141 -18.156 1 98.19 186 LEU B CA 1
ATOM 3226 C C . LEU B 1 186 ? -4.523 -15.141 -18.719 1 98.19 186 LEU B C 1
ATOM 3228 O O . LEU B 1 186 ? -3.443 -14.75 -19.172 1 98.19 186 LEU B O 1
ATOM 3232 N N . CYS B 1 187 ? -4.812 -16.453 -18.672 1 97.94 187 CYS B N 1
ATOM 3233 C CA . CYS B 1 187 ? -3.963 -17.453 -19.312 1 97.94 187 CYS B CA 1
ATOM 3234 C C . CYS B 1 187 ? -3.783 -17.141 -20.797 1 97.94 187 CYS B C 1
ATOM 3236 O O . CYS B 1 187 ? -2.668 -17.203 -21.312 1 97.94 187 CYS B O 1
ATOM 3238 N N . GLU B 1 188 ? -4.848 -16.766 -21.375 1 97.31 188 GLU B N 1
ATOM 3239 C CA . GLU B 1 188 ? -4.812 -16.453 -22.797 1 97.31 188 GLU B CA 1
ATOM 3240 C C . GLU B 1 188 ? -4.105 -15.133 -23.062 1 97.31 188 GLU B C 1
ATOM 3242 O O . GLU B 1 188 ? -3.312 -15.023 -24 1 97.31 188 GLU B O 1
ATOM 3247 N N . THR B 1 189 ? -4.359 -14.125 -22.281 1 97.12 189 THR B N 1
ATOM 3248 C CA . THR B 1 189 ? -3.877 -12.766 -22.484 1 97.12 189 THR B CA 1
ATOM 3249 C C . THR B 1 189 ? -2.375 -12.68 -22.234 1 97.12 189 THR B C 1
ATOM 3251 O O . THR B 1 189 ? -1.659 -11.953 -22.922 1 97.12 189 THR B O 1
ATOM 3254 N N . TYR B 1 190 ? -1.897 -13.43 -21.266 1 97.44 190 TYR B N 1
ATOM 3255 C CA . TYR B 1 190 ? -0.522 -13.234 -20.812 1 97.44 190 TYR B CA 1
ATOM 3256 C C . TYR B 1 190 ? 0.303 -14.5 -21.031 1 97.44 190 TYR B C 1
ATOM 3258 O O . TYR B 1 190 ? 1.425 -14.602 -20.516 1 97.44 190 TYR B O 1
ATOM 3266 N N . ASP B 1 191 ? -0.272 -15.492 -21.656 1 96.44 191 ASP B N 1
ATOM 3267 C CA . ASP B 1 191 ? 0.41 -16.734 -22 1 96.44 191 ASP B CA 1
ATOM 3268 C C . ASP B 1 191 ? 0.83 -17.5 -20.734 1 96.44 191 ASP B C 1
ATOM 3270 O O . ASP B 1 191 ? 1.964 -17.969 -20.641 1 96.44 191 ASP B O 1
ATOM 3274 N N . TRP B 1 192 ? -0.026 -17.453 -19.688 1 97.94 192 TRP B N 1
ATOM 3275 C CA . TRP B 1 192 ? 0.172 -18.344 -18.531 1 97.94 192 TRP B CA 1
ATOM 3276 C C . TRP B 1 192 ? -0.01 -19.797 -18.938 1 97.94 192 TRP B C 1
ATOM 3278 O O . TRP B 1 192 ? -0.74 -20.109 -19.891 1 97.94 192 TRP B O 1
ATOM 3288 N N . LEU B 1 193 ? 0.674 -20.688 -18.266 1 97.94 193 LEU B N 1
ATOM 3289 C CA . LEU B 1 193 ? 0.49 -22.109 -18.531 1 97.94 193 LEU B CA 1
ATOM 3290 C C . LEU B 1 193 ? -0.664 -22.672 -17.703 1 97.94 193 LEU B C 1
ATOM 3292 O O . LEU B 1 193 ? -0.722 -22.453 -16.484 1 97.94 193 LEU B O 1
ATOM 3296 N N . ARG B 1 194 ? -1.586 -23.266 -18.375 1 97.88 194 ARG B N 1
ATOM 3297 C CA . ARG B 1 194 ? -2.73 -23.891 -17.703 1 97.88 194 ARG B CA 1
ATOM 3298 C C . ARG B 1 194 ? -2.561 -25.406 -17.625 1 97.88 194 ARG B C 1
ATOM 3300 O O . ARG B 1 194 ? -2.322 -26.062 -18.625 1 97.88 194 ARG B O 1
ATOM 3307 N N . ILE B 1 195 ? -2.664 -25.922 -16.469 1 98 195 ILE B N 1
ATOM 3308 C CA . ILE B 1 195 ? -2.594 -27.359 -16.234 1 98 195 ILE B CA 1
ATOM 3309 C C . ILE B 1 195 ? -3.908 -27.859 -15.641 1 98 195 ILE B C 1
ATOM 3311 O O . ILE B 1 195 ? -4.266 -27.484 -14.516 1 98 195 ILE B O 1
ATOM 3315 N N . SER B 1 196 ? -4.617 -28.672 -16.375 1 97.06 196 SER B N 1
ATOM 3316 C CA . SER B 1 196 ? -5.848 -29.281 -15.867 1 97.06 196 SER B CA 1
ATOM 3317 C C . SER B 1 196 ? -5.551 -30.328 -14.805 1 97.06 196 SER B C 1
ATOM 3319 O O . SER B 1 196 ? -4.766 -31.25 -15.047 1 97.06 196 SER B O 1
ATOM 3321 N N . CYS B 1 197 ? -6.238 -30.156 -13.719 1 96.31 197 CYS B N 1
ATOM 3322 C CA . CYS B 1 197 ? -6.035 -31.125 -12.641 1 96.31 197 CYS B CA 1
ATOM 3323 C C . CYS B 1 197 ? -7.031 -32.281 -12.742 1 96.31 197 CYS B C 1
ATOM 3325 O O . CYS B 1 197 ? -7.059 -33.156 -11.883 1 96.31 197 CYS B O 1
ATOM 3327 N N . MET B 1 198 ? -7.797 -32.25 -13.766 1 94.56 198 MET B N 1
ATOM 3328 C CA . MET B 1 198 ? -8.805 -33.281 -13.984 1 94.56 198 MET B CA 1
ATOM 3329 C C . MET B 1 198 ? -8.477 -34.094 -15.219 1 94.56 198 MET B C 1
ATOM 3331 O O . MET B 1 198 ? -7.906 -33.594 -16.188 1 94.56 198 MET B O 1
ATOM 3335 N N . ALA B 1 199 ? -8.75 -35.344 -15.125 1 93.38 199 ALA B N 1
ATOM 3336 C CA . ALA B 1 199 ? -8.719 -36.25 -16.266 1 93.38 199 ALA B CA 1
ATOM 3337 C C . ALA B 1 199 ? -9.867 -37.25 -16.203 1 93.38 199 ALA B C 1
ATOM 3339 O O . ALA B 1 199 ? -10.047 -37.938 -15.188 1 93.38 199 ALA B O 1
ATOM 3340 N N . ASP B 1 200 ? -10.672 -37.312 -17.219 1 92.62 200 ASP B N 1
ATOM 3341 C CA . ASP B 1 200 ? -11.805 -38.219 -17.328 1 92.62 200 ASP B CA 1
ATOM 3342 C C . ASP B 1 200 ? -12.758 -38.062 -16.141 1 92.62 200 ASP B C 1
ATOM 3344 O O . ASP B 1 200 ? -13.148 -39.062 -15.516 1 92.62 200 ASP B O 1
ATOM 3348 N N . GLY B 1 201 ? -13.031 -36.812 -15.75 1 87.75 201 GLY B N 1
ATOM 3349 C CA . GLY B 1 201 ? -14 -36.5 -14.711 1 87.75 201 GLY B CA 1
ATOM 3350 C C . GLY B 1 201 ? -13.477 -36.75 -13.312 1 87.75 201 GLY B C 1
ATOM 3351 O O . GLY B 1 201 ? -14.219 -36.625 -12.336 1 87.75 201 GLY B O 1
ATOM 3352 N N . ARG B 1 202 ? -12.242 -37.125 -13.273 1 92.69 202 ARG B N 1
ATOM 3353 C CA . ARG B 1 202 ? -11.648 -37.406 -11.961 1 92.69 202 ARG B CA 1
ATOM 3354 C C . ARG B 1 202 ? -10.398 -36.562 -11.742 1 92.69 202 ARG B C 1
ATOM 3356 O O . ARG B 1 202 ? -9.734 -36.156 -12.711 1 92.69 202 ARG B O 1
ATOM 3363 N N . LEU B 1 203 ? -10.094 -36.344 -10.5 1 93 203 LEU B N 1
ATOM 3364 C CA . LEU B 1 203 ? -8.867 -35.625 -10.141 1 93 203 LEU B CA 1
ATOM 3365 C C . LEU B 1 203 ? -7.637 -36.469 -10.516 1 93 203 LEU B C 1
ATOM 3367 O O . LEU B 1 203 ? -7.582 -37.656 -10.25 1 93 203 LEU B O 1
ATOM 3371 N N . ARG B 1 204 ? -6.715 -35.844 -11.133 1 96.19 204 ARG B N 1
ATOM 3372 C CA . ARG B 1 204 ? -5.457 -36.5 -11.477 1 96.19 204 ARG B CA 1
ATOM 3373 C C . ARG B 1 204 ? -4.617 -36.75 -10.227 1 96.19 204 ARG B C 1
ATOM 3375 O O . ARG B 1 204 ? -4.844 -36.125 -9.188 1 96.19 204 ARG B O 1
ATOM 3382 N N . SER B 1 205 ? -3.646 -37.688 -10.398 1 96.31 205 SER B N 1
ATOM 3383 C CA . SER B 1 205 ? -2.77 -37.938 -9.258 1 96.31 205 SER B CA 1
ATOM 3384 C C . SER B 1 205 ? -1.81 -36.781 -9.023 1 96.31 205 SER B C 1
ATOM 3386 O O . SER B 1 205 ? -1.439 -36.062 -9.969 1 96.31 205 SER B O 1
ATOM 3388 N N . THR B 1 206 ? -1.425 -36.625 -7.781 1 96.75 206 THR B N 1
ATOM 3389 C CA . THR B 1 206 ? -0.464 -35.594 -7.406 1 96.75 206 THR B CA 1
ATOM 3390 C C . THR B 1 206 ? 0.812 -35.719 -8.234 1 96.75 206 THR B C 1
ATOM 3392 O O . THR B 1 206 ? 1.345 -34.719 -8.719 1 96.75 206 THR B O 1
ATOM 3395 N N . ASP B 1 207 ? 1.274 -36.938 -8.445 1 97.75 207 ASP B N 1
ATOM 3396 C CA . ASP B 1 207 ? 2.52 -37.188 -9.164 1 97.75 207 ASP B CA 1
ATOM 3397 C C . ASP B 1 207 ? 2.389 -36.844 -10.633 1 97.75 207 ASP B C 1
ATOM 3399 O O . ASP B 1 207 ? 3.324 -36.312 -11.234 1 97.75 207 ASP B O 1
ATOM 3403 N N . ASP B 1 208 ? 1.297 -37.156 -11.172 1 97.69 208 ASP B N 1
ATOM 3404 C CA . ASP B 1 208 ? 1.055 -36.844 -12.57 1 97.69 208 ASP B CA 1
ATOM 3405 C C . ASP B 1 208 ? 1.069 -35.312 -12.789 1 97.69 208 ASP B C 1
ATOM 3407 O O . ASP B 1 208 ? 1.683 -34.844 -13.742 1 97.69 208 ASP B O 1
ATOM 3411 N N . ILE B 1 209 ? 0.392 -34.594 -11.984 1 98.12 209 ILE B N 1
ATOM 3412 C CA . ILE B 1 209 ? 0.347 -33.156 -12.07 1 98.12 209 ILE B CA 1
ATOM 3413 C C . ILE B 1 209 ? 1.746 -32.594 -11.859 1 98.12 209 ILE B C 1
ATOM 3415 O O . ILE B 1 209 ? 2.176 -31.688 -12.586 1 98.12 209 ILE B O 1
ATOM 3419 N N . SER B 1 210 ? 2.459 -33.125 -10.883 1 98.5 210 SER B N 1
ATOM 3420 C CA . SER B 1 210 ? 3.801 -32.656 -10.547 1 98.5 210 SER B CA 1
ATOM 3421 C C . SER B 1 210 ? 4.746 -32.781 -11.742 1 98.5 210 SER B C 1
ATOM 3423 O O . SER B 1 210 ? 5.543 -31.891 -12.008 1 98.5 210 SER B O 1
ATOM 3425 N N . LYS B 1 211 ? 4.625 -33.906 -12.398 1 98.12 211 LYS B N 1
ATOM 3426 C CA . LYS B 1 211 ? 5.457 -34.125 -13.586 1 98.12 211 LYS B CA 1
ATOM 3427 C C . LYS B 1 211 ? 5.16 -33.094 -14.656 1 98.12 211 LYS B C 1
ATOM 3429 O O . LYS B 1 211 ? 6.078 -32.531 -15.273 1 98.12 211 LYS B O 1
ATOM 3434 N N . GLU B 1 212 ? 3.945 -32.875 -14.867 1 98.25 212 GLU B N 1
ATOM 3435 C CA . GLU B 1 212 ? 3.559 -31.891 -15.883 1 98.25 212 GLU B CA 1
ATOM 3436 C C . GLU B 1 212 ? 4.008 -30.484 -15.5 1 98.25 212 GLU B C 1
ATOM 3438 O O . GLU B 1 212 ? 4.438 -29.703 -16.344 1 98.25 212 GLU B O 1
ATOM 3443 N N . VAL B 1 213 ? 3.873 -30.125 -14.242 1 98.5 213 VAL B N 1
ATOM 3444 C CA . VAL B 1 213 ? 4.328 -28.828 -13.742 1 98.5 213 VAL B CA 1
ATOM 3445 C C . VAL B 1 213 ? 5.828 -28.672 -13.984 1 98.5 213 VAL B C 1
ATOM 3447 O O . VAL B 1 213 ? 6.277 -27.656 -14.508 1 98.5 213 VAL B O 1
ATOM 3450 N N . LEU B 1 214 ? 6.582 -29.703 -13.602 1 98.31 214 LEU B N 1
ATOM 3451 C CA . LEU B 1 214 ? 8.031 -29.656 -13.773 1 98.31 214 LEU B CA 1
ATOM 3452 C C . LEU B 1 214 ? 8.398 -29.484 -15.25 1 98.31 214 LEU B C 1
ATOM 3454 O O . LEU B 1 214 ? 9.242 -28.656 -15.586 1 98.31 214 LEU B O 1
ATOM 3458 N N . ASP B 1 215 ? 7.777 -30.281 -16.078 1 97.62 215 ASP B N 1
ATOM 3459 C CA . ASP B 1 215 ? 8.055 -30.219 -17.516 1 97.62 215 ASP B CA 1
ATOM 3460 C C . ASP B 1 215 ? 7.762 -28.828 -18.062 1 97.62 215 ASP B C 1
ATOM 3462 O O . ASP B 1 215 ? 8.516 -28.312 -18.891 1 97.62 215 ASP B O 1
ATOM 3466 N N . ALA B 1 216 ? 6.664 -28.281 -17.656 1 96.44 216 ALA B N 1
ATOM 3467 C CA . ALA B 1 216 ? 6.266 -26.953 -18.094 1 96.44 216 ALA B CA 1
ATOM 3468 C C . ALA B 1 216 ? 7.305 -25.906 -17.703 1 96.44 216 ALA B C 1
ATOM 3470 O O . ALA B 1 216 ? 7.672 -25.047 -18.5 1 96.44 216 ALA B O 1
ATOM 3471 N N . VAL B 1 217 ? 7.781 -25.938 -16.484 1 97.44 217 VAL B N 1
ATOM 3472 C CA . VAL B 1 217 ? 8.758 -25 -15.961 1 97.44 217 VAL B CA 1
ATOM 3473 C C . VAL B 1 217 ? 10.078 -25.141 -16.719 1 97.44 217 VAL B C 1
ATOM 3475 O O . VAL B 1 217 ? 10.672 -24.156 -17.141 1 97.44 217 VAL B O 1
ATOM 3478 N N . LEU B 1 218 ? 10.516 -26.375 -16.906 1 95.94 218 LEU B N 1
ATOM 3479 C CA . LEU B 1 218 ? 11.789 -26.625 -17.578 1 95.94 218 LEU B CA 1
ATOM 3480 C C . LEU B 1 218 ? 11.734 -26.172 -19.031 1 95.94 218 LEU B C 1
ATOM 3482 O O . LEU B 1 218 ? 12.734 -25.703 -19.578 1 95.94 218 LEU B O 1
ATOM 3486 N N . SER B 1 219 ? 10.617 -26.312 -19.594 1 93.62 219 SER B N 1
ATOM 3487 C CA . SER B 1 219 ? 10.461 -25.906 -20.984 1 93.62 219 SER B CA 1
ATOM 3488 C C . SER B 1 219 ? 10.57 -24.391 -21.141 1 93.62 219 SER B C 1
ATOM 3490 O O . SER B 1 219 ? 10.984 -23.906 -22.188 1 93.62 219 SER B O 1
ATOM 3492 N N . ARG B 1 220 ? 10.188 -23.656 -20.109 1 90.62 220 ARG B N 1
ATOM 3493 C CA . ARG B 1 220 ? 10.164 -22.203 -20.172 1 90.62 220 ARG B CA 1
ATOM 3494 C C . ARG B 1 220 ? 11.492 -21.609 -19.703 1 90.62 220 ARG B C 1
ATOM 3496 O O . ARG B 1 220 ? 11.922 -20.562 -20.203 1 90.62 220 ARG B O 1
ATOM 3503 N N . LEU B 1 221 ? 12.148 -22.188 -18.656 1 87.12 221 LEU B N 1
ATOM 3504 C CA . LEU B 1 221 ? 13.359 -21.609 -18.078 1 87.12 221 LEU B CA 1
ATOM 3505 C C . LEU B 1 221 ? 14.609 -22.141 -18.781 1 87.12 221 LEU B C 1
ATOM 3507 O O . LEU B 1 221 ? 15.68 -21.547 -18.688 1 87.12 221 LEU B O 1
ATOM 3511 N N . GLY B 1 222 ? 14.531 -23.094 -19.75 1 76.56 222 GLY B N 1
ATOM 3512 C CA . GLY B 1 222 ? 15.672 -23.688 -20.406 1 76.56 222 GLY B CA 1
ATOM 3513 C C . GLY B 1 222 ? 16.469 -24.625 -19.5 1 76.56 222 GLY B C 1
ATOM 3514 O O . GLY B 1 222 ? 16.359 -24.531 -18.281 1 76.56 222 GLY B O 1
#

pLDDT: mean 93.44, std 9.08, range [58.56, 98.88]

Foldseek 3Di:
DFAAEEEEDEDAQLCRVVLLVLLQVVVVVVVAAEDEEEPPRVVDCLLVLVVCVLQQVQHLDLPSDALVVNLVSRLSSVLVCCVPPCVVVRRVHHYYYYHDDLVVSLLQRLLSDPDPVVSVVVVVVSCCCRCPVSVDDDHLAYEYSQDDPVNSLVSVVVVVVVPDDDTSQNVDPVSNVSSNVSVVVCCVVVVHHYDYQDDPNHGHDSVVSSVVVNVRVVVRVD/DFAAEEEEDEDAQLCRVVLLVLLQVVVVVVVAAEAEEEPPRVVDCLLVLVVCVLQQVQHLDLPSDALVVNLVSRLSSVLVCCVPPCVVVRRVHHYYYYHDDLVVSLLQRLLSDPDPVVSVVVVVVSCCCRCPVSVDDDHLAYEYSQDDPVNSLVSVVVVVVVPDDDTSQNVDSVSNVSSNVSVVVCCVVVVHHYDYQDDPNHGHDSVVSSVVVNVVVVVRVD

Solvent-accessible surface area (backbone atoms only — not comparable to full-atom values): 23838 Å² total; per-residue (Å²): 106,71,34,44,33,37,34,38,37,57,59,73,54,46,47,51,70,60,45,52,50,52,44,48,53,54,41,42,74,71,70,45,59,71,46,79,50,54,54,74,42,77,91,40,65,47,24,37,49,41,50,40,47,51,71,29,62,59,38,65,51,85,76,56,47,51,51,60,41,54,39,47,41,52,47,55,23,51,43,49,46,37,62,66,73,43,41,69,51,28,53,70,47,21,35,36,40,24,42,36,56,74,63,48,46,52,29,62,36,40,58,79,43,89,48,66,68,58,33,51,52,48,50,52,49,50,50,45,46,45,44,61,50,50,58,41,84,73,67,75,42,43,35,33,37,43,58,58,66,75,59,17,51,54,46,41,51,59,46,35,77,73,72,50,83,81,49,57,61,77,70,33,66,71,53,52,52,45,35,55,52,35,46,54,53,45,28,67,76,69,68,36,44,78,42,70,42,57,53,93,94,33,76,54,53,71,66,58,53,40,50,52,51,47,52,54,50,46,68,71,72,103,106,70,33,47,34,36,34,36,36,58,61,74,54,46,48,53,70,59,44,52,50,52,45,49,52,54,42,42,75,70,70,46,57,71,46,81,49,54,55,75,42,77,90,41,66,47,24,40,51,40,50,39,47,50,70,29,62,57,39,65,51,84,76,57,47,52,52,60,42,54,39,48,40,50,47,56,24,51,42,48,45,37,62,67,71,42,40,69,50,27,54,70,47,22,35,37,40,23,42,37,57,75,64,46,46,53,30,63,37,39,58,78,44,88,48,66,66,57,31,51,53,48,50,52,50,49,49,45,47,44,42,61,53,50,58,42,84,72,68,76,41,44,37,33,36,43,59,57,66,73,60,17,51,54,45,42,50,59,45,35,77,74,74,50,82,80,47,56,63,75,71,32,66,72,53,51,52,44,35,55,52,36,46,55,53,45,28,67,75,68,67,36,45,76,42,71,42,57,52,95,93,34,75,53,54,72,65,59,53,41,50,52,51,46,52,53,49,46,69,73,72,102

Secondary structure (DSSP, 8-state):
---EEEEEE-STTSSHHHHHHHHHHHHHHTT--EEEEESS-TTSGGGHHHHHHHTTTT-SSGGGS-HHHHHHHHHHHHHHHIIIIIHHHHHTT-EEEEES-HHHHHHHHHTT--SHHHHHHHHHHHHIIIIIIS-PPPPSEEEEEE--HHHHHHHHHHHHTTTPPP-TTTT-HHHHHHHHHHHHHHHHHHTPEEEE-EETTEEPPHHHHHHHHHHHHHHHH-/---EEEEEE-STTSSHHHHHHHHHHHHHHTT--EEEEESS-TTSGGGHHHHHHHTTTT-SSGGGS-HHHHHHHHHHHHHHHIIIIIHHHHHTT-EEEEES-HHHHHHHHHTT---HHHHHHHHHHHHIIIIIIS-PPPPSEEEEEE--HHHHHHHHHHHHTTTPPP-TTTT-HHHHHHHHHHHHHHHHHHTPEEEE-EETTEEPPHHHHHHHHHHHHHHHH-

Organism: NCBI:txid592028

Sequence (444 aa):
MNGKLIVLEGIDGSGKATQSGLLEDHLIKRGKDVMHISFPDYGSPSSALVKMYLNGDFGRAPGDVNPYAASMLYAVDRFASFRMKWKSFYENGGVVIADRYTTSNMVHQMTKYDDEGKRKEFLSWLDHMEYEELELPRPDVVILLDVPPAVSKKLVRERAKQGGSMDIHEQHSAYLEKCCDAYQVLCETYDWLRISCMADGRLRSTDDISKEVLDAVLSRLGMNGKLIVLEGIDGSGKATQSGLLEDHLIKRGKDVMHISFPDYGSPSSALVKMYLNGDFGRAPGDVNPYAASMLYAVDRFASFRMKWKSFYENGGVVIADRYTTSNMVHQMTKYDDEGKRKEFLSWLDHMEYEELELPRPDVVILLDVPPAVSKKLVRERAKQGGSMDIHEQHSAYLEKCCDAYQVLCETYDWLRISCMADGRLRSTDDISKEVLDAVLSRLG

Nearest PDB structures (foldseek):
  1g3u-assembly1_A  TM=8.281E-01  e=6.789E-13  Mycobacterium tuberculosis
  1e9f-assembly1_A-2  TM=8.162E-01  e=6.483E-12  Homo sapiens
  4tmk-assembly1_A  TM=7.986E-01  e=2.086E-10  Escherichia coli
  4nzy-assembly1_B  TM=7.544E-01  e=1.042E-10  Sulfurisphaera tokodaii str. 7
  5h70-assembly1_B  TM=7.568E-01  e=8.862E-10  Sulfurisphaera tokodaii str. 7

Radius of gyration: 24.81 Å; Cα contacts (8 Å, |Δi|>4): 670; chains: 2; bounding box: 45×77×51 Å